Protein 8C3M (pdb70)

B-factor: mean 80.86, std 36.55, range [34.0, 221.6]

Organism: Bacillus cereus (strain ATCC 14579 / DSM 31 / CCUG 7414 / JCM 2152 / NBRC 15305 / NCIMB 9373 / NCTC 2599 / NRRL B-3711) (NCBI:txid226900)

Structure (mmCIF, N/CA/C/O backbone):
data_8C3M
#
_entry.id   8C3M
#
_cell.length_a   164.612
_cell.length_b   56.935
_cell.length_c   94.388
_cell.angle_alpha   90.000
_cell.angle_beta   90.000
_cell.angle_gamma   90.000
#
_symmetry.space_group_name_H-M   'P 21 21 2'
#
loop_
_entity.id
_entity.type
_entity.pdbx_description
1 polymer 'Ferredoxin--NADP reductase'
2 non-polymer 'FLAVIN-ADENINE DINUCLEOTIDE'
3 non-polymer 'OXAMIC ACID'
4 non-polymer 'ACETATE ION'
5 water water
#
loop_
_atom_site.group_PDB
_atom_site.id
_atom_site.type_symbol
_atom_site.label_atom_id
_atom_site.label_alt_id
_atom_site.label_comp_id
_atom_site.label_asym_id
_atom_site.label_entity_id
_atom_site.label_seq_id
_atom_site.pdbx_PDB_ins_code
_atom_site.Cartn_x
_atom_site.Cartn_y
_atom_site.Cartn_z
_atom_site.occupancy
_atom_site.B_iso_or_equiv
_atom_site.auth_seq_id
_atom_site.auth_comp_id
_atom_site.auth_asym_id
_atom_site.auth_atom_id
_atom_site.pdbx_PDB_model_num
ATOM 1 N N . GLU A 1 4 ? -13.48490 -4.28159 -11.86075 1.000 113.81347 4 GLU A N 1
ATOM 2 C CA . GLU A 1 4 ? -13.76128 -3.79363 -10.51888 1.000 110.38737 4 GLU A CA 1
ATOM 3 C C . GLU A 1 4 ? -14.90094 -2.77851 -10.61114 1.000 109.51184 4 GLU A C 1
ATOM 4 O O . GLU A 1 4 ? -15.59522 -2.69394 -11.63093 1.000 109.31449 4 GLU A O 1
ATOM 10 N N . GLU A 1 5 ? -15.11432 -2.03547 -9.52903 1.000 99.82529 5 GLU A N 1
ATOM 11 C CA . GLU A 1 5 ? -15.95170 -0.83751 -9.53903 1.000 90.11754 5 GLU A CA 1
ATOM 12 C C . GLU A 1 5 ? -15.13804 0.37703 -9.93985 1.000 80.97261 5 GLU A C 1
ATOM 13 O O . GLU A 1 5 ? -15.25120 1.47740 -9.36953 1.000 75.20112 5 GLU A O 1
ATOM 19 N N . LEU A 1 6 ? -14.28845 0.16143 -10.94556 1.000 81.50110 6 LEU A N 1
ATOM 20 C CA . LEU A 1 6 ? -13.32678 1.14802 -11.41709 1.000 72.57885 6 LEU A CA 1
ATOM 21 C C . LEU A 1 6 ? -13.97624 1.92063 -12.55552 1.000 64.59418 6 LEU A C 1
ATOM 22 O O . LEU A 1 6 ? -14.15922 1.38663 -13.65573 1.000 64.92912 6 LEU A O 1
ATOM 27 N N . PHE A 1 7 ? -14.33219 3.16922 -12.28294 1.000 62.51745 7 PHE A N 1
ATOM 28 C CA . PHE A 1 7 ? -14.97740 4.02607 -13.25924 1.000 59.91039 7 PHE A CA 1
ATOM 29 C C . PHE A 1 7 ? -13.94486 4.61728 -14.20675 1.000 57.30346 7 PHE A C 1
ATOM 30 O O . PHE A 1 7 ? -12.74052 4.64623 -13.92126 1.000 59.49231 7 PHE A O 1
ATOM 38 N N . ASP A 1 8 ? -14.42332 5.05204 -15.37126 1.000 54.34342 8 ASP A N 1
ATOM 39 C CA . ASP A 1 8 ? -13.55289 5.77004 -16.29851 1.000 52.84568 8 ASP A CA 1
ATOM 40 C C . ASP A 1 8 ? -13.29146 7.20397 -15.84610 1.000 51.66244 8 ASP A C 1
ATOM 41 O O . ASP A 1 8 ? -12.15113 7.65857 -15.81889 1.000 54.38582 8 ASP A O 1
ATOM 46 N N . VAL A 1 9 ? -14.33558 7.94036 -15.51653 1.000 53.35290 9 VAL A N 1
ATOM 47 C CA . VAL A 1 9 ? -14.23906 9.34106 -15.14173 1.000 49.55960 9 VAL A CA 1
ATOM 48 C C . VAL A 1 9 ? -15.10048 9.52728 -13.90652 1.000 53.04534 9 VAL A C 1
ATOM 49 O O . VAL A 1 9 ? -16.30034 9.23021 -13.93797 1.000 50.00027 9 VAL A O 1
ATOM 53 N N . THR A 1 10 ? -14.50924 10.00605 -12.82748 1.000 49.43791 10 THR A N 1
ATOM 54 C CA . THR A 1 10 ? -15.27571 10.38206 -11.65581 1.000 44.96056 10 THR A CA 1
ATOM 55 C C . THR A 1 10 ? -15.18155 11.88560 -11.48344 1.000 51.49830 10 THR A C 1
ATOM 56 O O . THR A 1 10 ? -14.07208 12.44212 -11.44196 1.000 51.41924 10 THR A O 1
ATOM 60 N N . VAL A 1 11 ? -16.33607 12.53748 -11.35827 1.000 49.62975 11 VAL A N 1
ATOM 61 C CA . VAL A 1 11 ? -16.41530 13.98988 -11.25507 1.000 46.59285 11 VAL A CA 1
ATOM 62 C C . VAL A 1 11 ? -16.68237 14.35731 -9.80451 1.000 47.08118 11 VAL A C 1
ATOM 63 O O . VAL A 1 11 ? -17.65539 13.88488 -9.20723 1.000 52.94024 11 VAL A O 1
ATOM 67 N N . ILE A 1 12 ? -15.81028 15.16378 -9.21405 1.000 47.37641 12 ILE A N 1
ATOM 68 C CA . ILE A 1 12 ? -16.03802 15.68358 -7.87101 1.000 50.10481 12 ILE A CA 1
ATOM 69 C C . ILE A 1 12 ? -16.70196 17.04218 -8.02913 1.000 50.21003 12 ILE A C 1
ATOM 70 O O . ILE A 1 12 ? -16.06288 17.98883 -8.48923 1.000 51.74938 12 ILE A O 1
ATOM 75 N N . GLY A 1 13 ? -17.97229 17.13943 -7.66319 1.000 49.74058 13 GLY A N 1
ATOM 76 C CA . GLY A 1 13 ? -18.70854 18.40245 -7.66133 1.000 48.12048 13 GLY A CA 1
ATOM 77 C C . GLY A 1 13 ? -19.81020 18.43849 -8.70769 1.000 51.09164 13 GLY A C 1
ATOM 78 O O . GLY A 1 13 ? -19.60494 18.06127 -9.87194 1.000 50.83015 13 GLY A O 1
ATOM 79 N N . GLY A 1 14 ? -20.98569 18.92817 -8.30368 1.000 49.01434 14 GLY A N 1
ATOM 80 C CA . GLY A 1 14 ? -22.14205 18.88261 -9.18140 1.000 47.00377 14 GLY A CA 1
ATOM 81 C C . GLY A 1 14 ? -22.70050 20.20126 -9.70189 1.000 46.87603 14 GLY A C 1
ATOM 82 O O . GLY A 1 14 ? -23.88782 20.28380 -10.03141 1.000 53.10589 14 GLY A O 1
ATOM 83 N N . GLY A 1 15 ? -21.88271 21.23873 -9.79172 1.000 46.16393 15 GLY A N 1
ATOM 84 C CA . GLY A 1 15 ? -22.30885 22.47316 -10.40924 1.000 44.80346 15 GLY A CA 1
ATOM 85 C C . GLY A 1 15 ? -22.20391 22.40245 -11.92248 1.000 44.19206 15 GLY A C 1
ATOM 86 O O . GLY A 1 15 ? -22.05684 21.32138 -12.50492 1.000 47.86332 15 GLY A O 1
ATOM 87 N N . PRO A 1 16 ? -22.26444 23.55903 -12.59195 1.000 44.75440 16 PRO A N 1
ATOM 88 C CA . PRO A 1 16 ? -22.20126 23.55279 -14.06776 1.000 44.81303 16 PRO A CA 1
ATOM 89 C C . PRO A 1 16 ? -21.04005 22.76982 -14.64500 1.000 47.26212 16 PRO A C 1
ATOM 90 O O . PRO A 1 16 ? -21.26128 21.97941 -15.57194 1.000 45.94127 16 PRO A O 1
ATOM 94 N N . ALA A 1 17 ? -19.82396 22.93859 -14.11035 1.000 46.85394 17 ALA A N 1
ATOM 95 C CA . ALA A 1 17 ? -18.66358 22.22600 -14.64475 1.000 42.07069 17 ALA A CA 1
ATOM 96 C C . ALA A 1 17 ? -18.79795 20.71702 -14.4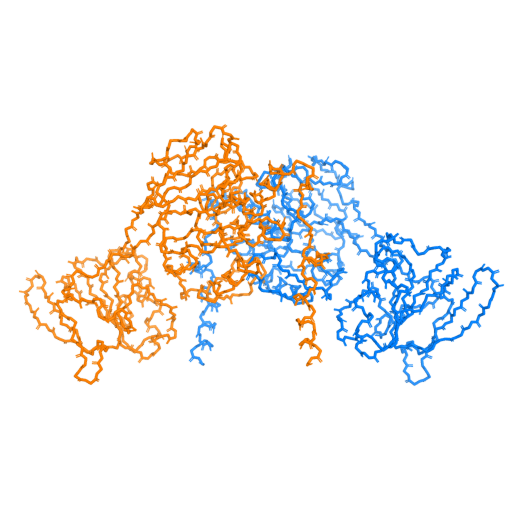3914 1.000 47.27016 17 ALA A C 1
ATOM 97 O O . ALA A 1 17 ? -18.57310 19.92511 -15.36728 1.000 46.87298 17 ALA A O 1
ATOM 99 N N . GLY A 1 18 ? -19.16280 20.29579 -13.22417 1.000 47.38358 18 GLY A N 1
ATOM 100 C CA . GLY A 1 18 ? -19.37425 18.88090 -12.98775 1.000 42.69626 18 GLY A CA 1
ATOM 101 C C . GLY A 1 18 ? -20.50614 18.31693 -13.82241 1.000 47.59284 18 GLY A C 1
ATOM 102 O O . GLY A 1 18 ? -20.39563 17.21638 -14.37051 1.000 50.23433 18 GLY A O 1
ATOM 103 N N . LEU A 1 19 ? -21.61745 19.05696 -13.93747 1.000 45.78442 19 LEU A N 1
ATOM 104 C CA . LEU A 1 19 ? -22.76124 18.50475 -14.67244 1.000 51.31760 19 LEU A CA 1
ATOM 105 C C . LEU A 1 19 ? -22.42795 18.30230 -16.15055 1.000 45.59212 19 LEU A C 1
ATOM 106 O O . LEU A 1 19 ? -22.78402 17.27246 -16.73632 1.000 46.31966 19 LEU A O 1
ATOM 111 N N . TYR A 1 20 ? -21.75909 19.27745 -16.76891 1.000 41.03303 20 TYR A N 1
ATOM 112 C CA . TYR A 1 20 ? -21.40038 19.14920 -18.17063 1.000 41.22037 20 TYR A CA 1
ATOM 113 C C . TYR A 1 20 ? -20.28333 18.11646 -18.37933 1.000 47.55910 20 TYR A C 1
ATOM 114 O O . TYR A 1 20 ? -20.22823 17.45905 -19.42990 1.000 43.43296 20 TYR A O 1
ATOM 123 N N . SER A 1 21 ? -19.38252 17.95031 -17.40670 1.000 44.15037 21 SER A N 1
ATOM 124 C CA . SER A 1 21 ? -18.41849 16.86190 -17.50829 1.000 43.73520 21 SER A CA 1
ATOM 125 C C . SER A 1 21 ? -19.13163 15.51392 -17.56916 1.000 48.47973 21 SER A C 1
ATOM 126 O O . SER A 1 21 ? -18.85748 14.69308 -18.45766 1.000 48.39534 21 SER A O 1
ATOM 129 N N . ALA A 1 22 ? -20.06530 15.26730 -16.63784 1.000 44.30542 22 ALA A N 1
ATOM 130 C CA . ALA A 1 22 ? -20.77332 13.99747 -16.67104 1.000 43.69732 22 ALA A CA 1
ATOM 131 C C . ALA A 1 22 ? -21.46132 13.80668 -18.00600 1.000 43.87873 22 ALA A C 1
ATOM 132 O O . ALA A 1 22 ? -21.38763 12.72068 -18.59524 1.000 49.86792 22 ALA A O 1
ATOM 134 N N . PHE A 1 23 ? -22.12324 14.84831 -18.51196 1.000 44.06037 23 PHE A N 1
ATOM 135 C CA . PHE A 1 23 ? -22.79589 14.72450 -19.80462 1.000 47.40405 23 PHE A CA 1
ATOM 136 C C . PHE A 1 23 ? -21.78967 14.39102 -20.90199 1.000 45.58950 23 PHE A C 1
ATOM 137 O O . PHE A 1 23 ? -21.94389 13.39617 -21.62137 1.000 46.14370 23 PHE A O 1
ATOM 145 N N . TYR A 1 24 ? -20.72793 15.19282 -21.02490 1.000 45.95962 24 TYR A N 1
ATOM 146 C CA . TYR A 1 24 ? -19.79732 14.97449 -22.13158 1.000 46.22841 24 TYR A CA 1
ATOM 147 C C . TYR A 1 24 ? -19.01716 13.66854 -21.95357 1.000 44.68552 24 TYR A C 1
ATOM 148 O O . TYR A 1 24 ? -18.72366 12.96957 -22.93607 1.000 40.09707 24 TYR A O 1
ATOM 157 N N . SER A 1 25 ? -18.73334 13.29246 -20.71054 1.000 42.69518 25 SER A N 1
ATOM 158 C CA . SER A 1 25 ? -18.20324 11.96330 -20.46051 1.000 44.94220 25 SER A CA 1
ATOM 159 C C . SER A 1 25 ? -19.15303 10.88054 -20.98032 1.000 47.91484 25 SER A C 1
ATOM 160 O O . SER A 1 25 ? -18.70413 9.86795 -21.53029 1.000 52.18825 25 SER A O 1
ATOM 163 N N . GLY A 1 26 ? -20.46766 11.07606 -20.82115 1.000 47.75987 26 GLY A N 1
ATOM 164 C CA . GLY A 1 26 ? -21.42293 10.12281 -21.36988 1.000 47.11110 26 GLY A CA 1
ATOM 165 C C . GLY A 1 26 ? -21.51428 10.16761 -22.88650 1.000 46.98164 26 GLY A C 1
ATOM 166 O O . GLY A 1 26 ? -21.63217 9.12957 -23.54110 1.000 50.81655 26 GLY A O 1
ATOM 167 N N . LEU A 1 27 ? -21.44719 11.35946 -23.46826 1.000 44.74493 27 LEU A N 1
ATOM 168 C CA . LEU A 1 27 ? -21.40761 11.47083 -24.92413 1.000 46.92203 27 LEU A CA 1
ATOM 169 C C . LEU A 1 27 ? -20.26433 10.65284 -25.51740 1.000 50.01303 27 LEU A C 1
ATOM 170 O O . LEU A 1 27 ? -20.41274 10.06805 -26.59726 1.000 53.00662 27 LEU A O 1
ATOM 175 N N . ARG A 1 28 ? -19.10869 10.59611 -24.83832 1.000 50.57002 28 ARG A N 1
ATOM 176 C CA . ARG A 1 28 ? -17.96746 9.83009 -25.34704 1.000 51.16386 28 ARG A CA 1
ATOM 177 C C . ARG A 1 28 ? -17.91680 8.39745 -24.81182 1.000 57.71351 28 ARG A C 1
ATOM 178 O O . ARG A 1 28 ? -16.85792 7.74844 -24.89322 1.000 59.69048 28 ARG A O 1
ATOM 186 N N . GLU A 1 29 ? -19.01651 7.91941 -24.22393 1.000 51.12200 29 GLU A N 1
ATOM 187 C CA . GLU A 1 29 ? -19.21250 6.51401 -23.90235 1.000 53.70451 29 GLU A CA 1
ATOM 188 C C . GLU A 1 29 ? -18.27004 6.00568 -22.81432 1.000 54.97302 29 GLU A C 1
ATOM 189 O O . GLU A 1 29 ? -17.79489 4.87184 -22.89320 1.000 61.84407 29 GLU A O 1
ATOM 195 N N . MET A 1 30 ? -18.03633 6.80694 -21.77781 1.000 52.32262 30 MET A N 1
ATOM 196 C CA . MET A 1 30 ? -17.22202 6.41723 -20.62851 1.000 52.15751 30 MET A CA 1
ATOM 197 C C . MET A 1 30 ? -18.10185 6.17506 -19.39672 1.000 55.71453 30 MET A C 1
ATOM 198 O O . MET A 1 30 ? -19.11501 6.85941 -19.19982 1.000 53.02727 30 MET A O 1
ATOM 203 N N . ARG A 1 31 ? -17.71289 5.19612 -18.57066 1.000 53.33125 31 ARG A N 1
ATOM 204 C CA . ARG A 1 31 ? -18.38247 4.94790 -17.29903 1.000 50.05569 31 ARG A CA 1
ATOM 205 C C . ARG A 1 31 ? -18.14253 6.13994 -16.38537 1.000 51.93581 31 ARG A C 1
ATOM 206 O O . ARG A 1 31 ? -17.00243 6.41648 -15.99789 1.000 55.00269 31 ARG A O 1
ATOM 214 N N . THR A 1 32 ? -19.20791 6.84919 -16.03452 1.000 55.05364 32 THR A N 1
ATOM 215 C CA . THR A 1 32 ? -19.08651 8.13907 -15.37383 1.000 52.92117 32 THR A CA 1
ATOM 216 C C . THR A 1 32 ? -19.73535 8.08819 -14.00037 1.000 53.19685 32 THR A C 1
ATOM 217 O O . THR A 1 32 ? -20.78744 7.47177 -13.81609 1.000 53.37697 32 THR A O 1
ATOM 221 N N . LYS A 1 33 ? -19.07098 8.71100 -13.03974 1.000 54.20050 33 LYS A N 1
ATOM 222 C CA . LYS A 1 33 ? -19.59069 8.92926 -11.70564 1.000 54.17580 33 LYS A CA 1
ATOM 223 C C . LYS A 1 33 ? -19.49164 10.41268 -11.41068 1.000 52.62963 33 LYS A C 1
ATOM 224 O O . LYS A 1 33 ? -18.58625 11.08697 -11.90637 1.000 50.69182 33 LYS A O 1
ATOM 230 N N . ILE A 1 34 ? -20.44824 10.93778 -10.64728 1.000 51.44529 34 ILE A N 1
ATOM 231 C CA . ILE A 1 34 ? -20.37402 12.31586 -10.16662 1.000 53.50715 34 ILE A CA 1
ATOM 232 C C . ILE A 1 34 ? -20.74237 12.35700 -8.68510 1.000 55.60672 34 ILE A C 1
ATOM 233 O O . ILE A 1 34 ? -21.76796 11.79810 -8.27117 1.000 52.67891 34 ILE A O 1
ATOM 238 N N . ILE A 1 35 ? -19.89748 13.00897 -7.88738 1.000 53.46521 35 ILE A N 1
ATOM 239 C CA . ILE A 1 35 ? -20.05183 13.05222 -6.43821 1.000 54.65891 35 ILE A CA 1
ATOM 240 C C . ILE A 1 35 ? -20.26869 14.49785 -6.02296 1.000 54.94923 35 ILE A C 1
ATOM 241 O O . ILE A 1 35 ? -19.48129 15.37531 -6.39279 1.000 56.62169 35 ILE A O 1
ATOM 246 N N . GLU A 1 36 ? -21.32522 14.74338 -5.25935 1.000 51.83054 36 GLU A N 1
ATOM 247 C CA . GLU A 1 36 ? -21.66463 16.07788 -4.79253 1.000 54.74331 36 GLU A CA 1
ATOM 248 C C . GLU A 1 36 ? -21.93148 16.06025 -3.28977 1.000 61.14197 36 GLU A C 1
ATOM 249 O O . GLU A 1 36 ? -22.56288 15.13175 -2.76407 1.000 61.75514 36 GLU A O 1
ATOM 255 N N . PHE A 1 37 ? -21.49475 17.12252 -2.60701 1.000 60.02225 37 PHE A N 1
ATOM 256 C CA . PHE A 1 37 ? -21.68320 17.19453 -1.16509 1.000 60.43647 37 PHE A CA 1
ATOM 257 C C . PHE A 1 37 ? -23.15018 17.36565 -0.79486 1.000 64.58937 37 PHE A C 1
ATOM 258 O O . PHE A 1 37 ? -23.63914 16.74516 0.15863 1.000 63.29509 37 PHE A O 1
ATOM 266 N N . HIS A 1 38 ? -23.85525 18.22231 -1.51024 1.000 61.68685 38 HIS A N 1
ATOM 267 C CA . HIS A 1 38 ? -25.21018 18.59491 -1.13434 1.000 65.63456 38 HIS A CA 1
ATOM 268 C C . HIS A 1 38 ? -26.22093 17.51901 -1.50660 1.000 64.88119 38 HIS A C 1
ATOM 269 O O . HIS A 1 38 ? -25.95364 16.60700 -2.29490 1.000 63.62568 38 HIS A O 1
ATOM 276 N N . PRO A 1 39 ? -27.42656 17.60400 -0.95258 1.000 64.50377 39 PRO A N 1
ATOM 277 C CA . PRO A 1 39 ? -28.49099 16.70860 -1.41299 1.000 71.28456 39 PRO A CA 1
ATOM 278 C C . PRO A 1 39 ? -28.97674 17.03458 -2.81305 1.000 68.37015 39 PRO A C 1
ATOM 279 O O . PRO A 1 39 ? -29.72494 16.23763 -3.38532 1.000 75.54155 39 PRO A O 1
ATOM 283 N N . HIS A 1 40 ? -28.56283 18.15237 -3.39172 1.000 62.22119 40 HIS A N 1
ATOM 284 C CA . HIS A 1 40 ? -29.11629 18.60396 -4.65350 1.000 58.48864 40 HIS A CA 1
ATOM 285 C C . HIS A 1 40 ? -27.98387 19.07470 -5.55081 1.000 56.34844 40 HIS A C 1
ATOM 286 O O . HIS A 1 40 ? -27.05788 19.73729 -5.08446 1.000 62.73574 40 HIS A O 1
ATOM 293 N N . LEU A 1 41 ? -28.04458 18.69585 -6.82642 1.000 59.52129 41 LEU A N 1
ATOM 294 C CA . LEU A 1 41 ? -27.09100 19.13622 -7.83353 1.000 53.50447 41 LEU A CA 1
ATOM 295 C C . LEU A 1 41 ? -27.28976 20.62370 -8.14973 1.000 56.05397 41 LEU A C 1
ATOM 296 O O . LEU A 1 41 ? -28.31285 21.21332 -7.81077 1.000 56.50855 41 LEU A O 1
ATOM 301 N N . GLY A 1 42 ? -26.27104 21.25520 -8.74299 1.000 54.22035 42 GLY A N 1
ATOM 302 C CA . GLY A 1 42 ? -26.44494 22.64237 -9.13919 1.000 51.44487 42 GLY A CA 1
ATOM 303 C C . GLY A 1 42 ? -25.36893 23.65643 -8.75772 1.000 50.87215 42 GLY A C 1
ATOM 304 O O . GLY A 1 42 ? -25.21397 24.67621 -9.44131 1.000 47.97017 42 GLY A O 1
ATOM 305 N N . GLY A 1 43 ? -24.67082 23.45921 -7.64079 1.000 47.85026 43 GLY A N 1
ATOM 306 C CA . GLY A 1 43 ? -23.51380 24.29477 -7.37426 1.000 47.34652 43 GLY A CA 1
ATOM 307 C C . GLY A 1 43 ? -23.86105 25.68632 -6.87905 1.000 50.42664 43 GLY A C 1
ATOM 308 O O . GLY A 1 43 ? -24.84902 25.88687 -6.15824 1.000 52.90745 43 GLY A O 1
ATOM 309 N N . LYS A 1 44 ? -23.01615 26.66374 -7.25900 1.000 47.91353 44 LYS A N 1
ATOM 310 C CA . LYS A 1 44 ? -23.18039 28.02551 -6.76071 1.000 51.32247 44 LYS A CA 1
ATOM 311 C C . LYS A 1 44 ? -24.46309 28.68194 -7.24734 1.000 49.00917 44 LYS A C 1
ATOM 312 O O . LYS A 1 44 ? -24.97745 29.57201 -6.57025 1.000 50.30174 44 LYS A O 1
ATOM 318 N N . ILE A 1 45 ? -25.02352 28.23462 -8.36610 1.000 48.58567 45 ILE A N 1
ATOM 319 C CA . ILE A 1 45 ? -26.27009 28.82535 -8.82594 1.000 51.48452 45 ILE A CA 1
ATOM 320 C C . ILE A 1 45 ? -27.34767 28.76780 -7.75249 1.000 53.52926 45 ILE A C 1
ATOM 321 O O . ILE A 1 45 ? -28.20091 29.65393 -7.69050 1.000 57.03169 45 ILE A O 1
ATOM 326 N N . HIS A 1 46 ? -27.29687 27.79034 -6.84351 1.000 52.33572 46 HIS A N 1
ATOM 327 C CA . HIS A 1 46 ? -28.24112 27.81008 -5.71913 1.000 54.41047 46 HIS A CA 1
ATOM 328 C C . HIS A 1 46 ? -28.07667 29.02866 -4.81937 1.000 57.54768 46 HIS A C 1
ATOM 329 O O . HIS A 1 46 ? -28.93468 29.27403 -3.96502 1.000 63.25180 46 HIS A O 1
ATOM 336 N N . VAL A 1 47 ? -26.99648 29.78965 -4.97404 1.000 58.83717 47 VAL A N 1
ATOM 337 C CA . VAL A 1 47 ? -26.81856 30.99926 -4.18164 1.000 60.71014 47 VAL A CA 1
ATOM 338 C C . VAL A 1 47 ? -27.66139 32.13409 -4.74467 1.000 59.25178 47 VAL A C 1
ATOM 339 O O . VAL A 1 47 ? -27.95966 33.10045 -4.03550 1.000 61.31475 47 VAL A O 1
ATOM 343 N N . TYR A 1 48 ? -28.07174 32.02919 -5.99773 1.000 58.84243 48 TYR A N 1
ATOM 344 C CA . TYR A 1 48 ? -28.85704 33.06566 -6.64431 1.000 57.58253 48 TYR A CA 1
ATOM 345 C C . TYR A 1 48 ? -29.91878 32.45479 -7.56212 1.000 60.30614 48 TYR A C 1
ATOM 346 O O . TYR A 1 48 ? -29.99075 32.82056 -8.74407 1.000 57.93451 48 TYR A O 1
ATOM 355 N N . PRO A 1 49 ? -30.77785 31.54875 -7.06859 1.000 61.35271 49 PRO A N 1
ATOM 356 C CA . PRO A 1 49 ? -31.77605 30.92439 -7.96100 1.000 64.10650 49 PRO A CA 1
ATOM 357 C C . PRO A 1 49 ? -32.89348 31.87066 -8.40998 1.000 64.61862 49 PRO A C 1
ATOM 358 O O . PRO A 1 49 ? -33.63051 31.53242 -9.34955 1.000 65.77800 49 PRO A O 1
ATOM 362 N N . GLU A 1 50 ? -33.01344 33.04581 -7.79564 1.000 65.93969 50 GLU A N 1
ATOM 363 C CA . GLU A 1 50 ? -34.05674 34.01619 -8.09185 1.000 66.07866 50 GLU A CA 1
ATOM 364 C C . GLU A 1 50 ? -33.65805 35.03212 -9.15014 1.000 61.91348 50 GLU A C 1
ATOM 365 O O . GLU A 1 50 ? -34.49992 35.83171 -9.56363 1.000 67.52603 50 GLU A O 1
ATOM 371 N N . LYS A 1 51 ? -32.41987 35.01152 -9.61619 1.000 63.34435 51 LYS A N 1
ATOM 372 C CA . LYS A 1 51 ? -31.92233 36.04001 -10.51308 1.000 64.20252 51 LYS A CA 1
ATOM 373 C C . LYS A 1 51 ? -32.04052 35.57758 -11.95722 1.000 61.19379 51 LYS A C 1
ATOM 374 O O . LYS A 1 51 ? -32.03761 34.38035 -12.24436 1.000 59.45719 51 LYS A O 1
ATOM 380 N N . MET A 1 52 ? -32.15479 36.53728 -12.86727 1.000 63.60631 52 MET A N 1
ATOM 381 C CA . MET A 1 52 ? -32.16035 36.22987 -14.29133 1.000 64.38632 52 MET A CA 1
ATOM 382 C C . MET A 1 52 ? -30.73363 36.12381 -14.81828 1.000 63.12616 52 MET A C 1
ATOM 383 O O . MET A 1 52 ? -29.87412 36.94131 -14.48575 1.000 62.96006 52 MET A O 1
ATOM 388 N N . ILE A 1 53 ? -30.48007 35.11308 -15.64516 1.000 63.98185 53 ILE A N 1
ATOM 389 C CA . ILE A 1 53 ? -29.14486 34.84721 -16.15746 1.000 57.21760 53 ILE A CA 1
ATOM 390 C C . ILE A 1 53 ? -29.17584 34.97796 -17.66998 1.000 54.99780 53 ILE A C 1
ATOM 391 O O . ILE A 1 53 ? -29.85876 34.20821 -18.34838 1.000 59.52862 53 ILE A O 1
ATOM 396 N N . TRP A 1 54 ? -28.42194 35.94532 -18.19287 1.000 52.73679 54 TRP A N 1
ATOM 397 C CA . TRP A 1 54 ? -28.45403 36.33323 -19.59804 1.000 52.12166 54 TRP A CA 1
ATOM 398 C C . TRP A 1 54 ? -27.26090 35.87405 -20.42614 1.000 53.61873 54 TRP A C 1
ATOM 399 O O . TRP A 1 54 ? -27.36220 35.88901 -21.66067 1.000 50.82182 54 TRP A O 1
ATOM 410 N N . ASP A 1 55 ? -26.13111 35.51299 -19.79406 1.000 50.38147 55 ASP A N 1
ATOM 411 C CA . ASP A 1 55 ? -24.85857 35.34418 -20.49008 1.000 47.88661 55 ASP A CA 1
ATOM 412 C C . ASP A 1 55 ? -24.39896 33.89028 -20.58168 1.000 49.23771 55 ASP A C 1
ATOM 413 O O . ASP A 1 55 ? -23.20593 33.63221 -20.77342 1.000 49.75480 55 ASP A O 1
ATOM 418 N N . VAL A 1 56 ? -25.31098 32.93513 -20.49549 1.000 47.12667 56 VAL A N 1
ATOM 419 C CA . VAL A 1 56 ? -25.01620 31.56578 -20.88896 1.000 44.52431 56 VAL A CA 1
ATOM 420 C C . VAL A 1 56 ? -25.29177 31.46124 -22.37912 1.000 48.97074 56 VAL A C 1
ATOM 421 O O . VAL A 1 56 ? -26.37594 31.84243 -22.85122 1.000 49.11876 56 VAL A O 1
ATOM 425 N N . GLY A 1 57 ? -24.30307 30.98795 -23.12972 1.000 48.55878 57 GLY A N 1
ATOM 426 C CA . GLY A 1 57 ? -24.39678 31.04329 -24.57574 1.000 48.94775 57 GLY A CA 1
ATOM 427 C C . GLY A 1 57 ? -25.61595 30.31809 -25.10571 1.000 48.60129 57 GLY A C 1
ATOM 428 O O . GLY A 1 57 ? -25.80040 29.14471 -24.80458 1.000 48.22392 57 GLY A O 1
ATOM 429 N N . GLY A 1 58 ? -26.49653 31.00424 -25.82020 1.000 48.00311 58 GLY A N 1
ATOM 430 C CA . GLY A 1 58 ? -27.63748 30.33562 -26.39498 1.000 49.57126 58 GLY A CA 1
ATOM 431 C C . GLY A 1 58 ? -28.87328 30.29443 -25.52644 1.000 52.52227 58 GLY A C 1
ATOM 432 O O . GLY A 1 58 ? -29.93963 29.89847 -26.02464 1.000 46.73731 58 GLY A O 1
ATOM 433 N N . LEU A 1 59 ? -28.77010 30.66984 -24.24548 1.000 51.60768 59 LEU A N 1
ATOM 434 C CA . LEU A 1 59 ? -29.93486 30.73726 -23.36409 1.000 53.38814 59 LEU A CA 1
ATOM 435 C C . LEU A 1 59 ? -30.55660 32.12797 -23.37680 1.000 52.25444 59 LEU A C 1
ATOM 436 O O . LEU A 1 59 ? -29.90211 33.11056 -23.01525 1.000 49.17526 59 LEU A O 1
ATOM 441 N N . LEU A 1 60 ? -31.83578 32.19423 -23.73321 1.000 57.36803 60 LEU A N 1
ATOM 442 C CA . LEU A 1 60 ? -32.62199 33.36980 -23.42261 1.000 58.88640 60 LEU A CA 1
ATOM 443 C C . LEU A 1 60 ? -32.74865 33.51898 -21.90585 1.000 55.42752 60 LEU A C 1
ATOM 444 O O . LEU A 1 60 ? -32.73828 32.52654 -21.17482 1.000 57.41070 60 LEU A O 1
ATOM 449 N N . PRO A 1 61 ? -32.85255 34.75151 -21.40833 1.000 58.43651 61 PRO A N 1
ATOM 450 C CA . PRO A 1 61 ? -32.78514 34.97484 -19.95685 1.000 61.05337 61 PRO A CA 1
ATOM 451 C C . PRO A 1 61 ? -33.76293 34.13867 -19.16825 1.000 56.51441 61 PRO A C 1
ATOM 452 O O . PRO A 1 61 ? -34.97314 34.23717 -19.35652 1.000 65.96302 61 PRO A O 1
ATOM 456 N N . VAL A 1 62 ? -33.23563 33.34763 -18.24790 1.000 57.86011 62 VAL A N 1
ATOM 457 C CA . VAL A 1 62 ? -34.02274 32.44456 -17.42284 1.000 63.26902 62 VAL A CA 1
ATOM 458 C C . VAL A 1 62 ? -33.51454 32.57216 -15.98578 1.000 63.09671 62 VAL A C 1
ATOM 459 O O . VAL A 1 62 ? -32.41600 33.07227 -15.74077 1.000 67.19371 62 VAL A O 1
ATOM 463 N N . THR A 1 63 ? -34.32927 32.15433 -15.02034 1.000 63.34137 63 THR A N 1
ATOM 464 C CA . THR A 1 63 ? -33.88269 32.25388 -13.63543 1.000 62.70970 63 THR A CA 1
ATOM 465 C C . THR A 1 63 ? -32.84977 31.18264 -13.32020 1.000 64.12619 63 THR A C 1
ATOM 466 O O . THR A 1 63 ? -32.70775 30.18423 -14.03196 1.000 61.20406 63 THR A O 1
ATOM 470 N N . GLY A 1 64 ? -32.08731 31.42517 -12.25251 1.000 59.93868 64 GLY A N 1
ATOM 471 C CA . GLY A 1 64 ? -31.17602 30.39947 -11.77686 1.000 58.97152 64 GLY A CA 1
ATOM 472 C C . GLY A 1 64 ? -31.89053 29.09392 -11.49687 1.000 60.45313 64 GLY A C 1
ATOM 473 O O . GLY A 1 64 ? -31.39816 28.01410 -11.84115 1.000 58.06127 64 GLY A O 1
ATOM 474 N N . ASP A 1 65 ? -33.07288 29.18160 -10.88274 1.000 63.50390 65 ASP A N 1
ATOM 475 C CA . ASP A 1 65 ? -33.87784 27.99780 -10.62537 1.000 63.00444 65 ASP A CA 1
ATOM 476 C C . ASP A 1 65 ? -34.10026 27.19800 -11.89807 1.000 61.06324 65 ASP A C 1
ATOM 477 O O . ASP A 1 65 ? -33.94168 25.97376 -11.90949 1.000 61.76957 65 ASP A O 1
ATOM 482 N N . LYS A 1 66 ? -34.43118 27.87398 -12.99250 1.000 57.85738 66 LYS A N 1
ATOM 483 C CA . LYS A 1 66 ? -34.67821 27.14448 -14.22409 1.000 59.49099 66 LYS A CA 1
ATOM 484 C C . LYS A 1 66 ? -33.37547 26.61749 -14.81286 1.000 57.17723 66 LYS A C 1
ATOM 485 O O . LYS A 1 66 ? -33.33871 25.50295 -15.34656 1.000 56.98783 66 LYS A O 1
ATOM 491 N N . LEU A 1 67 ? -32.28473 27.37925 -14.67772 1.000 59.78509 67 LEU A N 1
ATOM 492 C CA . LEU A 1 67 ? -30.98593 26.93447 -15.18917 1.000 57.55130 67 LEU A CA 1
ATOM 493 C C . LEU A 1 67 ? -30.48997 25.68514 -14.46995 1.000 51.32501 67 LEU A C 1
ATOM 494 O O . LEU A 1 67 ? -29.97501 24.76074 -15.11166 1.000 52.00756 67 LEU A O 1
ATOM 499 N N . ILE A 1 68 ? -30.61284 25.64377 -13.13988 1.000 50.77032 68 ILE A N 1
ATOM 500 C CA . ILE A 1 68 ? -30.26517 24.43631 -12.38967 1.000 49.16078 68 ILE A CA 1
ATOM 501 C C . ILE A 1 68 ? -31.05344 23.23776 -12.92629 1.000 58.14723 68 ILE A C 1
ATOM 502 O O . ILE A 1 68 ? -30.50734 22.15355 -13.15857 1.000 52.42733 68 ILE A O 1
ATOM 507 N N . GLU A 1 69 ? -32.35480 23.42390 -13.14934 1.000 58.15831 69 GLU A N 1
ATOM 508 C CA . GLU A 1 69 ? -33.16646 22.38472 -13.76482 1.000 55.99135 69 GLU A CA 1
ATOM 509 C C . GLU A 1 69 ? -32.56737 21.90992 -15.09106 1.000 55.61862 69 GLU A C 1
ATOM 510 O O . GLU A 1 69 ? -32.31393 20.71791 -15.27963 1.000 58.99038 69 GLU A O 1
ATOM 516 N N . GLN A 1 70 ? -32.32710 22.82726 -16.02203 1.000 53.75314 70 GLN A N 1
ATOM 517 C CA . GLN A 1 70 ? -31.80832 22.43241 -17.33090 1.000 55.65133 70 GLN A CA 1
ATOM 518 C C . GLN A 1 70 ? -30.44816 21.72987 -17.22630 1.000 55.09297 70 GLN A C 1
ATOM 519 O O . GLN A 1 70 ? -30.22284 20.69269 -17.87051 1.000 55.26352 70 GLN A O 1
ATOM 525 N N . LEU A 1 71 ? -29.53453 22.25499 -16.40490 1.000 52.44567 71 LEU A N 1
ATOM 526 C CA . LEU A 1 71 ? -28.20279 21.65257 -16.32809 1.000 51.22344 71 LEU A CA 1
ATOM 527 C C . LEU A 1 71 ? -28.25328 20.25152 -15.72892 1.000 53.37413 71 LEU A C 1
ATOM 528 O O . LEU A 1 71 ? -27.59017 19.32555 -16.21960 1.000 52.24838 71 LEU A O 1
ATOM 533 N N . VAL A 1 72 ? -29.03622 20.07516 -14.66959 1.000 52.78596 72 VAL A N 1
ATOM 534 C CA . VAL A 1 72 ? -29.15078 18.75845 -14.07027 1.000 49.49792 72 VAL A CA 1
ATOM 535 C C . VAL A 1 72 ? -29.70741 17.76293 -15.07571 1.000 51.17775 72 VAL A C 1
ATOM 536 O O . VAL A 1 72 ? -29.22124 16.63549 -15.18176 1.000 59.29350 72 VAL A O 1
ATOM 540 N N . GLN A 1 73 ? -30.72436 18.14774 -15.83532 1.000 50.89973 73 GLN A N 1
ATOM 541 C CA . GLN A 1 73 ? -31.22533 17.21742 -16.83798 1.000 50.14111 73 GLN A CA 1
ATOM 542 C C . GLN A 1 73 ? -30.14062 16.87049 -17.85061 1.000 54.15858 73 GLN A C 1
ATOM 543 O O . GLN A 1 7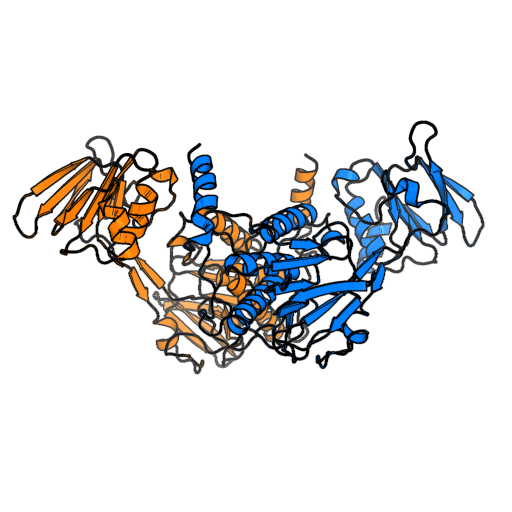3 ? -29.94283 15.69562 -18.18356 1.000 56.03035 73 GLN A O 1
ATOM 549 N N . GLN A 1 74 ? -29.39704 17.86574 -18.32758 1.000 54.35330 74 GLN A N 1
ATOM 550 C CA . GLN A 1 74 ? -28.37528 17.54966 -19.30640 1.000 49.05661 74 GLN A CA 1
ATOM 551 C C . GLN A 1 74 ? -27.29249 16.66764 -18.68709 1.000 53.10601 74 GLN A C 1
ATOM 552 O O . GLN A 1 74 ? -26.88919 15.66271 -19.29095 1.000 53.95514 74 GLN A O 1
ATOM 558 N N . GLY A 1 75 ? -26.86075 16.98423 -17.45847 1.000 50.71038 75 GLY A N 1
ATOM 559 C CA . GLY A 1 75 ? -25.81306 16.21338 -16.79581 1.000 44.77506 75 GLY A CA 1
ATOM 560 C C . GLY A 1 75 ? -26.19554 14.76573 -16.54060 1.000 51.13953 75 GLY A C 1
ATOM 561 O O . GLY A 1 75 ? -25.31678 13.90838 -16.37867 1.000 52.68331 75 GLY A O 1
ATOM 562 N N . LEU A 1 76 ? -27.48079 14.45973 -16.49864 1.000 50.82407 76 LEU A N 1
ATOM 563 C CA . LEU A 1 76 ? -27.89820 13.08254 -16.27318 1.000 54.76510 76 LEU A CA 1
ATOM 564 C C . LEU A 1 76 ? -28.29327 12.36149 -17.55862 1.000 51.51048 76 LEU A C 1
ATOM 565 O O . LEU A 1 76 ? -28.79252 11.24845 -17.48858 1.000 59.51148 76 LEU A O 1
ATOM 570 N N . THR A 1 77 ? -28.07350 12.97012 -18.72604 1.000 51.47706 77 THR A N 1
ATOM 571 C CA . THR A 1 77 ? -28.52548 12.38350 -19.98421 1.000 48.62806 77 THR A CA 1
ATOM 572 C C . THR A 1 77 ? -28.12438 10.92696 -20.12942 1.000 50.86506 77 THR A C 1
ATOM 573 O O . THR A 1 77 ? -28.90758 10.10690 -20.61677 1.000 59.81643 77 THR A O 1
ATOM 577 N N . PHE A 1 78 ? -26.90651 10.57866 -19.74074 1.000 56.03046 78 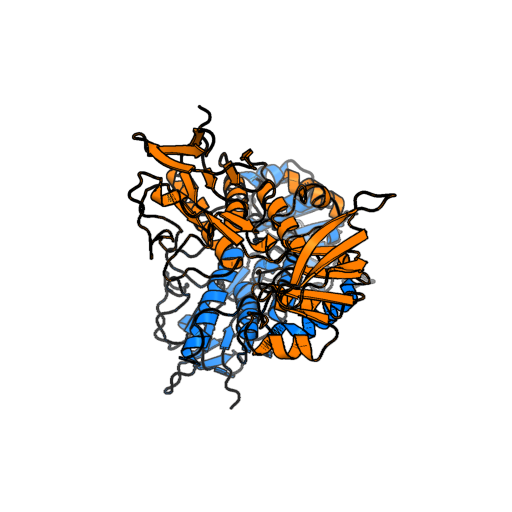PHE A N 1
ATOM 578 C CA . PHE A 1 78 ? -26.42708 9.21551 -19.92852 1.000 52.46930 78 PHE A CA 1
ATOM 579 C C . PHE A 1 78 ? -26.40235 8.43539 -18.62703 1.000 52.71830 78 PHE A C 1
ATOM 580 O O . PHE A 1 78 ? -25.76273 7.39081 -18.54827 1.000 56.60987 78 PHE A O 1
ATOM 588 N N . LYS A 1 79 ? -27.12368 8.91163 -17.62236 1.000 57.01371 79 LYS A N 1
ATOM 589 C CA . LYS A 1 79 ? -27.39623 8.20489 -16.37765 1.000 60.71170 79 LYS A CA 1
ATOM 590 C C . LYS A 1 79 ? -26.10120 7.84071 -15.67572 1.000 57.85847 79 LYS A C 1
ATOM 591 O O . LYS A 1 79 ? -25.84266 6.65761 -15.43025 1.000 61.94926 79 LYS A O 1
ATOM 597 N N . PRO A 1 80 ? -25.29035 8.82035 -15.30186 1.000 52.36193 80 PRO A N 1
ATOM 598 C CA . PRO A 1 80 ? -24.08683 8.51840 -14.53587 1.000 53.82859 80 PRO A CA 1
ATOM 599 C C . PRO A 1 80 ? -24.45299 8.02141 -13.15123 1.000 57.21141 80 PRO A C 1
ATOM 600 O O . PRO A 1 80 ? -25.57258 8.19760 -12.66693 1.000 65.08665 80 PRO A O 1
ATOM 604 N N . GLU A 1 81 ? -23.49027 7.37367 -12.52041 1.000 59.09235 81 GLU A N 1
ATOM 605 C CA . GLU A 1 81 ? -23.59732 7.04759 -11.10642 1.000 58.18441 81 GLU A CA 1
ATOM 606 C C . GLU A 1 81 ? -23.50162 8.34435 -10.30779 1.000 57.15788 81 GLU A C 1
ATOM 607 O O . GLU A 1 81 ? -22.47130 9.01185 -10.33207 1.000 55.62369 81 GLU A O 1
ATOM 613 N N . VAL A 1 82 ? -24.58028 8.71401 -9.62394 1.000 65.49270 82 VAL A N 1
ATOM 614 C CA . VAL A 1 82 ? -24.70139 9.96716 -8.88193 1.000 56.51586 82 VAL A CA 1
ATOM 615 C C . VAL A 1 82 ? -24.61404 9.66459 -7.39159 1.000 56.23701 82 VAL A C 1
ATOM 616 O O . VAL A 1 82 ? -25.46023 8.95269 -6.84642 1.000 59.21273 82 VAL A O 1
ATOM 620 N N . VAL A 1 83 ? -23.59818 10.19370 -6.73044 1.000 61.80201 83 VAL A N 1
ATOM 621 C CA . VAL A 1 83 ? -23.40514 10.00745 -5.29347 1.000 56.99362 83 VAL A CA 1
ATOM 622 C C . VAL A 1 83 ? -23.59916 11.37597 -4.66051 1.000 60.59551 83 VAL A C 1
ATOM 623 O O . VAL A 1 83 ? -22.70220 12.22167 -4.72013 1.000 63.88523 83 VAL A O 1
ATOM 627 N N . LEU A 1 84 ? -24.78385 11.62496 -4.11502 1.000 63.24183 84 LEU A N 1
ATOM 628 C CA . LEU A 1 84 ? -25.09166 12.87740 -3.45074 1.000 60.69685 84 LEU A CA 1
ATOM 629 C C . LEU A 1 84 ? -24.83473 12.76717 -1.94787 1.000 66.09789 84 LEU A C 1
ATOM 630 O O . LEU A 1 84 ? -24.50467 11.69903 -1.42338 1.000 63.76610 84 LEU A O 1
ATOM 635 N N . ASP A 1 85 ? -24.99992 13.89153 -1.24391 1.000 65.10984 85 ASP A N 1
ATOM 636 C CA . ASP A 1 85 ? -24.85329 13.95079 0.21228 1.000 63.10430 85 ASP A CA 1
ATOM 637 C C . ASP A 1 85 ? -23.50693 13.41126 0.67756 1.000 64.77550 85 ASP A C 1
ATOM 638 O O . ASP A 1 85 ? -23.42072 12.71095 1.69349 1.000 64.47088 85 ASP A O 1
ATOM 643 N N . THR A 1 86 ? -22.45259 13.72007 -0.07873 1.000 57.82147 86 THR A N 1
ATOM 644 C CA . THR A 1 86 ? -21.16054 13.06277 0.10685 1.000 64.10043 86 THR A CA 1
ATOM 645 C C . THR A 1 86 ? -20.01368 14.04875 -0.06093 1.000 62.09653 86 THR A C 1
ATOM 646 O O . THR A 1 86 ? -19.84278 14.61823 -1.14371 1.000 62.72312 86 THR A O 1
ATOM 650 N N . LYS A 1 87 ? -19.20328 14.20685 0.98780 1.000 56.14923 87 LYS A N 1
ATOM 651 C CA . LYS A 1 87 ? -18.00801 15.03849 0.92463 1.000 61.03858 87 LYS A CA 1
ATOM 652 C C . LYS A 1 87 ? -16.79974 14.17477 0.57436 1.000 64.94396 87 LYS A C 1
ATOM 653 O O . LYS A 1 87 ? -16.46983 13.22508 1.29836 1.000 66.76181 87 LYS A O 1
ATOM 659 N N . VAL A 1 88 ? -16.15152 14.48523 -0.53989 1.000 59.72920 88 VAL A N 1
ATOM 660 C CA . VAL A 1 88 ? -14.87157 13.86409 -0.83286 1.000 62.57710 88 VAL A CA 1
ATOM 661 C C . VAL A 1 88 ? -13.82129 14.53717 0.04478 1.000 65.62767 88 VAL A C 1
ATOM 662 O O . VAL A 1 88 ? -13.70213 15.76500 0.03651 1.000 61.63964 88 VAL A O 1
ATOM 666 N N . GLU A 1 89 ? -13.10730 13.73898 0.85730 1.000 63.11517 89 GLU A N 1
ATOM 667 C CA . GLU A 1 89 ? -12.11299 14.25960 1.79659 1.000 64.13730 89 GLU A CA 1
ATOM 668 C C . GLU A 1 89 ? -10.70822 14.31356 1.20063 1.000 64.04070 89 GLU A C 1
ATOM 669 O O . GLU A 1 89 ? -9.93641 15.22247 1.53279 1.000 65.11181 89 GLU A O 1
ATOM 675 N N . SER A 1 90 ? -10.35186 13.34839 0.35114 1.000 61.89348 90 SER A N 1
ATOM 676 C CA . SER A 1 90 ? -9.00585 13.28760 -0.20283 1.000 64.42283 90 SER A CA 1
ATOM 677 C C . SER A 1 90 ? -9.00946 12.51571 -1.51932 1.000 64.31606 90 SER A C 1
ATOM 678 O O . SER A 1 90 ? -9.92633 11.74083 -1.81292 1.000 65.86862 90 SER A O 1
ATOM 681 N N . ILE A 1 91 ? -7.96107 12.74272 -2.30784 1.000 63.75092 91 ILE A N 1
ATOM 682 C CA . ILE A 1 91 ? -7.71316 12.01558 -3.54411 1.000 60.65408 91 ILE A CA 1
ATOM 683 C C . ILE A 1 91 ? -6.33183 11.40985 -3.45475 1.000 66.16383 91 ILE A C 1
ATOM 684 O O . ILE A 1 91 ? -5.36025 12.11255 -3.15543 1.000 71.52759 91 ILE A O 1
ATOM 689 N N . ILE A 1 92 ? -6.23103 10.12482 -3.74836 1.000 65.08481 92 ILE A N 1
ATOM 690 C CA . ILE A 1 92 ? -4.95263 9.43503 -3.72580 1.000 64.99771 92 ILE A CA 1
ATOM 691 C C . ILE A 1 92 ? -4.68454 8.86679 -5.11154 1.000 63.41350 92 ILE A C 1
ATOM 692 O O . ILE A 1 92 ? -5.60125 8.37687 -5.78032 1.000 60.94575 92 ILE A O 1
ATOM 697 N N A ARG A 1 93 ? -3.42892 8.95481 -5.54733 0.611 60.74411 93 ARG A N 1
ATOM 698 N N B ARG A 1 93 ? -3.43398 8.95553 -5.55639 0.389 62.36711 93 ARG A N 1
ATOM 699 C CA A ARG A 1 93 ? -2.99754 8.36232 -6.80356 0.611 63.20126 93 ARG A CA 1
ATOM 700 C CA B ARG A 1 93 ? -3.02834 8.35985 -6.82030 0.389 63.33493 93 ARG A CA 1
ATOM 701 C C A ARG A 1 93 ? -2.40236 6.99460 -6.50386 0.611 66.72610 93 ARG A C 1
ATOM 702 C C B ARG A 1 93 ? -2.39847 7.00542 -6.53171 0.389 71.14811 93 ARG A C 1
ATOM 703 O O A ARG A 1 93 ? -1.43224 6.89059 -5.74636 0.611 63.79569 93 ARG A O 1
ATOM 704 O O B ARG A 1 93 ? -1.39516 6.92228 -5.81553 0.389 66.11009 93 ARG A O 1
ATOM 719 N N . ASN A 1 94 ? -2.99992 5.95007 -7.07384 1.000 60.79195 94 ASN A N 1
ATOM 720 C CA . ASN A 1 94 ? -2.55001 4.60010 -6.80586 1.000 61.21376 94 ASN A CA 1
ATOM 721 C C . ASN A 1 94 ? -1.28646 4.30878 -7.61494 1.000 65.61453 94 ASN A C 1
ATOM 722 O O . ASN A 1 94 ? -0.85649 5.10144 -8.46312 1.000 64.03589 94 ASN A O 1
ATOM 727 N N . GLN A 1 95 ? -0.67290 3.15810 -7.34219 1.000 64.09645 95 GLN A N 1
ATOM 728 C CA . GLN A 1 95 ? 0.61092 2.88194 -7.97714 1.000 65.82196 95 GLN A CA 1
ATOM 729 C C . GLN A 1 95 ? 0.46283 2.67532 -9.47569 1.000 65.93987 95 GLN A C 1
ATOM 730 O O . GLN A 1 95 ? 1.34833 3.06071 -10.25310 1.000 60.07706 95 GLN A O 1
ATOM 736 N N . ASP A 1 96 ? -0.62989 2.03251 -9.89127 1.000 67.53844 96 ASP A N 1
ATOM 737 C CA . ASP A 1 96 ? -0.91720 1.79200 -11.30024 1.000 66.39934 96 ASP A CA 1
ATOM 738 C C . ASP A 1 96 ? -1.39193 3.03300 -12.03929 1.000 62.74060 96 ASP A C 1
ATOM 739 O O . ASP A 1 96 ? -1.65139 2.94559 -13.24461 1.000 61.66579 96 ASP A O 1
ATOM 744 N N . GLY A 1 97 ? -1.54770 4.16710 -11.35784 1.000 59.63480 97 GLY A N 1
ATOM 745 C CA . GLY A 1 97 ? -1.95649 5.38925 -12.01668 1.000 58.37675 97 GLY A CA 1
ATOM 746 C C . GLY A 1 97 ? -3.43541 5.70904 -11.90137 1.000 58.54598 97 GLY A C 1
ATOM 747 O O . GLY A 1 97 ? -3.85998 6.77819 -12.35331 1.000 59.51916 97 GLY A O 1
ATOM 748 N N . THR A 1 98 ? -4.23983 4.79519 -11.37193 1.000 65.54930 98 THR A N 1
ATOM 749 C CA . THR A 1 98 ? -5.63610 5.09344 -11.09467 1.000 61.11066 98 THR A CA 1
ATOM 750 C C . THR A 1 98 ? -5.72440 5.86814 -9.78015 1.000 57.46248 98 THR A C 1
ATOM 751 O O . THR A 1 98 ? -4.71059 6.12450 -9.11593 1.000 59.43707 98 THR A O 1
ATOM 755 N N . PHE A 1 99 ? -6.94919 6.21556 -9.37630 1.000 58.76529 99 PHE A N 1
ATOM 756 C CA . PHE A 1 99 ? -7.17927 7.12227 -8.25817 1.000 57.82781 99 PHE A CA 1
ATOM 757 C C . PHE A 1 99 ? -8.14960 6.52040 -7.26007 1.000 58.86014 99 PHE A C 1
ATOM 758 O O . PHE A 1 99 ? -9.09642 5.82390 -7.63800 1.000 61.66323 99 PHE A O 1
ATOM 766 N N . THR A 1 100 ? -7.93914 6.84033 -5.98715 1.000 53.91187 100 THR A N 1
ATOM 767 C CA . THR A 1 100 ? -8.87030 6.47373 -4.92983 1.000 62.63734 100 THR A CA 1
ATOM 768 C C . THR A 1 100 ? -9.35247 7.73742 -4.23504 1.000 63.49780 100 THR A C 1
ATOM 769 O O . THR A 1 100 ? -8.54168 8.51906 -3.73098 1.000 62.92167 100 THR A O 1
ATOM 773 N N . LEU A 1 101 ? -10.66995 7.92582 -4.20867 1.000 62.22893 101 LEU A N 1
ATOM 774 C CA . LEU A 1 101 ? -11.30773 9.08096 -3.58960 1.000 60.41161 101 LEU A CA 1
ATOM 775 C C . LEU A 1 101 ? -11.89394 8.61972 -2.26806 1.000 60.77322 101 LEU A C 1
ATOM 776 O O . LEU A 1 101 ? -12.61765 7.62205 -2.23712 1.000 67.54372 101 LEU A O 1
ATOM 781 N N . LYS A 1 102 ? -11.56402 9.30614 -1.17998 1.000 59.34563 102 LYS A N 1
ATOM 782 C CA . LYS A 1 102 ? -12.03086 8.90630 0.14314 1.000 66.79775 102 LYS A CA 1
ATOM 783 C C . LYS A 1 102 ? -13.05593 9.90967 0.65669 1.000 65.08485 102 LYS A C 1
ATOM 784 O O . LYS A 1 102 ? -12.81009 11.11989 0.65046 1.000 69.30185 102 LYS A O 1
ATOM 790 N N . THR A 1 103 ? -14.21321 9.41632 1.06274 1.000 73.92553 103 THR A N 1
ATOM 791 C CA . THR A 1 103 ? -15.24533 10.30645 1.55815 1.000 75.52573 103 THR A CA 1
ATOM 792 C C . THR A 1 103 ? -15.11297 10.45396 3.06550 1.000 78.84930 103 THR A C 1
ATOM 793 O O . THR A 1 103 ? -14.43616 9.67558 3.73456 1.000 80.00777 103 THR A O 1
ATOM 797 N N . SER A 1 104 ? -15.78731 11.46608 3.60242 1.000 74.79875 104 SER A N 1
ATOM 798 C CA . SER A 1 104 ? -15.74861 11.72302 5.03585 1.000 76.02171 104 SER A CA 1
ATOM 799 C C . SER A 1 104 ? -16.19898 10.52597 5.86792 1.000 79.33820 104 SER A C 1
ATOM 800 O O . SER A 1 104 ? -15.95428 10.50022 7.07852 1.000 77.18133 104 SER A O 1
ATOM 803 N N . THR A 1 105 ? -16.86979 9.54767 5.25300 1.000 84.30078 105 THR A N 1
ATOM 804 C CA . THR A 1 105 ? -17.20355 8.29172 5.92059 1.000 86.50115 105 THR A CA 1
ATOM 805 C C . THR A 1 105 ? -16.05505 7.29328 5.91024 1.000 85.67441 105 THR A C 1
ATOM 806 O O . THR A 1 105 ? -16.00123 6.41310 6.77437 1.000 88.67924 105 THR A O 1
ATOM 810 N N . GLY A 1 106 ? -15.11996 7.43152 4.98643 1.000 82.48668 106 GLY A N 1
ATOM 811 C CA . GLY A 1 106 ? -14.13689 6.40812 4.72522 1.000 83.45218 106 GLY A CA 1
ATOM 812 C C . GLY A 1 106 ? -14.45059 5.53570 3.52931 1.000 83.31759 106 GLY A C 1
ATOM 813 O O . GLY A 1 106 ? -13.55852 4.82960 3.04900 1.000 82.89578 106 GLY A O 1
ATOM 814 N N . GLU A 1 107 ? -15.67686 5.57924 3.02224 1.000 85.09305 107 GLU A N 1
ATOM 815 C CA . GLU A 1 107 ? -15.99995 4.85641 1.80166 1.000 86.07947 107 GLU A CA 1
ATOM 816 C C . GLU A 1 107 ? -15.07748 5.31106 0.66607 1.000 82.35667 107 GLU A C 1
ATOM 817 O O . GLU A 1 107 ? -14.56977 6.43550 0.65864 1.000 79.26424 107 GLU A O 1
ATOM 823 N N . GLU A 1 108 ? -14.79808 4.40478 -0.26533 1.000 76.79033 108 GLU A N 1
ATOM 824 C CA . GLU A 1 108 ? -13.81305 4.66128 -1.30264 1.000 68.61644 108 GLU A CA 1
ATOM 825 C C . GLU A 1 108 ? -14.39988 4.49530 -2.69422 1.000 68.79125 108 GLU A C 1
ATOM 826 O O . GLU A 1 108 ? -15.18919 3.57951 -2.94614 1.000 73.18447 108 GLU A O 1
ATOM 832 N N . HIS A 1 109 ? -13.98231 5.38260 -3.59209 1.000 66.01550 109 HIS A N 1
ATOM 833 C CA . HIS A 1 109 ? -14.30131 5.32896 -5.00680 1.000 64.80042 109 HIS A CA 1
ATOM 834 C C . HIS A 1 109 ? -13.01049 5.29505 -5.82087 1.000 65.31142 109 HIS A C 1
ATOM 835 O O . HIS A 1 109 ? -11.99391 5.88349 -5.43342 1.000 62.33791 109 HIS A O 1
ATOM 842 N N . PHE A 1 110 ? -13.07914 4.61499 -6.96604 1.000 65.61993 110 PHE A N 1
ATOM 843 C CA . PHE A 1 110 ? -11.92954 4.26801 -7.79257 1.000 63.12225 110 PHE A CA 1
ATOM 844 C C . PHE A 1 110 ? -12.17108 4.70779 -9.22455 1.000 61.86949 110 PHE A C 1
ATOM 845 O O . PHE A 1 110 ? -13.23144 4.43029 -9.79095 1.000 63.46579 110 PHE A O 1
ATOM 853 N N . SER A 1 111 ? -11.17526 5.33416 -9.83573 1.000 60.21016 111 SER A N 1
ATOM 854 C CA . SER A 1 111 ? -11.39928 5.86703 -11.16701 1.000 53.93245 111 SER A CA 1
ATOM 855 C C . SER A 1 111 ? -10.11341 5.85640 -11.96887 1.000 54.92215 111 SER A C 1
ATOM 856 O O . SER A 1 111 ? -9.01833 5.95984 -11.41160 1.000 54.79839 111 SER A O 1
ATOM 859 N N . LYS A 1 112 ? -10.25842 5.69799 -13.28485 1.000 53.91238 112 LYS A N 1
ATOM 860 C CA . LYS A 1 112 ? -9.10836 5.87243 -14.16602 1.000 54.32905 112 LYS A CA 1
ATOM 861 C C . LYS A 1 112 ? -8.72045 7.33502 -14.27833 1.000 52.96992 112 LYS A C 1
ATOM 862 O O . LYS A 1 112 ? -7.53678 7.64472 -14.43982 1.000 56.65745 112 LYS A O 1
ATOM 868 N N . THR A 1 113 ? -9.69606 8.24308 -14.24106 1.000 52.55203 113 THR A N 1
ATOM 869 C CA . THR A 1 113 ? -9.43243 9.67167 -14.25987 1.000 50.72963 113 THR A CA 1
ATOM 870 C C . THR A 1 113 ? -10.31255 10.36320 -13.23785 1.000 49.06199 113 THR A C 1
ATOM 871 O O . THR A 1 113 ? -11.37081 9.84827 -12.87749 1.000 49.83296 113 THR A O 1
ATOM 875 N N . VAL A 1 114 ? -9.85176 11.51771 -12.74014 1.000 50.01677 114 VAL A N 1
ATOM 876 C CA . VAL A 1 114 ? -10.66342 12.37730 -11.88092 1.000 50.39777 114 VAL A CA 1
ATOM 877 C C . VAL A 1 114 ? -10.76562 13.75841 -12.51471 1.000 46.03239 114 VAL A C 1
ATOM 878 O O . VAL A 1 114 ? -9.75549 14.32243 -12.97040 1.000 46.89822 114 VAL A O 1
ATOM 882 N N . ILE A 1 115 ? -11.98422 14.29354 -12.56748 1.000 50.00919 115 ILE A N 1
ATOM 883 C CA . ILE A 1 115 ? -12.20328 15.66568 -13.00802 1.000 46.91509 115 ILE A CA 1
ATOM 884 C C . ILE A 1 115 ? -12.63721 16.45202 -11.78292 1.000 45.17490 115 ILE A C 1
ATOM 885 O O . ILE A 1 115 ? -13.77212 16.31343 -11.31680 1.000 47.64077 115 ILE A O 1
ATOM 890 N N . VAL A 1 116 ? -11.74266 17.27596 -11.25396 1.000 44.27124 116 VAL A N 1
ATOM 891 C CA . VAL A 1 116 ? -12.04465 18.08735 -10.08140 1.000 46.38095 116 VAL A CA 1
ATOM 892 C C . VAL A 1 116 ? -12.85122 19.28728 -10.56169 1.000 49.76324 116 VAL A C 1
ATOM 893 O O . VAL A 1 116 ? -12.35701 20.10927 -11.34473 1.000 52.92344 116 VAL A O 1
ATOM 897 N N . ALA A 1 117 ? -14.10336 19.37000 -10.12806 1.000 48.09962 117 ALA A N 1
ATOM 898 C CA . ALA A 1 117 ? -14.98373 20.48351 -10.43143 1.000 44.36312 117 ALA A CA 1
ATOM 899 C C . ALA A 1 117 ? -15.63652 20.97943 -9.15077 1.000 48.04167 117 ALA A C 1
ATOM 900 O O . ALA A 1 117 ? -16.85769 21.10115 -9.04088 1.000 45.28721 117 ALA A O 1
ATOM 902 N N . THR A 1 118 ? -14.80771 21.24270 -8.14339 1.000 48.31229 118 THR A N 1
ATOM 903 C CA . THR A 1 118 ? -15.27440 21.63201 -6.82556 1.000 46.30073 118 THR A CA 1
ATOM 904 C C . THR A 1 118 ? -15.51763 23.13187 -6.69940 1.000 51.16668 118 THR A C 1
ATOM 905 O O . THR A 1 118 ? -15.80649 23.60252 -5.58942 1.000 47.16971 118 THR A O 1
ATOM 909 N N . GLY A 1 119 ? -15.38029 23.88939 -7.79727 1.000 49.55266 119 GLY A N 1
ATOM 910 C CA . GLY A 1 119 ? -15.68729 25.31167 -7.76675 1.000 48.52652 119 GLY A CA 1
ATOM 911 C C . GLY A 1 119 ? -14.89087 26.01861 -6.69531 1.000 50.67935 119 GLY A C 1
ATOM 912 O O . GLY A 1 119 ? -13.66727 25.88786 -6.60831 1.000 53.96148 119 GLY A O 1
ATOM 913 N N . SER A 1 120 ? -15.57236 26.80022 -5.86952 1.000 54.13020 120 SER A N 1
ATOM 914 C CA . SER A 1 120 ? -14.91342 27.45162 -4.74600 1.000 57.67685 120 SER A CA 1
ATOM 915 C C . SER A 1 120 ? -15.08069 26.68031 -3.45145 1.000 55.95276 120 SER A C 1
ATOM 916 O O . SER A 1 120 ? -14.80675 27.22406 -2.38066 1.000 62.85757 120 SER A O 1
ATOM 919 N N . GLY A 1 121 ? -15.50447 25.43134 -3.52494 1.000 54.49014 121 GLY A N 1
ATOM 920 C CA . GLY A 1 121 ? -15.50986 24.54813 -2.38843 1.000 51.31065 121 GLY A CA 1
ATOM 921 C C . GLY A 1 121 ? -16.90891 24.18427 -1.94464 1.000 57.34494 121 GLY A C 1
ATOM 922 O O . GLY A 1 121 ? -17.89332 24.36427 -2.65942 1.000 55.35052 121 GLY A O 1
ATOM 923 N N . ILE A 1 122 ? -16.99251 23.68336 -0.72197 1.000 58.81661 122 ILE A N 1
ATOM 924 C CA . ILE A 1 122 ? -18.26648 23.32908 -0.11850 1.000 55.56054 122 ILE A CA 1
ATOM 925 C C . ILE A 1 122 ? -18.78527 24.56853 0.58996 1.000 66.69498 122 ILE A C 1
ATOM 926 O O . ILE A 1 122 ? -18.13432 25.08154 1.50846 1.000 69.91658 122 ILE A O 1
ATOM 931 N N . LEU A 1 123 ? -19.95518 25.04843 0.16298 1.000 68.66071 123 LEU A N 1
ATOM 932 C CA . LEU A 1 123 ? -20.60024 26.22500 0.73163 1.000 70.10012 123 LEU A CA 1
ATOM 933 C C . LEU A 1 123 ? -21.79105 25.80365 1.58454 1.000 72.14300 123 LEU A C 1
ATOM 934 O O . LEU A 1 123 ? -22.67502 25.08389 1.11418 1.000 69.73156 123 LEU A O 1
ATOM 939 N N . LYS A 1 124 ? -21.79676 26.23013 2.84041 1.000 76.75365 124 LYS A N 1
ATOM 940 C CA . LYS A 1 124 ? -22.94354 26.10033 3.71577 1.000 77.63209 124 LYS A CA 1
ATOM 941 C C . LYS A 1 124 ? -23.31641 27.47731 4.24613 1.000 81.13809 124 LYS A C 1
ATOM 942 O O . LYS A 1 124 ? -22.42771 28.24633 4.63961 1.000 82.37287 124 LYS A O 1
ATOM 948 N N . PRO A 1 125 ? -24.59315 27.84061 4.24451 1.000 85.34923 125 PRO A N 1
ATOM 949 C CA . PRO A 1 125 ? -24.99079 29.10471 4.86444 1.000 84.58243 125 PRO A CA 1
ATOM 950 C C . PRO A 1 125 ? -24.82275 29.04606 6.37284 1.000 86.40575 125 PRO A C 1
ATOM 951 O O . PRO A 1 125 ? -25.11304 28.02991 7.00830 1.000 87.96126 125 PRO A O 1
ATOM 955 N N . GLN A 1 126 ? -24.32536 30.14179 6.94388 1.000 85.81564 126 GLN A N 1
ATOM 956 C CA . GLN A 1 126 ? -24.17496 30.21885 8.39180 1.000 88.99704 126 GLN A CA 1
ATOM 957 C C . GLN A 1 126 ? -25.55362 30.20613 9.03742 1.000 88.92879 126 GLN A C 1
ATOM 958 O O . GLN A 1 126 ? -26.38653 31.08356 8.77146 1.000 87.93785 126 GLN A O 1
ATOM 964 N N . LYS A 1 127 ? -25.78477 29.21586 9.88952 1.000 93.20080 127 LYS A N 1
ATOM 965 C CA . LYS A 1 127 ? -27.10596 28.96705 10.43065 1.000 96.13152 127 LYS A CA 1
ATOM 966 C C . LYS A 1 127 ? -27.44022 29.97156 11.52764 1.000 102.25855 127 LYS A C 1
ATOM 967 O O . LYS A 1 127 ? -26.56461 30.59028 12.13911 1.000 103.20790 127 LYS A O 1
ATOM 973 N N . LEU A 1 128 ? -28.73577 30.13955 11.75883 1.000 105.93132 128 LEU A N 1
ATOM 974 C CA . LEU A 1 128 ? -29.19620 30.91685 12.89656 1.000 108.96020 128 LEU A CA 1
ATOM 975 C C . LEU A 1 128 ? -28.90213 30.13370 14.17128 1.000 115.18810 128 LEU A C 1
ATOM 976 O O . LEU A 1 128 ? -29.34145 28.98640 14.31349 1.000 116.85665 128 LEU A O 1
ATOM 981 N N . SER A 1 129 ? -28.13660 30.72997 15.08252 1.000 113.60666 129 SER A N 1
ATOM 982 C CA . SER A 1 129 ? -27.81043 30.06818 16.34707 1.000 112.71830 129 SER A CA 1
ATOM 983 C C . SER A 1 129 ? -28.89634 30.30277 17.39811 1.000 111.82915 129 SER A C 1
ATOM 984 O O . SER A 1 129 ? -28.63466 30.77285 18.50512 1.000 109.74177 129 SER A O 1
ATOM 987 N N . ILE A 1 130 ? -30.13585 29.98391 17.02272 1.000 118.52338 130 ILE A N 1
ATOM 988 C CA . ILE A 1 130 ? -31.29011 30.00007 17.91265 1.000 118.56620 130 ILE A CA 1
ATOM 989 C C . ILE A 1 130 ? -31.72562 28.55604 18.11687 1.000 124.12852 130 ILE A C 1
ATOM 990 O O . ILE A 1 130 ? -31.74290 27.76735 17.16544 1.000 123.36125 130 ILE A O 1
ATOM 995 N N . GLU A 1 131 ? -32.08675 28.21712 19.35240 1.000 127.71353 131 GLU A N 1
ATOM 996 C CA . GLU A 1 131 ? -32.38730 26.83604 19.70799 1.000 129.46448 131 GLU A CA 1
ATOM 997 C C . GLU A 1 131 ? -33.48923 26.25007 18.83762 1.000 130.61808 131 GLU A C 1
ATOM 998 O O . GLU A 1 131 ? -34.60865 26.76773 18.80104 1.000 133.42728 131 GLU A O 1
ATOM 1004 N N . GLY A 1 132 ? -33.15842 25.17542 18.12516 1.000 131.35042 132 GLY A N 1
ATOM 1005 C CA . GLY A 1 132 ? -34.14373 24.46392 17.33229 1.000 130.13977 132 GLY A CA 1
ATOM 1006 C C . GLY A 1 132 ? -34.75254 25.28924 16.22643 1.000 130.42012 132 GLY A C 1
ATOM 1007 O O . GLY A 1 132 ? -35.93524 25.12000 15.91305 1.000 131.70614 132 GLY A O 1
ATOM 1008 N N . ALA A 1 133 ? -33.97671 26.19463 15.63081 1.000 134.12110 133 ALA A N 1
ATOM 1009 C CA . ALA A 1 133 ? -34.49204 26.98224 14.52227 1.000 131.76833 133 ALA A CA 1
ATOM 1010 C C . ALA A 1 133 ? -34.62592 26.15647 13.25320 1.000 134.52857 133 ALA A C 1
ATOM 1011 O O . ALA A 1 133 ? -35.38544 26.53752 12.35845 1.000 132.46384 133 ALA A O 1
ATOM 1013 N N . GLU A 1 134 ? -33.91453 25.03064 13.16258 1.000 139.19127 134 GLU A N 1
ATOM 1014 C CA . GLU A 1 134 ? -33.94600 24.20881 11.95758 1.000 140.63588 134 GLU A CA 1
ATOM 1015 C C . GLU A 1 134 ? -35.30945 23.57286 11.71979 1.000 140.02371 134 GLU A C 1
ATOM 1016 O O . GLU A 1 134 ? -35.57963 23.12056 10.60142 1.000 137.97701 134 GLU A O 1
ATOM 1022 N N . ARG A 1 135 ? -36.16832 23.52596 12.74199 1.000 137.95004 135 ARG A N 1
ATOM 1023 C CA . ARG A 1 135 ? -37.52606 23.02937 12.54967 1.000 136.85047 135 ARG A CA 1
ATOM 1024 C C . ARG A 1 135 ? -38.26216 23.82086 11.48264 1.000 134.17592 135 ARG A C 1
ATOM 1025 O O . ARG A 1 135 ? -39.11030 23.27177 10.76958 1.000 133.01534 135 ARG A O 1
ATOM 1033 N N . PHE A 1 136 ? -37.95354 25.10492 11.36332 1.000 130.56805 136 PHE A N 1
ATOM 1034 C CA . PHE A 1 136 ? -38.67342 26.01110 10.48746 1.000 127.84363 136 PHE A CA 1
ATOM 1035 C C . PHE A 1 136 ? -38.04021 26.12694 9.10898 1.000 124.81937 136 PHE A C 1
ATOM 1036 O O . PHE A 1 136 ? -38.54552 26.89412 8.28082 1.000 121.05657 136 PHE A O 1
ATOM 1044 N N . GLU A 1 137 ? -36.93966 25.40457 8.85037 1.000 127.67285 137 GLU A N 1
ATOM 1045 C CA . GLU A 1 137 ? -36.32432 25.44036 7.52567 1.000 123.15021 137 GLU A CA 1
ATOM 1046 C C . GLU A 1 137 ? -37.27062 24.89582 6.46516 1.000 123.98454 137 GLU A C 1
ATOM 1047 O O . GLU A 1 137 ? -37.34583 25.42719 5.35066 1.000 121.21263 137 GLU A O 1
ATOM 1053 N N . VAL A 1 138 ? -38.03388 23.85789 6.81060 1.000 133.18915 138 VAL A N 1
ATOM 1054 C CA . VAL A 1 138 ? -38.96289 23.24776 5.86455 1.000 133.29831 138 VAL A CA 1
ATOM 1055 C C . VAL A 1 138 ? -40.22356 24.06972 5.65287 1.000 133.26091 138 VAL A C 1
ATOM 1056 O O . VAL A 1 138 ? -41.04987 23.70719 4.80705 1.000 136.37222 138 VAL A O 1
ATOM 1060 N N . SER A 1 139 ? -40.40029 25.17140 6.38939 1.000 124.59296 139 SER A N 1
ATOM 1061 C CA . SER A 1 139 ? -41.60751 25.96782 6.27381 1.000 122.87807 139 SER A CA 1
ATOM 1062 C C . SER A 1 139 ? -41.23527 27.33132 5.71459 1.000 122.55066 139 SER A C 1
ATOM 1063 O O . SER A 1 139 ? -41.21796 27.50699 4.47918 1.000 120.04701 139 SER A O 1
ATOM 1066 N N . ASN A 1 140 ? -40.91546 28.32229 6.55571 1.000 120.56411 140 ASN A N 1
ATOM 1067 C CA . ASN A 1 140 ? -40.78008 29.70605 6.11389 1.000 112.34050 140 ASN A CA 1
ATOM 1068 C C . ASN A 1 140 ? -39.49641 30.36315 6.60842 1.000 110.91881 140 ASN A C 1
ATOM 1069 O O . ASN A 1 140 ? -39.41253 31.59413 6.62979 1.000 112.99007 140 ASN A O 1
ATOM 1074 N N . LEU A 1 141 ? -38.49573 29.58327 7.00288 1.000 109.43414 141 LEU A N 1
ATOM 1075 C CA . LEU A 1 141 ? -37.18769 30.11339 7.37630 1.000 106.98733 141 LEU A CA 1
ATOM 1076 C C . LEU A 1 141 ? -36.19191 29.72546 6.28892 1.000 105.21919 141 LEU A C 1
ATOM 1077 O O . LEU A 1 141 ? -35.80650 28.55527 6.17888 1.000 104.04343 141 LEU A O 1
ATOM 1082 N N . ASN A 1 142 ? -35.80253 30.70186 5.47173 1.000 97.74428 142 ASN A N 1
ATOM 1083 C CA . ASN A 1 142 ? -34.93171 30.47896 4.32864 1.000 93.53477 142 ASN A CA 1
ATOM 1084 C C . ASN A 1 142 ? -33.57694 31.13894 4.54387 1.000 87.57379 142 ASN A C 1
ATOM 1085 O O . ASN A 1 142 ? -33.43144 32.09762 5.30436 1.000 86.19140 142 ASN A O 1
ATOM 1090 N N . TYR A 1 143 ? -32.57874 30.60337 3.84940 1.000 87.56932 143 TYR A N 1
ATOM 1091 C CA . TYR A 1 143 ? -31.24979 31.18791 3.80396 1.000 87.37324 143 TYR A CA 1
ATOM 1092 C C . TYR A 1 143 ? -30.90803 31.65816 2.40576 1.000 85.33968 143 TYR A C 1
ATOM 1093 O O . TYR A 1 143 ? -29.81752 32.20833 2.20066 1.000 88.14424 143 TYR A O 1
ATOM 1102 N N . THR A 1 144 ? -31.81088 31.45052 1.44582 1.000 78.36735 144 THR A N 1
ATOM 1103 C CA . THR A 1 144 ? -31.72085 32.02713 0.11410 1.000 83.69157 144 THR A CA 1
ATOM 1104 C C . THR A 1 144 ? -33.10126 32.49350 -0.32569 1.000 84.55733 144 THR A C 1
ATOM 1105 O O . THR A 1 144 ? -34.13467 32.02491 0.16367 1.000 86.25537 144 THR A O 1
ATOM 1109 N N . VAL A 1 145 ? -33.09808 33.40545 -1.29391 1.000 83.12952 145 VAL A N 1
ATOM 1110 C CA . VAL A 1 145 ? -34.31578 33.80386 -1.98464 1.000 82.97649 145 VAL A CA 1
ATOM 1111 C C . VAL A 1 145 ? -34.55610 32.79928 -3.10622 1.000 81.48791 145 VAL A C 1
ATOM 1112 O O . VAL A 1 145 ? -33.99701 32.94178 -4.19573 1.000 80.51409 145 VAL A O 1
ATOM 1116 N N . LYS A 1 146 ? -35.36406 31.76032 -2.85175 1.000 80.42056 146 LYS A N 1
ATOM 1117 C CA . LYS A 1 146 ? -35.51341 30.70222 -3.85066 1.000 82.04173 146 LYS A CA 1
ATOM 1118 C C . LYS A 1 146 ? -36.23469 31.19514 -5.09769 1.000 82.08001 146 LYS A C 1
ATOM 1119 O O . LYS A 1 146 ? -35.99147 30.68060 -6.19529 1.000 80.01025 146 LYS A O 1
ATOM 1125 N N . SER A 1 147 ? -37.13570 32.16097 -4.95248 1.000 84.31570 147 SER A N 1
ATOM 1126 C CA . SER A 1 147 ? -37.81620 32.74214 -6.10065 1.000 87.67532 147 SER A CA 1
ATOM 1127 C C . SER A 1 147 ? -38.50874 34.00495 -5.63801 1.000 86.76866 147 SER A C 1
ATOM 1128 O O . SER A 1 147 ? -38.98554 34.07294 -4.50369 1.000 93.55332 147 SER A O 1
ATOM 1131 N N . LEU A 1 148 ? -38.58769 34.98907 -6.53494 1.000 90.08473 148 LEU A N 1
ATOM 1132 C CA . LEU A 1 148 ? -39.26297 36.23747 -6.19038 1.000 93.47194 148 LEU A CA 1
ATOM 1133 C C . LEU A 1 148 ? -40.75823 36.02103 -5.95906 1.000 100.42332 148 LEU A C 1
ATOM 1134 O O . LEU A 1 148 ? -41.35693 36.67128 -5.09177 1.000 97.63243 148 LEU A O 1
ATOM 1139 N N . LYS A 1 149 ? -41.37494 35.10498 -6.71574 1.000 98.96099 149 LYS A N 1
ATOM 1140 C CA . LYS A 1 149 ? -42.81813 34.90255 -6.60964 1.000 101.13922 149 LYS A CA 1
ATOM 1141 C C . LYS A 1 149 ? -43.21582 34.38662 -5.23143 1.000 100.77053 149 LYS A C 1
ATOM 1142 O O . LYS A 1 149 ? -44.33851 34.64048 -4.77718 1.000 101.31624 149 LYS A O 1
ATOM 1148 N N . ARG A 1 150 ? -42.32620 33.62838 -4.57848 1.000 97.76842 150 ARG A N 1
ATOM 1149 C CA . ARG A 1 150 ? -42.55980 33.14196 -3.21896 1.000 99.15919 150 ARG A CA 1
ATOM 1150 C C . ARG A 1 150 ? -42.87647 34.27718 -2.24710 1.000 102.20138 150 ARG A C 1
ATOM 1151 O O . ARG A 1 150 ? -43.55782 34.06527 -1.23514 1.000 101.31084 150 ARG A O 1
ATOM 1159 N N . PHE A 1 151 ? -42.38090 35.47979 -2.52791 1.000 104.75495 151 PHE A N 1
ATOM 1160 C CA . PHE A 1 151 ? -42.44958 36.59777 -1.59912 1.000 104.59905 151 PHE A CA 1
ATOM 1161 C C . PHE A 1 151 ? -43.42212 37.68799 -2.03156 1.000 104.97718 151 PHE A C 1
ATOM 1162 O O . PHE A 1 151 ? -43.48855 38.73292 -1.37421 1.000 103.68076 151 PHE A O 1
ATOM 1170 N N . LYS A 1 152 ? -44.15557 37.48181 -3.12505 1.000 103.34303 152 LYS A N 1
ATOM 1171 C CA . LYS A 1 152 ? -45.09263 38.48307 -3.61717 1.000 104.60680 152 LYS A CA 1
ATOM 1172 C C . LYS A 1 152 ? -46.16575 38.78544 -2.57751 1.000 108.10839 152 LYS A C 1
ATOM 1173 O O . LYS A 1 152 ? -46.83839 37.87727 -2.07954 1.000 107.42885 152 LYS A O 1
ATOM 1179 N N . GLY A 1 153 ? -46.31313 40.07064 -2.24839 1.000 109.73388 153 GLY A N 1
ATOM 1180 C CA . GLY A 1 153 ? -47.32746 40.51110 -1.30775 1.000 108.90988 153 GLY A CA 1
ATOM 1181 C C . GLY A 1 153 ? -47.15982 39.99259 0.09966 1.000 108.18792 153 GLY A C 1
ATOM 1182 O O . GLY A 1 153 ? -48.12414 39.99704 0.87004 1.000 112.57330 153 GLY A O 1
ATOM 1183 N N . LYS A 1 154 ? -45.96054 39.55216 0.46283 1.000 113.75905 154 LYS A N 1
ATOM 1184 C CA . LYS A 1 154 ? -45.68805 38.97931 1.77113 1.000 115.24554 154 LYS A CA 1
ATOM 1185 C C . LYS A 1 154 ? -44.81527 39.92058 2.58996 1.000 112.40737 154 LYS A C 1
ATOM 1186 O O . LYS A 1 154 ? -44.18057 40.83493 2.05948 1.000 112.16277 154 LYS A O 1
ATOM 1192 N N . THR A 1 155 ? -44.79994 39.68877 3.89908 1.000 108.87635 155 THR A N 1
ATOM 1193 C CA . THR A 1 155 ? -44.01021 40.47517 4.83964 1.000 107.61376 155 THR A CA 1
ATOM 1194 C C . THR A 1 155 ? -42.84457 39.63673 5.34107 1.000 108.82346 155 THR A C 1
ATOM 1195 O O . THR A 1 155 ? -43.05064 38.59796 5.97665 1.000 112.50364 155 THR A O 1
ATOM 1199 N N . VAL A 1 156 ? -41.62819 40.08166 5.04817 1.000 101.97991 156 VAL A N 1
ATOM 1200 C CA . VAL A 1 156 ? -40.42601 39.30153 5.29138 1.000 96.41909 156 VAL A CA 1
ATOM 1201 C C . VAL A 1 156 ? -39.49277 40.09861 6.18797 1.000 96.89952 156 VAL A C 1
ATOM 1202 O O . VAL A 1 156 ? -39.40008 41.32506 6.07370 1.000 100.34066 156 VAL A O 1
ATOM 1206 N N . ILE A 1 157 ? -38.83403 39.40628 7.10812 1.000 94.67355 157 ILE A N 1
ATOM 1207 C CA . ILE A 1 157 ? -37.73590 39.96526 7.88749 1.000 94.77017 157 ILE A CA 1
ATOM 1208 C C . ILE A 1 157 ? -36.44070 39.30659 7.41463 1.000 94.02159 157 ILE A C 1
ATOM 1209 O O . ILE A 1 157 ? -36.38424 38.08304 7.24235 1.000 94.53235 157 ILE A O 1
ATOM 1214 N N . ILE A 1 158 ? -35.42038 40.12169 7.15230 1.000 95.00801 158 ILE A N 1
ATOM 1215 C CA . ILE A 1 158 ? -34.11567 39.65511 6.68975 1.000 91.47808 158 ILE A CA 1
ATOM 1216 C C . ILE A 1 158 ? -33.09904 39.96188 7.78022 1.000 94.61475 158 ILE A C 1
ATOM 1217 O O . ILE A 1 158 ? -32.92174 41.12572 8.15911 1.000 98.48737 158 ILE A O 1
ATOM 1222 N N . SER A 1 159 ? -32.40405 38.93354 8.25348 1.000 89.81953 159 SER A N 1
ATOM 1223 C CA . SER A 1 159 ? -31.41921 39.06481 9.32045 1.000 97.05767 159 SER A CA 1
ATOM 1224 C C . SER A 1 159 ? -30.00674 39.18563 8.75791 1.000 103.92412 159 SER A C 1
ATOM 1225 O O . SER A 1 159 ? -29.63281 38.47627 7.81803 1.000 101.71884 159 SER A O 1
ATOM 1228 N N . GLY A 1 160 ? -29.22295 40.06966 9.35377 1.000 112.88899 160 GLY A N 1
ATOM 1229 C CA . GLY A 1 160 ? -27.90549 40.39723 8.83890 1.000 118.64797 160 GLY A CA 1
ATOM 1230 C C . GLY A 1 160 ? -27.97084 41.55540 7.86907 1.000 131.68483 160 GLY A C 1
ATOM 1231 O O . GLY A 1 160 ? -28.98131 41.80076 7.21286 1.000 124.79349 160 GLY A O 1
ATOM 1232 N N . GLY A 1 161 ? -26.86025 42.27659 7.76631 1.000 165.78483 161 GLY A N 1
ATOM 1233 C CA . GLY A 1 161 ? -26.84933 43.47846 6.95621 1.000 165.21115 161 GLY A CA 1
ATOM 1234 C C . GLY A 1 161 ? -25.69785 43.55417 5.97733 1.000 166.35808 161 GLY A C 1
ATOM 1235 O O . GLY A 1 161 ? -25.34964 44.64353 5.50740 1.000 168.15844 161 GLY A O 1
ATOM 1236 N N . GLY A 1 162 ? -25.10261 42.40427 5.65963 1.000 166.50259 162 GLY A N 1
ATOM 1237 C CA . GLY A 1 162 ? -24.00146 42.34812 4.71820 1.000 166.28790 162 GLY A CA 1
ATOM 1238 C C . GLY A 1 162 ? -24.38682 42.78846 3.31841 1.000 160.85559 162 GLY A C 1
ATOM 1239 O O . GLY A 1 162 ? -25.55524 43.07532 3.04463 1.000 156.25988 162 GLY A O 1
ATOM 1240 N N . ASN A 1 163 ? -23.40009 42.86359 2.42041 1.000 158.51837 163 ASN A N 1
ATOM 1241 C CA . ASN A 1 163 ? -23.67782 43.26283 1.04394 1.000 151.64485 163 ASN A CA 1
ATOM 1242 C C . ASN A 1 163 ? -24.68050 42.33953 0.36865 1.000 142.99333 163 ASN A C 1
ATOM 1243 O O . ASN A 1 163 ? -25.40508 42.78196 -0.53090 1.000 139.74090 163 ASN A O 1
ATOM 1248 N N . SER A 1 164 ? -24.76922 41.07369 0.80103 1.000 129.18435 164 SER A N 1
ATOM 1249 C CA . SER A 1 164 ? -25.76813 40.19494 0.20826 1.000 116.92301 164 SER A CA 1
ATOM 1250 C C . SER A 1 164 ? -27.13463 40.36126 0.85799 1.000 112.01968 164 SER A C 1
ATOM 1251 O O . SER A 1 164 ? -28.15099 40.01518 0.24446 1.000 102.89249 164 SER A O 1
ATOM 1254 N N . ALA A 1 165 ? -27.18824 40.92843 2.06072 1.000 115.85309 165 ALA A N 1
ATOM 1255 C CA . ALA A 1 165 ? -28.47486 41.27251 2.64621 1.000 110.19890 165 ALA A CA 1
ATOM 1256 C C . ALA A 1 165 ? -29.12944 42.39446 1.84902 1.000 107.69086 165 ALA A C 1
ATOM 1257 O O . ALA A 1 165 ? -30.29080 42.28884 1.44539 1.000 102.29609 165 ALA A O 1
ATOM 1259 N N . VAL A 1 166 ? -28.38005 43.47471 1.59929 1.000 118.36134 166 VAL A N 1
ATOM 1260 C CA . VAL A 1 166 ? -28.90021 44.64898 0.89816 1.000 118.54372 166 VAL A CA 1
ATOM 1261 C C . VAL A 1 166 ? -29.39623 44.29167 -0.49735 1.000 116.03479 166 VAL A C 1
ATOM 1262 O O . VAL A 1 166 ? -30.37553 44.87178 -0.98009 1.000 114.73303 166 VAL A O 1
ATOM 1266 N N . ASP A 1 167 ? -28.73564 43.34247 -1.17088 1.000 105.38707 167 ASP A N 1
ATOM 1267 C CA . ASP A 1 167 ? -29.12561 42.99153 -2.53609 1.000 101.67463 167 ASP A CA 1
ATOM 1268 C C . ASP A 1 167 ? -30.49422 42.32047 -2.56556 1.000 93.83205 167 ASP A C 1
ATOM 1269 O O . ASP A 1 167 ? -31.31951 42.60810 -3.44490 1.000 90.52197 167 ASP A O 1
ATOM 1274 N N . TRP A 1 168 ? -30.76453 41.45920 -1.58393 1.000 90.18599 168 TRP A N 1
ATOM 1275 C CA . TRP A 1 168 ? -32.05183 40.77608 -1.50874 1.000 86.81834 168 TRP A CA 1
ATOM 1276 C C . TRP A 1 168 ? -33.19536 41.75527 -1.26966 1.000 87.30631 168 TRP A C 1
ATOM 1277 O O . TRP A 1 168 ? -34.20431 41.73549 -1.98092 1.000 88.71107 168 TRP A O 1
ATOM 1288 N N . ALA A 1 169 ? -33.06351 42.61325 -0.25904 1.000 96.81360 169 ALA A N 1
ATOM 1289 C CA . ALA A 1 169 ? -34.12908 43.56371 0.03335 1.000 96.42481 169 ALA A CA 1
ATOM 1290 C C . ALA A 1 169 ? -34.44702 44.43417 -1.17792 1.000 102.14725 169 ALA A C 1
ATOM 1291 O O . ALA A 1 169 ? -35.61992 44.68847 -1.47234 1.000 100.67140 169 ALA A O 1
ATOM 1293 N N . ASN A 1 170 ? -33.41817 44.85054 -1.92678 1.000 98.53742 170 ASN A N 1
ATOM 1294 C CA . ASN A 1 170 ? -33.63310 45.74555 -3.06198 1.000 102.62251 170 ASN A CA 1
ATOM 1295 C C . ASN A 1 170 ? -34.42668 45.07165 -4.17941 1.000 102.25259 170 ASN A C 1
ATOM 1296 O O . ASN A 1 170 ? -35.12212 45.75774 -4.93874 1.000 106.44524 170 ASN A O 1
ATOM 1301 N N . GLU A 1 171 ? -34.35441 43.74392 -4.29598 1.000 92.41938 171 GLU A N 1
ATOM 1302 C CA . GLU A 1 171 ? -35.13469 43.03455 -5.30212 1.000 90.48827 171 GLU A CA 1
ATOM 1303 C C . GLU A 1 171 ? -36.47668 42.54535 -4.76751 1.000 91.18882 171 GLU A C 1
ATOM 1304 O O . GLU A 1 171 ? -37.33200 42.13704 -5.55826 1.000 88.65433 171 GLU A O 1
ATOM 1310 N N . LEU A 1 172 ? -36.67409 42.57306 -3.45069 1.000 95.63782 172 LEU A N 1
ATOM 1311 C CA . LEU A 1 172 ? -37.96449 42.28335 -2.84868 1.000 96.77258 172 LEU A CA 1
ATOM 1312 C C . LEU A 1 172 ? -38.78554 43.53538 -2.55576 1.000 103.64889 172 LEU A C 1
ATOM 1313 O O . LEU A 1 172 ? -40.00391 43.42709 -2.38193 1.000 102.69483 172 LEU A O 1
ATOM 1318 N N . GLU A 1 173 ? -38.15480 44.71044 -2.48968 1.000 115.53715 173 GLU A N 1
ATOM 1319 C CA . GLU A 1 173 ? -38.90017 45.95497 -2.29697 1.000 116.71033 173 GLU A CA 1
ATOM 1320 C C . GLU A 1 173 ? -40.06951 46.12175 -3.25857 1.000 115.07897 173 GLU A C 1
ATOM 1321 O O . GLU A 1 173 ? -41.18730 46.39260 -2.78900 1.000 116.86362 173 GLU A O 1
ATOM 1327 N N . PRO A 1 174 ? -39.90995 45.98017 -4.57766 1.000 105.63557 174 PRO A N 1
ATOM 1328 C CA . PRO A 1 174 ? -41.05521 46.18487 -5.46452 1.000 108.57538 174 PRO A CA 1
ATOM 1329 C C . PRO A 1 174 ? -41.96464 44.97727 -5.57678 1.000 108.32785 174 PRO A C 1
ATOM 1330 O O . PRO A 1 174 ? -42.95186 45.04124 -6.31773 1.000 113.49268 174 PRO A O 1
ATOM 1334 N N . ILE A 1 175 ? -41.69144 43.90258 -4.83388 1.000 102.56043 175 ILE A N 1
ATOM 1335 C CA . ILE A 1 175 ? -42.47437 42.67875 -4.90500 1.000 101.56909 175 ILE A CA 1
ATOM 1336 C C . ILE A 1 175 ? -43.20100 42.39655 -3.59592 1.000 99.78878 175 ILE A C 1
ATOM 1337 O O . ILE A 1 175 ? -44.38962 42.05112 -3.60005 1.000 96.90487 175 ILE A O 1
ATOM 1342 N N . ALA A 1 176 ? -42.52362 42.56172 -2.46662 1.000 103.13645 176 ALA A N 1
ATOM 1343 C CA . ALA A 1 176 ? -43.13536 42.22355 -1.19508 1.000 103.85449 176 ALA A CA 1
ATOM 1344 C C . ALA A 1 176 ? -44.11290 43.30731 -0.75285 1.000 101.27876 176 ALA A C 1
ATOM 1345 O O . ALA A 1 176 ? -44.06963 44.44974 -1.20848 1.000 99.64997 176 ALA A O 1
ATOM 1347 N N . LYS A 1 177 ? -44.99683 42.93259 0.16654 1.000 96.64863 177 LYS A N 1
ATOM 1348 C CA . LYS A 1 177 ? -45.88208 43.92397 0.75881 1.000 105.06619 177 LYS A CA 1
ATOM 1349 C C . LYS A 1 177 ? -45.10381 44.87120 1.67158 1.000 103.59151 177 LYS A C 1
ATOM 1350 O O . LYS A 1 177 ? -45.38612 46.07717 1.71798 1.000 102.47711 177 LYS A O 1
ATOM 1356 N N . LYS A 1 178 ? -44.14942 44.33541 2.42784 1.000 98.77934 178 LYS A N 1
ATOM 1357 C CA . LYS A 1 178 ? -43.30821 45.11458 3.32364 1.000 98.91871 178 LYS A CA 1
ATOM 1358 C C . LYS A 1 178 ? -42.03906 44.30321 3.54497 1.000 97.92565 178 LYS A C 1
ATOM 1359 O O . LYS A 1 178 ? -42.09613 43.06991 3.57654 1.000 98.34875 178 LYS A O 1
ATOM 1365 N N . VAL A 1 179 ? -40.89917 44.98412 3.66779 1.000 98.51420 179 VAL A N 1
ATOM 1366 C CA . VAL A 1 179 ? -39.61267 44.32545 3.89956 1.000 98.58783 179 VAL A CA 1
ATOM 1367 C C . VAL A 1 179 ? -38.95898 44.94542 5.12401 1.000 100.73606 179 VAL A C 1
ATOM 1368 O O . VAL A 1 179 ? -38.75141 46.16435 5.16890 1.000 104.46519 179 VAL A O 1
ATOM 1372 N N . TYR A 1 180 ? -38.62838 44.11479 6.10657 1.000 93.78287 180 TYR A N 1
ATOM 1373 C CA . TYR A 1 180 ? -37.83755 44.53725 7.25213 1.000 96.61062 180 TYR A CA 1
ATOM 1374 C C . TYR A 1 180 ? -36.41632 43.99949 7.12762 1.000 94.44004 180 TYR A C 1
ATOM 1375 O O . TYR A 1 180 ? -36.18776 42.92800 6.56204 1.000 95.29957 180 TYR A O 1
ATOM 1384 N N . VAL A 1 181 ? -35.45907 44.76002 7.65042 1.000 100.33132 181 VAL A N 1
ATOM 1385 C CA . VAL A 1 181 ? -34.05359 44.37487 7.67338 1.000 99.33063 181 VAL A CA 1
ATOM 1386 C C . VAL A 1 181 ? -33.50919 44.64855 9.06502 1.000 104.57055 181 VAL A C 1
ATOM 1387 O O . VAL A 1 181 ? -33.64720 45.76188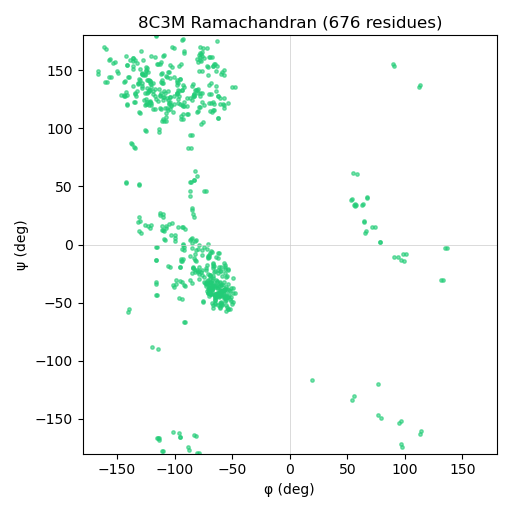 9.57858 1.000 109.73572 181 VAL A O 1
ATOM 1391 N N . THR A 1 182 ? -32.88566 43.64755 9.67321 1.000 105.40881 182 THR A N 1
ATOM 1392 C CA . THR A 1 182 ? -32.32583 43.79374 11.00992 1.000 110.87259 182 THR A CA 1
ATOM 1393 C C . THR A 1 182 ? -30.83330 43.50166 10.97429 1.000 114.96825 182 THR A C 1
ATOM 1394 O O . THR A 1 182 ? -30.41691 42.41814 10.54977 1.000 115.88059 182 THR A O 1
ATOM 1398 N N . TYR A 1 183 ? -30.03230 44.47076 11.40620 1.000 119.18041 183 TYR A N 1
ATOM 1399 C CA . TYR A 1 183 ? -28.58678 44.32721 11.44668 1.000 132.67927 183 TYR A CA 1
ATOM 1400 C C . TYR A 1 183 ? -28.08910 44.52011 12.87099 1.000 138.68852 183 TYR A C 1
ATOM 1401 O O . TYR A 1 183 ? -28.58593 45.38572 13.59926 1.000 137.67731 183 TYR A O 1
ATOM 1410 N N . ARG A 1 184 ? -27.09608 43.71139 13.25547 1.000 142.24949 184 ARG A N 1
ATOM 1411 C CA . ARG A 1 184 ? -26.55017 43.71337 14.60749 1.000 141.56351 184 ARG A CA 1
ATOM 1412 C C . ARG A 1 184 ? -25.51100 44.80389 14.84565 1.000 144.99723 184 ARG A C 1
ATOM 1413 O O . ARG A 1 184 ? -25.16909 45.06093 16.00515 1.000 149.14039 184 ARG A O 1
ATOM 1421 N N . LYS A 1 185 ? -24.99847 45.44573 13.80253 1.000 148.99421 185 LYS A N 1
ATOM 1422 C CA . LYS A 1 185 ? -24.03887 46.52042 13.98540 1.000 150.53570 185 LYS A CA 1
ATOM 1423 C C . LYS A 1 185 ? -24.77255 47.86155 13.95682 1.000 155.56446 185 LYS A C 1
ATOM 1424 O O . LYS A 1 185 ? -25.99630 47.91924 14.12434 1.000 154.18273 185 LYS A O 1
ATOM 1430 N N . GLU A 1 186 ? -24.03272 48.94778 13.74078 1.000 157.00686 186 GLU A N 1
ATOM 1431 C CA . GLU A 1 186 ? -24.62893 50.27781 13.73296 1.000 158.60469 186 GLU A CA 1
ATOM 1432 C C . GLU A 1 186 ? -25.01848 50.72298 12.32749 1.000 161.29630 186 GLU A C 1
ATOM 1433 O O . GLU A 1 186 ? -26.12964 51.22187 12.11690 1.000 157.27410 186 GLU A O 1
ATOM 1439 N N . GLU A 1 187 ? -24.11758 50.54945 11.36360 1.000 164.63441 187 GLU A N 1
ATOM 1440 C CA . GLU A 1 187 ? -24.34543 50.92847 9.97679 1.000 167.72055 187 GLU A CA 1
ATOM 1441 C C . GLU A 1 187 ? -24.44573 49.67488 9.11783 1.000 168.35600 187 GLU A C 1
ATOM 1442 O O . GLU A 1 187 ? -23.71061 48.70795 9.33973 1.000 169.43420 187 GLU A O 1
ATOM 1448 N N . LEU A 1 188 ? -25.37395 49.68284 8.15398 1.000 167.27109 188 LEU A N 1
ATOM 1449 C CA . LEU A 1 188 ? -25.53332 48.55930 7.22992 1.000 173.41814 188 LEU A CA 1
ATOM 1450 C C . LEU A 1 188 ? -24.27887 48.33505 6.38886 1.000 180.85834 188 LEU A C 1
ATOM 1451 O O . LEU A 1 188 ? -23.98192 49.12594 5.48566 1.000 182.95420 188 LEU A O 1
ATOM 1456 N N . SER A 1 189 ? -23.54895 47.24865 6.66956 1.000 190.81374 189 SER A N 1
ATOM 1457 C CA . SER A 1 189 ? -22.21809 47.01560 6.11057 1.000 191.04765 189 SER A CA 1
ATOM 1458 C C . SER A 1 189 ? -22.24526 46.59994 4.64051 1.000 189.17014 189 SER A C 1
ATOM 1459 O O . SER A 1 189 ? -21.55997 45.64919 4.25008 1.000 183.98667 189 SER A O 1
ATOM 1462 N N . GLY A 1 190 ? -23.03590 47.29065 3.82001 1.000 182.65683 190 GLY A N 1
ATOM 1463 C CA . GLY A 1 190 ? -22.92433 47.19581 2.38065 1.000 181.23650 190 GLY A CA 1
ATOM 1464 C C . GLY A 1 190 ? -22.04570 48.30256 1.82538 1.000 191.01214 190 GLY A C 1
ATOM 1465 O O . GLY A 1 190 ? -21.31505 48.98371 2.54773 1.000 190.53016 190 GLY A O 1
ATOM 1466 N N . HIS A 1 191 ? -22.12263 48.48159 0.51022 1.000 199.51490 191 HIS A N 1
ATOM 1467 C CA . HIS A 1 191 ? -21.48472 49.61568 -0.14472 1.000 199.49677 191 HIS A CA 1
ATOM 1468 C C . HIS A 1 191 ? -22.51144 50.72641 -0.31487 1.000 197.77205 191 HIS A C 1
ATOM 1469 O O . HIS A 1 191 ? -23.68834 50.45961 -0.57729 1.000 195.95484 191 HIS A O 1
ATOM 1476 N N . GLU A 1 192 ? -22.06389 51.97433 -0.14104 1.000 198.74806 192 GLU A N 1
ATOM 1477 C CA . GLU A 1 192 ? -22.99007 53.10099 -0.06053 1.000 197.88592 192 GLU A CA 1
ATOM 1478 C C . GLU A 1 192 ? -23.80118 53.31360 -1.33716 1.000 197.09136 192 GLU A C 1
ATOM 1479 O O . GLU A 1 192 ? -24.71919 54.14238 -1.32690 1.000 194.82821 192 GLU A O 1
ATOM 1485 N N . ALA A 1 193 ? -23.50031 52.59453 -2.42404 1.000 196.47185 193 ALA A N 1
ATOM 1486 C CA . ALA A 1 193 ? -24.28775 52.72862 -3.64853 1.000 192.02692 193 ALA A CA 1
ATOM 1487 C C . ALA A 1 193 ? -25.71218 52.20396 -3.46407 1.000 188.89676 193 ALA A C 1
ATOM 1488 O O . ALA A 1 193 ? -26.68751 52.92317 -3.71198 1.000 182.89240 193 ALA A O 1
ATOM 1490 N N . GLN A 1 194 ? -25.85776 50.95038 -3.02512 1.000 188.56541 194 GLN A N 1
ATOM 1491 C CA . GLN A 1 194 ? -27.17722 50.33760 -2.89880 1.000 180.83491 194 GLN A CA 1
ATOM 1492 C C . GLN A 1 194 ? -27.77310 50.46369 -1.50130 1.000 179.46770 194 GLN A C 1
ATOM 1493 O O . GLN A 1 194 ? -28.96558 50.18488 -1.32973 1.000 173.70274 194 GLN A O 1
ATOM 1499 N N . VAL A 1 195 ? -26.97723 50.86141 -0.50360 1.000 175.61531 195 VAL A N 1
ATOM 1500 C CA . VAL A 1 195 ? -27.50619 51.04486 0.84506 1.000 171.52784 195 VAL A CA 1
ATOM 1501 C C . VAL A 1 195 ? -28.34629 52.32055 0.92002 1.000 167.49023 195 VAL A C 1
ATOM 1502 O O . VAL A 1 195 ? -29.28953 52.40941 1.71955 1.000 162.60973 195 VAL A O 1
ATOM 1506 N N . LYS A 1 196 ? -28.04243 53.31560 0.07739 1.000 169.42362 196 LYS A N 1
ATOM 1507 C CA . LYS A 1 196 ? -28.85534 54.52919 0.03097 1.000 164.42694 196 LYS A CA 1
ATOM 1508 C C . LYS A 1 196 ? -30.18817 54.28400 -0.67309 1.000 161.42830 196 LYS A C 1
ATOM 1509 O O . LYS A 1 196 ? -31.19399 54.92134 -0.33444 1.000 157.80868 196 LYS A O 1
ATOM 1515 N N . GLN A 1 197 ? -30.21102 53.37458 -1.65601 1.000 158.45264 197 GLN A N 1
ATOM 1516 C CA . GLN A 1 197 ? -31.46549 52.95654 -2.28033 1.000 153.82847 197 GLN A CA 1
ATOM 1517 C C . GLN A 1 197 ? -32.33711 52.16668 -1.30884 1.000 152.05612 197 GLN A C 1
ATOM 1518 O O . GLN A 1 197 ? -33.57007 52.23830 -1.37981 1.000 149.33061 197 GLN A O 1
ATOM 1524 N N . LEU A 1 198 ? -31.71186 51.41244 -0.40100 1.000 150.41672 198 LEU A N 1
ATOM 1525 C CA . LEU A 1 198 ? -32.45438 50.63062 0.58315 1.000 146.84595 198 LEU A CA 1
ATOM 1526 C C . LEU A 1 198 ? -33.30064 51.52135 1.49083 1.000 148.60429 198 LEU A C 1
ATOM 1527 O O . LEU A 1 198 ? -34.45499 51.19267 1.79371 1.000 145.10829 198 LEU A O 1
ATOM 1532 N N . MET A 1 199 ? -32.74549 52.65816 1.92862 1.000 151.75356 199 MET A N 1
ATOM 1533 C CA . MET A 1 199 ? -33.39940 53.52146 2.91122 1.000 155.01316 199 MET A CA 1
ATOM 1534 C C . MET A 1 199 ? -34.40687 54.49547 2.29963 1.000 153.00800 199 MET A C 1
ATOM 1535 O O . MET A 1 199 ? -35.28066 54.99282 3.02099 1.000 151.89441 199 MET A O 1
ATOM 1540 N N . ASN A 1 200 ? -34.31478 54.77611 0.99934 1.000 154.18166 200 ASN A N 1
ATOM 1541 C CA . ASN A 1 200 ? -35.22421 55.71054 0.34429 1.000 157.90798 200 ASN A CA 1
ATOM 1542 C C . ASN A 1 200 ? -36.55874 55.08053 -0.02937 1.000 153.41169 200 ASN A C 1
ATOM 1543 O O . ASN A 1 200 ? -37.45502 55.79272 -0.50307 1.000 144.30332 200 ASN A O 1
ATOM 1548 N N . SER A 1 201 ? -36.71076 53.77832 0.18276 1.000 147.64920 201 SER A N 1
ATOM 1549 C CA . SER A 1 201 ? -37.88311 53.02811 -0.21946 1.000 144.87776 201 SER A CA 1
ATOM 1550 C C . SER A 1 201 ? -38.61539 52.51094 1.01019 1.000 140.22337 201 SER A C 1
ATOM 1551 O O . SER A 1 201 ? -38.32455 52.89798 2.14871 1.000 139.53577 201 SER A O 1
ATOM 1554 N N . SER A 1 202 ? -39.54594 51.58154 0.77718 1.000 135.43620 202 SER A N 1
ATOM 1555 C CA . SER A 1 202 ? -40.45052 51.09602 1.81079 1.000 132.11579 202 SER A CA 1
ATOM 1556 C C . SER A 1 202 ? -39.83702 49.97159 2.63055 1.000 128.68592 202 SER A C 1
ATOM 1557 O O . SER A 1 202 ? -40.56872 49.12067 3.15306 1.000 125.64676 202 SER A O 1
ATOM 1560 N N . ALA A 1 203 ? -38.51806 49.96774 2.78406 1.000 129.95027 203 ALA A N 1
ATOM 1561 C CA . ALA A 1 203 ? -37.83604 48.99028 3.61206 1.000 124.16836 203 ALA A CA 1
ATOM 1562 C C . ALA A 1 203 ? -37.49995 49.62868 4.94994 1.000 124.53048 203 ALA A C 1
ATOM 1563 O O . ALA A 1 203 ? -36.90125 50.70811 4.99538 1.000 127.66248 203 ALA A O 1
ATOM 1565 N N . GLU A 1 204 ? -37.89150 48.96312 6.03399 1.000 113.88009 204 GLU A N 1
ATOM 1566 C CA . GLU A 1 204 ? -37.67556 49.46056 7.38750 1.000 115.95177 204 GLU A CA 1
ATOM 1567 C C . GLU A 1 204 ? -36.53391 48.68884 8.04006 1.000 114.01780 204 GLU A C 1
ATOM 1568 O O . GLU A 1 204 ? -36.61196 47.46545 8.19027 1.000 112.13859 204 GLU A O 1
ATOM 1574 N N . CYS A 1 205 ? -35.48780 49.40704 8.43967 1.000 113.01842 205 CYS A N 1
ATOM 1575 C CA . CYS A 1 205 ? -34.29441 48.81005 9.01822 1.000 110.57178 205 CYS A CA 1
ATOM 1576 C C . CYS A 1 205 ? -34.31172 48.94536 10.53455 1.000 112.59045 205 CYS A C 1
ATOM 1577 O O . CYS A 1 205 ? -34.77609 49.95252 11.07209 1.000 114.24107 205 CYS A O 1
ATOM 1580 N N . PHE A 1 206 ? -33.79564 47.92445 11.21607 1.000 111.58902 206 PHE A N 1
ATOM 1581 C CA . PHE A 1 206 ? -33.56570 47.94263 12.65649 1.000 113.44035 206 PHE A CA 1
ATOM 1582 C C . PHE A 1 206 ? -32.08249 47.71021 12.90366 1.000 120.81142 206 PHE A C 1
ATOM 1583 O O . PHE A 1 206 ? -31.54474 46.66474 12.52429 1.000 124.34753 206 PHE A O 1
ATOM 1591 N N . PHE A 1 207 ? -31.42657 48.66928 13.54681 1.000 127.43793 207 PHE A N 1
ATOM 1592 C CA . PHE A 1 207 ? -29.99429 48.58814 13.78768 1.000 136.57751 207 PHE A CA 1
ATOM 1593 C C . PHE A 1 207 ? -29.71397 48.16880 15.22520 1.000 140.84369 207 PHE A C 1
ATOM 1594 O O . PHE A 1 207 ? -30.51210 48.42455 16.13177 1.000 139.77376 207 PHE A O 1
ATOM 1602 N N . ASN A 1 208 ? -28.55702 47.52560 15.42166 1.000 150.24243 208 ASN A N 1
ATOM 1603 C CA . ASN A 1 208 ? -28.19363 46.91502 16.70319 1.000 151.48979 208 ASN A CA 1
ATOM 1604 C C . ASN A 1 208 ? -29.23819 45.89972 17.15402 1.000 151.13478 208 ASN A C 1
ATOM 1605 O O . ASN A 1 208 ? -29.49438 45.74833 18.34999 1.000 152.57115 208 ASN A O 1
ATOM 1610 N N . THR A 1 209 ? -29.84204 45.18478 16.20722 1.000 139.13876 209 THR A N 1
ATOM 1611 C CA . THR A 1 209 ? -30.90209 44.23600 16.51225 1.000 132.89695 209 THR A CA 1
ATOM 1612 C C . THR A 1 209 ? -30.54394 42.86567 15.95120 1.000 130.88090 209 THR A C 1
ATOM 1613 O O . THR A 1 209 ? -29.80196 42.75226 14.97140 1.000 132.34632 209 THR A O 1
ATOM 1617 N N . SER A 1 210 ? -31.07125 41.82429 16.59432 1.000 130.31502 210 SER A N 1
ATOM 1618 C CA . SER A 1 210 ? -30.93475 40.45586 16.12037 1.000 127.26799 210 SER A CA 1
ATOM 1619 C C . SER A 1 210 ? -32.11642 39.65040 16.63941 1.000 125.88756 210 SER A C 1
ATOM 1620 O O . SER A 1 210 ? -32.72704 39.99158 17.65485 1.000 127.20839 210 SER A O 1
ATOM 1623 N N . ILE A 1 211 ? -32.42659 38.56716 15.93676 1.000 117.24538 211 ILE A N 1
ATOM 1624 C CA . ILE A 1 211 ? -33.52279 37.68876 16.33431 1.000 122.18175 211 ILE A CA 1
ATOM 1625 C C . ILE A 1 211 ? -33.07050 36.83246 17.50769 1.000 120.54926 211 ILE A C 1
ATOM 1626 O O . ILE A 1 211 ? -31.99734 36.22004 17.46797 1.000 118.84681 211 ILE A O 1
ATOM 1631 N N . THR A 1 212 ? -33.88523 36.78737 18.55991 1.000 124.21711 212 THR A N 1
ATOM 1632 C CA . THR A 1 212 ? -33.53583 36.02331 19.74474 1.000 125.53311 212 THR A CA 1
ATOM 1633 C C . THR A 1 212 ? -34.47786 34.86559 20.04497 1.000 127.90364 212 THR A C 1
ATOM 1634 O O . THR A 1 212 ? -34.13528 34.02846 20.88788 1.000 130.09835 212 THR A O 1
ATOM 1638 N N . LYS A 1 213 ? -35.64577 34.79356 19.40552 1.000 130.69618 213 LYS A N 1
ATOM 1639 C CA . LYS A 1 213 ? -36.46154 33.58618 19.46630 1.000 131.39478 213 LYS A CA 1
ATOM 1640 C C . LYS A 1 213 ? -37.44868 33.60811 18.30673 1.000 129.08038 213 LYS A C 1
ATOM 1641 O O . LYS A 1 213 ? -38.00641 34.65798 17.97757 1.000 130.33164 213 LYS A O 1
ATOM 1647 N N . LEU A 1 214 ? -37.64799 32.44620 17.68966 1.000 125.48229 214 LEU A N 1
ATOM 1648 C CA . LEU A 1 214 ? -38.61713 32.27356 16.61478 1.000 124.54143 214 LEU A CA 1
ATOM 1649 C C . LEU A 1 214 ? -39.90224 31.70990 17.20097 1.000 125.97438 214 LEU A C 1
ATOM 1650 O O . LEU A 1 214 ? -39.87994 30.67557 17.87530 1.000 128.58062 214 LEU A O 1
ATOM 1655 N N . ILE A 1 215 ? -41.00849 32.39975 16.95953 1.000 128.99690 215 ILE A N 1
ATOM 1656 C CA . ILE A 1 215 ? -42.29804 32.08188 17.55770 1.000 129.88514 215 ILE A CA 1
ATOM 1657 C C . ILE A 1 215 ? -43.17796 31.48135 16.46719 1.000 133.11303 215 ILE A C 1
ATOM 1658 O O . ILE A 1 215 ? -43.50814 32.15161 15.48087 1.000 135.72857 215 ILE A O 1
ATOM 1663 N N . ALA A 1 216 ? -43.50417 30.19651 16.61445 1.000 132.42225 216 ALA A N 1
ATOM 1664 C CA . ALA A 1 216 ? -44.30834 29.45222 15.65287 1.000 137.30522 216 ALA A CA 1
ATOM 1665 C C . ALA A 1 216 ? -45.79869 29.77086 15.78967 1.000 135.95419 216 ALA A C 1
ATOM 1666 O O . ALA A 1 216 ? -46.24434 30.43399 16.72954 1.000 137.07426 216 ALA A O 1
ATOM 1668 N N . GLY A 1 217 ? -46.57277 29.29806 14.81194 1.000 146.85036 217 GLY A N 1
ATOM 1669 C CA . GLY A 1 217 ? -48.01915 29.36032 14.91626 1.000 163.71916 217 GLY A CA 1
ATOM 1670 C C . GLY A 1 217 ? -48.57722 28.25743 15.80047 1.000 175.04522 217 GLY A C 1
ATOM 1671 O O . GLY A 1 217 ? -48.01888 27.16702 15.90942 1.000 176.09085 217 GLY A O 1
ATOM 1672 N N . ASP A 1 218 ? -49.70134 28.55613 16.45763 1.000 177.73633 218 ASP A N 1
ATOM 1673 C CA . ASP A 1 218 ? -50.38530 27.52747 17.23891 1.000 185.15020 218 ASP A CA 1
ATOM 1674 C C . ASP A 1 218 ? -51.05658 26.48509 16.35225 1.000 196.10120 218 ASP A C 1
ATOM 1675 O O . ASP A 1 218 ? -51.26644 25.34913 16.79299 1.000 196.14310 218 ASP A O 1
ATOM 1680 N N . ASN A 1 219 ? -51.40601 26.84683 15.11387 1.000 217.94612 219 ASN A N 1
ATOM 1681 C CA . ASN A 1 219 ? -52.08424 25.93668 14.19319 1.000 219.72719 219 ASN A CA 1
ATOM 1682 C C . ASN A 1 219 ? -51.14561 25.28423 13.18200 1.000 215.55367 219 ASN A C 1
ATOM 1683 O O . ASN A 1 219 ? -51.40881 24.15727 12.74635 1.000 217.28086 219 ASN A O 1
ATOM 1688 N N . HIS A 1 220 ? -50.06942 25.95707 12.79006 1.000 207.63021 220 HIS A N 1
ATOM 1689 C CA . HIS A 1 220 ? -49.05743 25.38118 11.92138 1.000 204.19042 220 HIS A CA 1
ATOM 1690 C C . HIS A 1 220 ? -47.77318 25.25254 12.73453 1.000 195.58832 220 HIS A C 1
ATOM 1691 O O . HIS A 1 220 ? -47.78765 25.36464 13.96530 1.000 196.63416 220 HIS A O 1
ATOM 1698 N N . GLU A 1 221 ? -46.65639 24.97610 12.05865 1.000 184.18432 221 GLU A N 1
ATOM 1699 C CA . GLU A 1 221 ? -45.36665 25.05550 12.73381 1.000 176.21849 221 GLU A CA 1
ATOM 1700 C C . GLU A 1 221 ? -44.40963 25.97965 11.98777 1.000 169.18396 221 GLU A C 1
ATOM 1701 O O . GLU A 1 221 ? -43.19869 25.93677 12.22240 1.000 167.50394 221 GLU A O 1
ATOM 1707 N N . ALA A 1 222 ? -44.92983 26.81631 11.09463 1.000 159.06420 222 ALA A N 1
ATOM 1708 C CA . ALA A 1 222 ? -44.13663 27.87376 10.49165 1.000 143.02591 222 ALA A CA 1
ATOM 1709 C C . ALA A 1 222 ? -43.95011 29.01127 11.49003 1.000 134.76251 222 ALA A C 1
ATOM 1710 O O . ALA A 1 222 ? -44.61764 29.07606 12.52283 1.000 141.79421 222 ALA A O 1
ATOM 1712 N N . ILE A 1 223 ? -43.00934 29.90201 11.19275 1.000 131.87800 223 ILE A N 1
ATOM 1713 C CA . ILE A 1 223 ? -42.78310 31.06614 12.04318 1.000 129.70778 223 ILE A CA 1
ATOM 1714 C C . ILE A 1 223 ? -43.85432 32.10956 11.73848 1.000 132.52895 223 ILE A C 1
ATOM 1715 O O . ILE A 1 223 ? -43.96347 32.59294 10.60702 1.000 131.81957 223 ILE A O 1
ATOM 1720 N N . GLU A 1 224 ? -44.65955 32.44619 12.74623 1.000 132.57533 224 GLU A N 1
ATOM 1721 C CA . GLU A 1 224 ? -45.71597 33.44538 12.61794 1.000 136.40483 224 GLU A CA 1
ATOM 1722 C C . GLU A 1 224 ? -45.32527 34.79323 13.20417 1.000 137.65847 224 GLU A C 1
ATOM 1723 O O . GLU A 1 224 ? -45.72312 35.83581 12.67088 1.000 135.07081 224 GLU A O 1
ATOM 1729 N N . TYR A 1 225 ? -44.55284 34.78351 14.28406 1.000 147.31066 225 TYR A N 1
ATOM 1730 C CA . TYR A 1 225 ? -44.00606 35.98334 14.88937 1.000 148.82745 225 TYR A CA 1
ATOM 1731 C C . TYR A 1 225 ? -42.52278 35.76643 15.15440 1.000 146.74538 225 TYR A C 1
ATOM 1732 O O . TYR A 1 225 ? -42.05587 34.63474 15.30644 1.000 146.35691 225 TYR A O 1
ATOM 1741 N N . VAL A 1 226 ? -41.78994 36.87491 15.23511 1.000 141.11960 226 VAL A N 1
ATOM 1742 C CA . VAL A 1 226 ? -40.35115 36.86772 15.46986 1.000 139.11513 226 VAL A CA 1
ATOM 1743 C C . VAL A 1 226 ? -40.03047 37.86385 16.57824 1.000 144.30147 226 VAL A C 1
ATOM 1744 O O . VAL A 1 226 ? -40.59647 38.96228 16.62358 1.000 145.84067 226 VAL A O 1
ATOM 1748 N N . GLU A 1 227 ? -39.12412 37.48026 17.47308 1.000 145.41947 227 GLU A N 1
ATOM 1749 C CA . GLU A 1 227 ? -38.72007 38.32217 18.59116 1.000 144.78977 227 GLU A CA 1
ATOM 1750 C C . GLU A 1 227 ? -37.45249 39.09022 18.25629 1.000 142.19100 227 GLU A C 1
ATOM 1751 O O . GLU A 1 227 ? -36.45033 38.49504 17.84817 1.000 141.62375 227 GLU A O 1
ATOM 1757 N N . LEU A 1 228 ? -37.49506 40.40483 18.44509 1.000 132.81314 228 LEU A N 1
ATOM 1758 C CA . LEU A 1 228 ? -36.35355 41.26127 18.17464 1.000 131.05412 228 LEU A CA 1
ATOM 1759 C C . LEU A 1 228 ? -35.84921 41.88702 19.46723 1.000 131.70191 228 LEU A C 1
ATOM 1760 O O . LEU A 1 228 ? -36.59734 42.04039 20.43525 1.000 132.88410 228 LEU A O 1
ATOM 1765 N N . THR A 1 229 ? -34.56073 42.24985 19.46909 1.000 129.88994 229 THR A N 1
ATOM 1766 C CA . THR A 1 229 ? -33.89628 42.79927 20.65017 1.000 130.44282 229 THR A CA 1
ATOM 1767 C C . THR A 1 229 ? -32.89101 43.87877 20.24891 1.000 131.55210 229 THR A C 1
ATOM 1768 O O . THR A 1 229 ? -32.06445 43.66524 19.35863 1.000 131.32713 229 THR A O 1
ATOM 1772 N N . ASN A 1 230 ? -32.98590 45.05217 20.88159 1.000 138.04917 230 ASN A N 1
ATOM 1773 C CA . ASN A 1 230 ? -32.03778 46.13336 20.63297 1.000 139.27248 230 ASN A CA 1
ATOM 1774 C C . ASN A 1 230 ? -30.79240 45.92038 21.48491 1.000 143.51768 230 ASN A C 1
ATOM 1775 O O . ASN A 1 230 ? -30.89076 45.73733 22.70142 1.000 145.43377 230 ASN A O 1
ATOM 1780 N N . HIS A 1 231 ? -29.61827 45.97972 20.85210 1.000 146.20006 231 HIS A N 1
ATOM 1781 C CA . HIS A 1 231 ? -28.36162 45.70732 21.54079 1.000 148.29950 231 HIS A CA 1
ATOM 1782 C C . HIS A 1 231 ? -27.82848 46.90754 22.30337 1.000 154.93300 231 HIS A C 1
ATOM 1783 O O . HIS A 1 231 ? -26.85375 46.76425 23.04998 1.000 157.71622 231 HIS A O 1
ATOM 1790 N N . GLU A 1 232 ? -28.43011 48.07509 22.13377 1.000 158.03359 232 GLU A N 1
ATOM 1791 C CA . GLU A 1 232 ? -28.01443 49.26470 22.85541 1.000 160.44668 232 GLU A CA 1
ATOM 1792 C C . GLU A 1 232 ? -29.07236 49.81472 23.79511 1.000 161.21518 232 GLU A C 1
ATOM 1793 O O . GLU A 1 232 ? -28.71357 50.37261 24.83396 1.000 160.06086 232 GLU A O 1
ATOM 1799 N N . THR A 1 233 ? -30.35895 49.67543 23.46716 1.000 156.97211 233 THR A N 1
ATOM 1800 C CA . THR A 1 233 ? -31.43030 50.07832 24.38795 1.000 156.36592 233 THR A CA 1
ATOM 1801 C C . THR A 1 233 ? -31.79981 48.87642 25.25203 1.000 156.61643 233 THR A C 1
ATOM 1802 O O . THR A 1 233 ? -31.58035 48.87948 26.46649 1.000 160.00088 233 THR A O 1
ATOM 1806 N N . GLY A 1 234 ? -32.37372 47.84866 24.63293 1.000 153.83239 234 GLY A N 1
ATOM 1807 C CA . GLY A 1 234 ? -32.65656 46.60741 25.32168 1.000 149.44571 234 GLY A CA 1
ATOM 1808 C C . GLY A 1 234 ? -34.04459 46.09483 25.01234 1.000 149.56560 234 GLY A C 1
ATOM 1809 O O . GLY A 1 234 ? -34.42197 45.00792 25.45920 1.000 147.43946 234 GLY A O 1
ATOM 1810 N N . GLU A 1 235 ? -34.79701 46.86219 24.22290 1.000 146.22777 235 GLU A N 1
ATOM 1811 C CA . GLU A 1 235 ? -36.19120 46.54289 23.95011 1.000 144.00184 235 GLU A CA 1
ATOM 1812 C C . GLU A 1 235 ? -36.32593 45.15321 23.34419 1.000 138.81953 235 GLU A C 1
ATOM 1813 O O . GLU A 1 235 ? -35.46002 44.69005 22.60119 1.000 134.78351 235 GLU A O 1
ATOM 1819 N N . VAL A 1 236 ? -37.42652 44.48321 23.67870 1.000 141.34745 236 VAL A N 1
ATOM 1820 C CA . VAL A 1 236 ? -37.76614 43.18214 23.11177 1.000 135.97353 236 VAL A CA 1
ATOM 1821 C C . VAL A 1 236 ? -39.16615 43.31624 22.52836 1.000 138.04490 236 VAL A C 1
ATOM 1822 O O . VAL A 1 236 ? -40.16511 43.23715 23.25224 1.000 133.54444 236 VAL A O 1
ATOM 1826 N N . SER A 1 237 ? -39.23685 43.54805 21.22566 1.000 139.85012 237 SER A N 1
ATOM 1827 C CA . SER A 1 237 ? -40.48316 43.68694 20.49678 1.000 140.93128 237 SER A CA 1
ATOM 1828 C C . SER A 1 237 ? -40.80322 42.39154 19.75895 1.000 145.20223 237 SER A C 1
ATOM 1829 O O . SER A 1 237 ? -39.97463 41.48400 19.64243 1.000 144.82107 237 SER A O 1
ATOM 1832 N N . HIS A 1 238 ? -42.02437 42.32478 19.23937 1.000 155.38071 238 HIS A N 1
ATOM 1833 C CA . HIS A 1 238 ? -42.48698 41.19048 18.45561 1.000 157.03134 238 HIS A CA 1
ATOM 1834 C C . HIS A 1 238 ? -42.97689 41.68673 17.10335 1.000 153.63899 238 HIS A C 1
ATOM 1835 O O . HIS A 1 238 ? -43.44499 42.82091 16.97144 1.000 152.51196 238 HIS A O 1
ATOM 1842 N N . LEU A 1 239 ? -42.84996 40.83047 16.08914 1.000 147.58687 239 LEU A N 1
ATOM 1843 C CA . LEU A 1 239 ? -43.16491 41.22804 14.73089 1.000 143.49225 239 LEU A CA 1
ATOM 1844 C C . LEU A 1 239 ? -43.80772 40.08523 13.95071 1.000 143.31094 239 LEU A C 1
ATOM 1845 O O . LEU A 1 239 ? -43.25808 38.96898 13.92499 1.000 141.77518 239 LEU A O 1
ATOM 1850 N N . PRO A 1 240 ? -44.96172 40.31578 13.32064 1.000 141.86891 240 PRO A N 1
ATOM 1851 C CA . PRO A 1 240 ? -45.57025 39.27492 12.48034 1.000 139.03916 240 PRO A CA 1
ATOM 1852 C C . PRO A 1 240 ? -44.91871 39.26885 11.10562 1.000 135.95639 240 PRO A C 1
ATOM 1853 O O . PRO A 1 240 ? -44.74174 4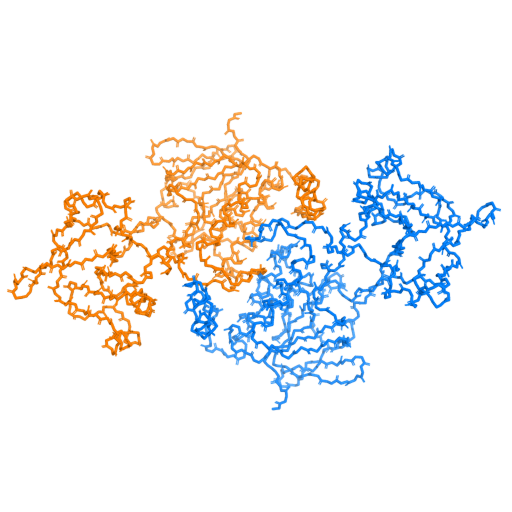0.32105 10.48556 1.000 134.80663 240 PRO A O 1
ATOM 1857 N N . ILE A 1 241 ? -44.55167 38.07948 10.63225 1.000 131.52864 241 ILE A N 1
ATOM 1858 C CA . ILE A 1 241 ? -43.88900 37.94601 9.34362 1.000 124.25043 241 ILE A CA 1
ATOM 1859 C C . ILE A 1 241 ? -44.39931 36.69939 8.63824 1.000 123.27290 241 ILE A C 1
ATOM 1860 O O . ILE A 1 241 ? -44.85451 35.74283 9.27035 1.000 125.10084 241 ILE A O 1
ATOM 1865 N N . ASP A 1 242 ? -44.32237 36.72222 7.31251 1.000 123.31552 242 ASP A N 1
ATOM 1866 C CA . ASP A 1 242 ? -44.65108 35.56175 6.49595 1.000 122.42653 242 ASP A CA 1
ATOM 1867 C C . ASP A 1 242 ? -43.43418 34.71958 6.16436 1.000 122.92832 242 ASP A C 1
ATOM 1868 O O . ASP A 1 242 ? -43.55220 33.49708 6.02828 1.000 125.15837 242 ASP A O 1
ATOM 1873 N N . GLU A 1 243 ? -42.27529 35.35000 6.01648 1.000 112.19775 243 GLU A N 1
ATOM 1874 C CA . GLU A 1 243 ? -41.06562 34.66696 5.60043 1.000 108.36432 243 GLU A CA 1
ATOM 1875 C C . GLU A 1 243 ? -39.90194 35.21144 6.40785 1.000 104.65058 243 GLU A C 1
ATOM 1876 O O . GLU A 1 243 ? -39.85792 36.40731 6.70686 1.000 100.45909 243 GLU A O 1
ATOM 1882 N N . VAL A 1 244 ? -38.95339 34.34117 6.74338 1.000 100.46864 244 VAL A N 1
ATOM 1883 C CA . VAL A 1 244 ? -37.71455 34.75027 7.39132 1.000 96.29174 244 VAL A CA 1
ATOM 1884 C C . VAL A 1 244 ? -36.57020 34.36604 6.47434 1.000 93.17720 244 VAL A C 1
ATOM 1885 O O . VAL A 1 244 ? -36.51281 33.22778 5.99426 1.000 95.89300 244 VAL A O 1
ATOM 1889 N N . ILE A 1 245 ? -35.65931 35.30560 6.24251 1.000 90.82105 245 ILE A N 1
ATOM 1890 C CA . ILE A 1 245 ? -34.49027 35.06871 5.41158 1.000 91.71791 245 ILE A CA 1
ATOM 1891 C C . ILE A 1 245 ? -33.25697 35.43502 6.22372 1.000 92.04227 245 ILE A C 1
ATOM 1892 O O . ILE A 1 245 ? -33.11027 36.58798 6.65102 1.000 90.87016 245 ILE A O 1
ATOM 1897 N N . ILE A 1 246 ? -32.37027 34.46123 6.43142 1.000 87.25462 246 ILE A N 1
ATOM 1898 C CA . ILE A 1 246 ? -31.12325 34.67273 7.15765 1.000 88.06423 246 ILE A CA 1
ATOM 1899 C C . ILE A 1 246 ? -30.00094 34.88785 6.15511 1.000 86.33352 246 ILE A C 1
ATOM 1900 O O . ILE A 1 246 ? -29.85697 34.11695 5.19970 1.000 85.75126 246 ILE A O 1
ATOM 1905 N N . ASN A 1 247 ? -29.21895 35.94538 6.35993 1.000 91.91351 247 ASN A N 1
ATOM 1906 C CA . ASN A 1 247 ? -28.00603 36.17015 5.59696 1.000 91.32506 247 ASN A CA 1
ATOM 1907 C C . ASN A 1 247 ? -26.92843 36.58221 6.59284 1.000 94.99231 247 ASN A C 1
ATOM 1908 O O . ASN A 1 247 ? -26.65140 37.76426 6.80106 1.000 95.59887 247 ASN A O 1
ATOM 1913 N N . HIS A 1 248 ? -26.30910 35.58246 7.20874 1.000 90.77891 248 HIS A N 1
ATOM 1914 C CA . HIS A 1 248 ? -25.19765 35.79540 8.11905 1.000 91.22562 248 HIS A CA 1
ATOM 1915 C C . HIS A 1 248 ? -23.89056 35.35972 7.49077 1.000 92.89314 248 HIS A C 1
ATOM 1916 O O . HIS A 1 248 ? -22.88915 35.20236 8.19194 1.000 95.14057 248 HIS A O 1
ATOM 1923 N N . GLY A 1 249 ? -23.88028 35.17641 6.18014 1.000 98.40956 249 GLY A N 1
ATOM 1924 C CA . GLY A 1 249 ? -22.69319 34.74056 5.48699 1.000 95.99082 249 GLY A CA 1
ATOM 1925 C C . GLY A 1 249 ? -22.69030 33.24542 5.25187 1.000 94.39097 249 GLY A C 1
ATOM 1926 O O . GLY A 1 249 ? -23.67414 32.52909 5.45758 1.000 91.64565 249 GLY A O 1
ATOM 1927 N N . TYR A 1 250 ? -21.54479 32.77853 4.78342 1.000 91.97840 250 TYR A N 1
ATOM 1928 C CA . TYR A 1 250 ? -21.36767 31.38838 4.41964 1.000 89.02811 250 TYR A CA 1
ATOM 1929 C C . TYR A 1 250 ? -20.10771 30.85209 5.07602 1.000 89.61781 250 TYR A C 1
ATOM 1930 O O . TYR A 1 250 ? -19.17214 31.59938 5.37648 1.000 88.48418 250 TYR A O 1
ATOM 1939 N N . GLU A 1 251 ? -20.12128 29.55530 5.34115 1.000 86.32910 251 GLU A N 1
ATOM 1940 C CA . GLU A 1 251 ? -18.92720 28.82046 5.71011 1.000 83.29961 251 GLU A CA 1
ATOM 1941 C C . GLU A 1 251 ? -18.39222 28.13059 4.46597 1.000 81.14255 251 GLU A C 1
ATOM 1942 O O . GLU A 1 251 ? -19.16527 27.63408 3.64385 1.000 80.12047 251 GLU A O 1
ATOM 1948 N N . ARG A 1 252 ? -17.07420 28.12051 4.31431 1.000 80.03140 252 ARG A N 1
ATOM 1949 C CA . ARG A 1 252 ? -16.43503 27.46642 3.18582 1.000 76.13712 252 ARG A CA 1
ATOM 1950 C C . ARG A 1 252 ? -15.68567 26.24874 3.69423 1.000 75.19681 252 ARG A C 1
ATOM 1951 O O . ARG A 1 252 ? -15.20662 26.22517 4.82965 1.000 76.32690 252 ARG A O 1
ATOM 1959 N N . ASP A 1 253 ? -15.62857 25.21760 2.86574 1.000 68.87108 253 ASP A N 1
ATOM 1960 C CA . ASP A 1 253 ? -14.74862 24.08314 3.10481 1.000 62.93167 253 ASP A CA 1
ATOM 1961 C C . ASP A 1 253 ? -13.98798 23.83952 1.81340 1.000 62.94417 253 ASP A C 1
ATOM 1962 O O . ASP A 1 253 ? -14.59598 23.47789 0.79847 1.000 57.06338 253 ASP A O 1
ATOM 1967 N N . ILE A 1 254 ? -12.66991 24.07691 1.85093 1.000 69.42264 254 ILE A N 1
ATOM 1968 C CA . ILE A 1 254 ? -11.78474 23.93210 0.70156 1.000 67.84187 254 ILE A CA 1
ATOM 1969 C C . ILE A 1 254 ? -10.64382 22.95105 0.98142 1.000 67.38583 254 ILE A C 1
ATOM 1970 O O . ILE A 1 254 ? -9.67778 22.90543 0.24313 1.000 66.42998 254 ILE A O 1
ATOM 1975 N N . THR A 1 255 ? -10.76883 22.13329 2.02590 1.000 69.92631 255 THR A N 1
ATOM 1976 C CA . THR A 1 255 ? -9.68040 21.27659 2.47904 1.000 70.52008 255 THR A CA 1
ATOM 1977 C C . THR A 1 255 ? -9.37590 20.11318 1.54486 1.000 69.97990 255 THR A C 1
ATOM 1978 O O . THR A 1 255 ? -8.48031 19.33375 1.86515 1.000 75.52007 255 THR A O 1
ATOM 1982 N N . LEU A 1 256 ? -10.07748 19.96066 0.42425 1.000 65.04940 256 LEU A N 1
ATOM 1983 C CA . LEU A 1 256 ? -9.89999 18.77869 -0.41079 1.000 63.70236 256 LEU A CA 1
ATOM 1984 C C . LEU A 1 256 ? -8.43746 18.58820 -0.80701 1.000 71.78180 256 LEU A C 1
ATOM 1985 O O . LEU A 1 256 ? -7.86861 17.50680 -0.62179 1.000 73.78991 256 LEU A O 1
ATOM 1990 N N . LEU A 1 257 ? -7.80849 19.62365 -1.36311 1.000 71.44284 257 LEU A N 1
ATOM 1991 C CA . LEU A 1 257 ? -6.48141 19.44079 -1.94553 1.000 68.65164 257 LEU A CA 1
ATOM 1992 C C . LEU A 1 257 ? -5.35024 19.52856 -0.92213 1.000 74.95308 257 LEU A C 1
ATOM 1993 O O . LEU A 1 257 ? -4.24654 19.04371 -1.20221 1.000 76.54038 257 LEU A O 1
ATOM 1998 N N . GLU A 1 258 ? -5.57926 20.14516 0.24144 1.000 77.77560 258 GLU A N 1
ATOM 1999 C CA . GLU A 1 258 ? -4.57854 20.07932 1.30812 1.000 81.57286 258 GLU A CA 1
ATOM 2000 C C . GLU A 1 258 ? -4.51911 18.68417 1.91110 1.000 80.82514 258 GLU A C 1
ATOM 2001 O O . GLU A 1 258 ? -3.42846 18.16523 2.18468 1.000 81.46924 258 GLU A O 1
ATOM 2007 N N . ASN A 1 259 ? -5.68880 18.06817 2.12038 1.000 73.87126 259 ASN A N 1
ATOM 2008 C CA . ASN A 1 259 ? -5.81889 16.73325 2.69444 1.000 77.81177 259 ASN A CA 1
ATOM 2009 C C . ASN A 1 259 ? -5.36659 15.62761 1.75508 1.000 78.81892 259 ASN A C 1
ATOM 2010 O O . ASN A 1 259 ? -5.25529 14.47357 2.18813 1.000 76.35632 259 ASN A O 1
ATOM 2015 N N . SER A 1 260 ? -5.10839 15.94082 0.49570 1.000 88.97212 260 SER A N 1
ATOM 2016 C CA . SER A 1 260 ? -4.65017 14.94197 -0.44682 1.000 85.64131 260 SER A CA 1
ATOM 2017 C C . SER A 1 260 ? -3.13042 14.90885 -0.47497 1.000 91.74498 260 SER A C 1
ATOM 2018 O O . SER A 1 260 ? -2.46922 15.95294 -0.45124 1.000 90.51887 260 SER A O 1
ATOM 2021 N N . GLU A 1 261 ? -2.58850 13.68972 -0.46872 1.000 112.05087 261 GLU A N 1
ATOM 2022 C CA . GLU A 1 261 ? -1.19098 13.44766 -0.80990 1.000 111.66867 261 GLU A CA 1
ATOM 2023 C C . GLU A 1 261 ? -1.15586 13.25276 -2.31945 1.000 109.22601 261 GLU A C 1
ATOM 2024 O O . GLU A 1 261 ? -1.20488 12.14377 -2.85053 1.000 109.02572 261 GLU A O 1
ATOM 2030 N N . LEU A 1 262 ? -1.11284 14.37640 -3.01363 1.000 86.05971 262 LEU A N 1
ATOM 2031 C CA . LEU A 1 262 ? -1.11923 14.41958 -4.46154 1.000 78.33356 262 LEU A CA 1
ATOM 2032 C C . LEU A 1 262 ? -0.17746 15.53376 -4.87499 1.000 77.11514 262 LEU A C 1
ATOM 2033 O O . LEU A 1 262 ? -0.26937 16.64830 -4.35408 1.000 78.41181 262 LEU A O 1
ATOM 2038 N N . ASP A 1 263 ? 0.72381 15.24144 -5.80590 1.000 71.36592 263 ASP A N 1
ATOM 2039 C CA . ASP A 1 263 ? 1.63667 16.25840 -6.30628 1.000 68.33579 263 ASP A CA 1
ATOM 2040 C C . ASP A 1 263 ? 0.94388 17.12885 -7.35062 1.000 59.90782 263 ASP A C 1
ATOM 2041 O O . ASP A 1 263 ? 1.37565 17.24039 -8.49478 1.000 63.30753 263 ASP A O 1
ATOM 2046 N N . VAL A 1 264 ? -0.13862 17.76859 -6.92766 1.000 56.96215 264 VAL A N 1
ATOM 2047 C CA . VAL A 1 264 ? -0.89380 18.67311 -7.78500 1.000 58.92286 264 VAL A CA 1
ATOM 2048 C C . VAL A 1 264 ? -0.46894 20.12054 -7.52336 1.000 59.12739 264 VAL A C 1
ATOM 2049 O O . VAL A 1 264 ? -0.34481 20.55912 -6.36871 1.000 60.86140 264 VAL A O 1
ATOM 2053 N N . ALA A 1 265 ? -0.22259 20.85565 -8.59897 1.000 53.15150 265 ALA A N 1
ATOM 2054 C CA . ALA A 1 265 ? 0.18370 22.24139 -8.49673 1.000 52.29212 265 ALA A CA 1
ATOM 2055 C C . ALA A 1 265 ? -1.03266 23.12023 -8.20096 1.000 55.96601 265 ALA A C 1
ATOM 2056 O O . ALA A 1 265 ? -2.04293 23.05699 -8.91486 1.000 50.46637 265 ALA A O 1
ATOM 2058 N N . ILE A 1 266 ? -0.92369 23.94670 -7.15598 1.000 49.75225 266 ILE A N 1
ATOM 2059 C CA . ILE A 1 266 ? -2.00099 24.79934 -6.67002 1.000 49.65182 266 ILE A CA 1
ATOM 2060 C C . ILE A 1 266 ? -1.57317 26.25427 -6.78477 1.000 54.20231 266 ILE A C 1
ATOM 2061 O O . ILE A 1 266 ? -0.52287 26.63532 -6.25106 1.000 52.50301 266 ILE A O 1
ATOM 2066 N N . ILE A 1 267 ? -2.42698 27.07959 -7.39735 1.000 50.28816 267 ILE A N 1
ATOM 2067 C CA . ILE A 1 267 ? -2.20039 28.51344 -7.47861 1.000 52.57400 267 ILE A CA 1
ATOM 2068 C C . ILE A 1 267 ? -2.91386 29.19015 -6.32120 1.000 56.59306 267 ILE A C 1
ATOM 2069 O O . ILE A 1 267 ? -4.08207 28.89125 -6.04213 1.000 56.75563 267 ILE A O 1
ATOM 2074 N N . ASP A 1 268 ? -2.20349 30.09234 -5.63350 1.000 55.32136 268 ASP A N 1
ATOM 2075 C CA . ASP A 1 268 ? -2.79796 30.94939 -4.60106 1.000 56.44007 268 ASP A CA 1
ATOM 2076 C C . ASP A 1 268 ? -3.49954 30.13705 -3.51721 1.000 61.37143 268 ASP A C 1
ATOM 2077 O O . ASP A 1 268 ? -4.53252 30.54079 -2.97914 1.000 57.96008 268 ASP A O 1
ATOM 2082 N N . ASN A 1 269 ? -2.95621 28.96403 -3.22182 1.000 61.26354 269 ASN A N 1
ATOM 2083 C CA . ASN A 1 269 ? -3.39361 28.10401 -2.13619 1.000 62.10541 269 ASN A CA 1
ATOM 2084 C C . ASN A 1 269 ? -4.79018 27.55969 -2.32643 1.000 60.62873 269 ASN A C 1
ATOM 2085 O O . ASN A 1 269 ? -5.33499 27.00196 -1.37891 1.000 64.16291 269 ASN A O 1
ATOM 2090 N N . TYR A 1 270 ? -5.39976 27.72736 -3.50489 1.000 63.78481 270 TYR A N 1
ATOM 2091 C CA . TYR A 1 270 ? -6.69386 27.09852 -3.74588 1.000 65.27508 270 TYR A CA 1
ATOM 2092 C C . TYR A 1 270 ? -6.85850 26.49634 -5.14560 1.000 63.95381 270 TYR A C 1
ATOM 2093 O O . TYR A 1 270 ? -7.20235 25.31162 -5.26959 1.000 63.77182 270 TYR A O 1
ATOM 2102 N N . TYR A 1 271 ? -6.66444 27.30088 -6.19588 1.000 59.48414 271 TYR A N 1
ATOM 2103 C CA . TYR A 1 271 ? -7.02687 26.87820 -7.54267 1.000 54.32881 271 TYR A CA 1
ATOM 2104 C C . TYR A 1 271 ? -6.08710 25.79992 -8.05997 1.000 52.85852 271 TYR A C 1
ATOM 2105 O O . TYR A 1 271 ? -4.94520 25.67474 -7.62615 1.000 50.63682 271 TYR A O 1
ATOM 2114 N N . ILE A 1 272 ? -6.59302 24.97638 -8.96276 1.000 50.98534 272 ILE A N 1
ATOM 2115 C CA . ILE A 1 272 ? -5.73094 24.00445 -9.60900 1.000 46.48915 272 ILE A CA 1
ATOM 2116 C C . ILE A 1 272 ? -5.05033 24.68717 -10.77624 1.000 47.01824 272 ILE A C 1
ATOM 2117 O O . ILE A 1 272 ? -5.71194 25.24142 -11.65229 1.000 47.92521 272 ILE A O 1
ATOM 2122 N N . ALA A 1 273 ? -3.72897 24.65158 -10.78853 1.000 48.80380 273 ALA A N 1
ATOM 2123 C CA . ALA A 1 273 ? -2.94596 25.26292 -11.85314 1.000 48.40275 273 ALA A CA 1
ATOM 2124 C C . ALA A 1 273 ? -3.01277 24.37976 -13.10003 1.000 49.79639 273 ALA A C 1
ATOM 2125 O O . ALA A 1 273 ? -2.35906 23.32824 -13.17194 1.000 51.70929 273 ALA A O 1
ATOM 2127 N N . GLY A 1 274 ? -3.78258 24.80146 -14.09921 1.000 42.12316 274 GLY A N 1
ATOM 2128 C CA . GLY A 1 274 ? -4.01278 23.99283 -15.27087 1.000 46.80578 274 GLY A CA 1
ATOM 2129 C C . GLY A 1 274 ? -3.46990 24.63708 -16.52792 1.000 41.84934 274 GLY A C 1
ATOM 2130 O O . GLY A 1 274 ? -2.90529 25.72627 -16.49936 1.000 46.91800 274 GLY A O 1
ATOM 2131 N N . ASN A 1 275 ? -3.63997 23.92806 -17.63470 1.000 44.13243 275 ASN A N 1
ATOM 2132 C CA . ASN A 1 275 ? -3.33805 24.46120 -18.95473 1.000 41.74183 275 ASN A CA 1
ATOM 2133 C C . ASN A 1 275 ? -4.64250 24.68734 -19.71194 1.000 43.49816 275 ASN A C 1
ATOM 2134 O O . ASN A 1 275 ? -5.74064 24.49955 -19.18182 1.000 40.78967 275 ASN A O 1
ATOM 2139 N N . ALA A 1 276 ? -4.52024 25.13314 -20.96464 1.000 45.92362 276 ALA A N 1
ATOM 2140 C CA . ALA A 1 276 ? -5.71271 25.49914 -21.71445 1.000 35.33822 276 ALA A CA 1
ATOM 2141 C C . ALA A 1 276 ? -6.56172 24.29920 -22.03815 1.000 42.33995 276 ALA A C 1
ATOM 2142 O O . ALA A 1 276 ? -7.65739 24.47998 -22.56789 1.000 49.22809 276 ALA A O 1
ATOM 2144 N N . ASN A 1 277 ? -6.09037 23.08916 -21.73102 1.000 41.95663 277 ASN A N 1
ATOM 2145 C CA . ASN A 1 277 ? -6.85037 21.87796 -21.97910 1.000 42.39427 277 ASN A CA 1
ATOM 2146 C C . ASN A 1 277 ? -7.39287 21.24361 -20.70762 1.000 42.33055 277 ASN A C 1
ATOM 2147 O O . ASN A 1 277 ? -7.84636 20.09605 -20.74737 1.000 43.91169 277 ASN A O 1
ATOM 2152 N N . SER A 1 278 ? -7.37354 21.97144 -19.59096 1.000 39.79782 278 SER A N 1
ATOM 2153 C CA . SER A 1 278 ? -7.89889 21.55341 -18.29423 1.000 41.35092 278 SER A CA 1
ATOM 2154 C C . SER A 1 278 ? -7.05747 20.48050 -17.62245 1.000 43.18153 278 SER A C 1
ATOM 2155 O O . SER A 1 278 ? -7.51512 19.87454 -16.63972 1.000 45.31003 278 SER A O 1
ATOM 2158 N N . GLU A 1 279 ? -5.82667 20.25459 -18.09247 1.000 45.40942 279 GLU A N 1
ATOM 2159 C CA . GLU A 1 279 ? -4.90300 19.31353 -17.46555 1.000 41.90358 279 GLU A CA 1
ATOM 2160 C C . GLU A 1 279 ? -4.23192 19.95487 -16.24233 1.000 42.87593 279 GLU A C 1
ATOM 2161 O O . GLU A 1 279 ? -3.84132 21.12570 -16.28068 1.000 47.38909 279 GLU A O 1
ATOM 2167 N N . SER A 1 280 ? -4.18113 19.22136 -15.13548 1.000 45.46525 280 SER A N 1
ATOM 2168 C CA . SER A 1 280 ? -3.42466 19.57083 -13.94180 1.000 44.57130 280 SER A CA 1
ATOM 2169 C C . SER A 1 280 ? -2.02955 19.02583 -14.11489 1.000 44.89470 280 SER A C 1
ATOM 2170 O O . SER A 1 280 ? -1.72793 18.41377 -15.13154 1.000 53.61063 280 SER A O 1
ATOM 2173 N N . SER A 1 281 ? -1.18092 19.17032 -13.09945 1.000 47.76243 281 SER A N 1
ATOM 2174 C CA . SER A 1 281 ? 0.18156 18.64804 -13.20883 1.000 45.86037 281 SER A CA 1
ATOM 2175 C C . SER A 1 281 ? 0.27988 17.14747 -12.96099 1.000 50.28447 281 SER A C 1
ATOM 2176 O O . SER A 1 281 ? 1.37909 16.59703 -13.07986 1.000 48.70724 281 SER A O 1
ATOM 2179 N N . VAL A 1 282 ? -0.82535 16.48579 -12.60021 1.000 52.86600 282 VAL A N 1
ATOM 2180 C CA . VAL A 1 282 ? -0.86989 15.04880 -12.37449 1.000 45.32221 282 VAL A CA 1
ATOM 2181 C C . VAL A 1 282 ? -1.64585 14.42863 -13.52337 1.000 52.05296 282 VAL A C 1
ATOM 2182 O O . VAL A 1 282 ? -2.74865 14.88777 -13.85028 1.000 54.37557 282 VAL A O 1
ATOM 2186 N N . ASP A 1 283 ? -1.07632 13.38305 -14.12397 1.000 53.56046 283 ASP A N 1
ATOM 2187 C CA . ASP A 1 283 ? -1.68329 12.76217 -15.28818 1.000 49.51833 283 ASP A CA 1
ATOM 2188 C C . ASP A 1 283 ? -3.02274 12.14357 -14.93697 1.000 50.71685 283 ASP A C 1
ATOM 2189 O O . ASP A 1 283 ? -3.16243 11.47416 -13.91062 1.000 53.65119 283 ASP A O 1
ATOM 2194 N N . GLY A 1 284 ? -4.00649 12.35846 -15.79913 1.000 46.00489 284 GLY A N 1
ATOM 2195 C CA . GLY A 1 284 ? -5.31375 11.76674 -15.59551 1.000 50.37877 284 GLY A CA 1
ATOM 2196 C C . GLY A 1 284 ? -6.16639 12.47581 -14.56399 1.000 52.73240 284 GLY A C 1
ATOM 2197 O O . GLY A 1 284 ? -7.28371 12.01241 -14.26446 1.000 47.90401 284 GLY A O 1
ATOM 2198 N N . LEU A 1 285 ? -5.65900 13.56580 -13.99594 1.000 48.09464 285 LEU A N 1
ATOM 2199 C CA . LEU A 1 285 ? -6.38303 14.40498 -13.06141 1.000 49.14409 285 LEU A CA 1
ATOM 2200 C C . LEU A 1 285 ? -6.64464 15.74138 -13.75178 1.000 49.34598 285 LEU A C 1
ATOM 2201 O O . LEU A 1 285 ? -5.69718 16.47241 -14.06489 1.000 44.37465 285 LEU A O 1
ATOM 2206 N N . TYR A 1 286 ? -7.92387 16.07368 -13.96813 1.000 50.23261 286 TYR A N 1
ATOM 2207 C CA . TYR A 1 286 ? -8.29004 17.27826 -14.70607 1.000 43.45421 286 TYR A CA 1
ATOM 2208 C C . TYR A 1 286 ? -9.06297 18.20854 -13.79701 1.000 45.97205 286 TYR A C 1
ATOM 2209 O O . TYR A 1 286 ? -9.57085 17.81153 -12.74761 1.000 45.57156 286 TYR A O 1
ATOM 2218 N N . ALA A 1 287 ? -9.12279 19.46842 -14.19026 1.000 45.40890 287 ALA A N 1
ATOM 2219 C CA . ALA A 1 287 ? -9.86401 20.44359 -13.41847 1.000 45.25020 287 ALA A CA 1
ATOM 2220 C C . ALA A 1 287 ? -10.77602 21.22600 -14.35460 1.000 43.62168 287 ALA A C 1
ATOM 2221 O O . ALA A 1 287 ? -10.37205 21.58347 -15.46605 1.000 45.45332 287 ALA A O 1
ATOM 2223 N N . ALA A 1 288 ? -12.00106 21.49963 -13.91728 1.000 39.45250 288 ALA A N 1
ATOM 2224 C CA . ALA A 1 288 ? -12.91066 22.28488 -14.75113 1.000 45.69854 288 ALA A CA 1
ATOM 2225 C C . ALA A 1 288 ? -13.77103 23.21364 -13.90649 1.000 47.21657 288 ALA A C 1
ATOM 2226 O O . ALA A 1 288 ? -14.26391 22.82620 -12.83774 1.000 49.41740 288 ALA A O 1
ATOM 2228 N N . GLY A 1 289 ? -13.98482 24.42390 -14.41132 1.000 44.00044 289 GLY A N 1
ATOM 2229 C CA . GLY A 1 289 ? -14.86192 25.34486 -13.71929 1.000 42.24191 289 GLY A CA 1
ATOM 2230 C C . GLY A 1 289 ? -14.08224 26.30070 -12.85207 1.000 47.60330 289 GLY A C 1
ATOM 2231 O O . GLY A 1 289 ? -12.92493 26.62072 -13.14965 1.000 47.94503 289 GLY A O 1
ATOM 2232 N N . ASP A 1 290 ? -14.69176 26.77752 -11.77383 1.000 49.29424 290 ASP A N 1
ATOM 2233 C CA . ASP A 1 290 ? -14.04440 27.83175 -11.01172 1.000 43.14179 290 ASP A CA 1
ATOM 2234 C C . ASP A 1 290 ? -12.76493 27.38137 -10.34017 1.000 46.01774 290 ASP A C 1
ATOM 2235 O O . ASP A 1 290 ? -11.96307 28.23776 -9.98041 1.000 51.77226 290 ASP A O 1
ATOM 2240 N N . ILE A 1 291 ? -12.55233 26.07122 -10.17571 1.000 45.67159 291 ILE A N 1
ATOM 2241 C CA . ILE A 1 291 ? -11.33385 25.55197 -9.57686 1.000 44.68373 291 ILE A CA 1
ATOM 2242 C C . ILE A 1 291 ? -10.16110 25.60587 -10.55011 1.000 47.08859 291 ILE A C 1
ATOM 2243 O O . ILE A 1 291 ? -9.00536 25.56073 -10.11444 1.000 45.77012 291 ILE A O 1
ATOM 2248 N N . LEU A 1 292 ? -10.42407 25.66718 -11.85370 1.000 43.61959 292 LEU A N 1
ATOM 2249 C CA . LEU A 1 292 ? -9.36795 25.70822 -12.86297 1.000 42.87247 292 LEU A CA 1
ATOM 2250 C C . LEU A 1 292 ? -8.85558 27.13212 -13.07768 1.000 42.46294 292 LEU A C 1
ATOM 2251 O O . LEU A 1 292 ? -9.62753 28.06255 -13.37193 1.000 44.32422 292 LEU A O 1
ATOM 2256 N N . LYS A 1 293 ? -7.55077 27.29805 -12.99043 1.000 41.16834 293 LYS A N 1
ATOM 2257 C CA . LYS A 1 293 ? -6.92691 28.58599 -13.24727 1.000 47.49305 293 LYS A CA 1
ATOM 2258 C C . LYS A 1 293 ? -5.87310 28.41361 -14.32704 1.000 41.81749 293 LYS A C 1
ATOM 2259 O O . LYS A 1 293 ? -5.04727 27.51839 -14.23042 1.000 47.48504 293 LYS A O 1
ATOM 2265 N N . HIS A 1 294 ? -5.97114 29.19649 -15.39269 1.000 44.24334 294 HIS A N 1
ATOM 2266 C CA . HIS A 1 294 ? -4.93864 29.30833 -16.42010 1.000 41.98251 294 HIS A CA 1
ATOM 2267 C C . HIS A 1 294 ? -5.21596 30.60914 -17.15960 1.000 41.94935 294 HIS A C 1
ATOM 2268 O O . HIS A 1 294 ? -6.25666 31.22688 -16.95980 1.000 42.74022 294 HIS A O 1
ATOM 2275 N N . GLU A 1 295 ? -4.27024 31.02446 -18.00487 1.000 40.40833 295 GLU A N 1
ATOM 2276 C CA . GLU A 1 295 ? -4.28893 32.36948 -18.57851 1.000 42.24617 295 GLU A CA 1
ATOM 2277 C C . GLU A 1 295 ? -5.54097 32.65180 -19.40075 1.000 46.85236 295 GLU A C 1
ATOM 2278 O O . GLU A 1 295 ? -5.89438 33.82574 -19.57309 1.000 50.18899 295 GLU A O 1
ATOM 2284 N N . GLY A 1 296 ? -6.22880 31.63009 -19.91522 1.000 41.98565 296 GLY A N 1
ATOM 2285 C CA . GLY A 1 296 ? -7.43239 31.86553 -20.69666 1.000 41.52546 296 GLY A CA 1
ATOM 2286 C C . GLY A 1 296 ? -8.73052 31.43443 -20.04661 1.000 45.74201 296 GLY A C 1
ATOM 2287 O O . GLY A 1 296 ? -9.75193 31.34004 -20.74017 1.000 48.02308 296 GLY A O 1
ATOM 2288 N N . LYS A 1 297 ? -8.72604 31.12542 -18.75640 1.000 42.84104 297 LYS A N 1
ATOM 2289 C CA . LYS A 1 297 ? -9.92768 30.73685 -18.05463 1.000 42.28494 297 LYS A CA 1
ATOM 2290 C C . LYS A 1 297 ? -10.95790 31.87284 -18.05381 1.000 50.17319 297 LYS A C 1
ATOM 2291 O O . LYS A 1 297 ? -10.66060 33.02243 -17.69956 1.000 54.03603 297 LYS A O 1
ATOM 2297 N N . LEU A 1 298 ? -12.17352 31.54683 -18.48688 1.000 47.93735 298 LEU A N 1
ATOM 2298 C CA . LEU A 1 298 ? -13.26482 32.49508 -18.56676 1.000 44.66457 298 LEU A CA 1
ATOM 2299 C C . LEU A 1 298 ? -14.14602 32.26554 -17.34542 1.000 46.22201 298 LEU A C 1
ATOM 2300 O O . LEU A 1 298 ? -14.61356 31.14796 -17.12128 1.000 45.56849 298 LEU A O 1
ATOM 2305 N N . HIS A 1 299 ? -14.30818 33.30120 -16.52816 1.000 50.37281 299 HIS A N 1
ATOM 2306 C CA . HIS A 1 299 ? -15.00093 33.19871 -15.25011 1.000 53.28930 299 HIS A CA 1
ATOM 2307 C C . HIS A 1 299 ? -16.51425 33.30807 -15.42773 1.000 54.58822 299 HIS A C 1
ATOM 2308 O O . HIS A 1 299 ? -17.16851 34.19048 -14.85948 1.000 54.77842 299 HIS A O 1
ATOM 2315 N N . LEU A 1 300 ? -17.06030 32.44564 -16.26366 1.000 47.90557 300 LEU A N 1
ATOM 2316 C CA . LEU A 1 300 ? -18.46914 32.42844 -16.56873 1.000 45.25829 300 LEU A CA 1
ATOM 2317 C C . LEU A 1 300 ? -18.92297 30.98860 -16.55633 1.000 45.81991 300 LEU A C 1
ATOM 2318 O O . LEU A 1 300 ? -18.10612 30.07582 -16.72861 1.000 44.80444 300 LEU A O 1
ATOM 2323 N N . ILE A 1 301 ? -20.24150 30.78898 -16.36856 1.000 47.39256 301 ILE A N 1
ATOM 2324 C CA . ILE A 1 301 ? -20.78898 29.46202 -16.60590 1.000 44.09470 301 ILE A CA 1
ATOM 2325 C C . ILE A 1 301 ? -20.39196 28.98762 -17.99458 1.000 43.22385 301 ILE A C 1
ATOM 2326 O O . ILE A 1 301 ? -20.02747 27.81977 -18.18961 1.000 42.53004 301 ILE A O 1
ATOM 2331 N N . ALA A 1 302 ? -20.40510 29.90132 -18.97103 1.000 42.08174 302 ALA A N 1
ATOM 2332 C CA . ALA A 1 302 ? -19.96983 29.53858 -20.31348 1.000 43.12192 302 ALA A CA 1
ATOM 2333 C C . ALA A 1 302 ? -18.56626 28.92731 -20.30368 1.000 43.39690 302 ALA A C 1
ATOM 2334 O O . ALA A 1 302 ? -18.31952 27.92512 -20.98076 1.000 43.89707 302 ALA A O 1
ATOM 2336 N N . GLY A 1 303 ? -17.66001 29.45198 -19.46791 1.000 47.00107 303 GLY A N 1
ATOM 2337 C CA . GLY A 1 303 ? -16.31429 28.89101 -19.38779 1.000 41.08662 303 GLY A CA 1
ATOM 2338 C C . GLY A 1 303 ? -16.26999 27.53150 -18.73062 1.000 46.44355 303 GLY A C 1
ATOM 2339 O O . GLY A 1 303 ? -15.40877 26.69443 -19.05686 1.000 46.69953 303 GLY A O 1
ATOM 2340 N N . ALA A 1 304 ? -17.18342 27.28236 -17.79399 1.000 43.28998 304 ALA A N 1
ATOM 2341 C CA . ALA A 1 304 ? -17.25289 25.95056 -17.20572 1.000 44.17436 304 ALA A CA 1
ATOM 2342 C C . ALA A 1 304 ? -17.46065 24.88451 -18.27955 1.000 45.13564 304 ALA A C 1
ATOM 2343 O O . ALA A 1 304 ? -16.88437 23.79871 -18.20030 1.000 42.56697 304 ALA A O 1
ATOM 2345 N N . PHE A 1 305 ? -18.29461 25.17230 -19.29040 1.000 44.48931 305 PHE A N 1
ATOM 2346 C CA . PHE A 1 305 ? -18.55897 24.17687 -20.33507 1.000 43.41074 305 PHE A CA 1
ATOM 2347 C C . PHE A 1 305 ? -17.30497 23.87964 -21.14004 1.000 44.45378 305 PHE A C 1
ATOM 2348 O O . PHE A 1 305 ? -17.03017 22.71639 -21.47515 1.000 40.20746 305 PHE A O 1
ATOM 2356 N N . GLN A 1 306 ? -16.54352 24.92330 -21.48657 1.000 43.61010 306 GLN A N 1
ATOM 2357 C CA . GLN A 1 306 ? -15.31911 24.68576 -22.24497 1.000 43.01808 306 GLN A CA 1
ATOM 2358 C C . GLN A 1 306 ? -14.32172 23.89093 -21.42401 1.000 40.79819 306 GLN A C 1
ATOM 2359 O O . GLN A 1 306 ? -13.74278 22.92819 -21.93102 1.000 42.66257 306 GLN A O 1
ATOM 2365 N N . ASP A 1 307 ? -14.12950 24.26266 -20.14524 1.000 43.48525 307 ASP A N 1
ATOM 2366 C CA . ASP A 1 307 ? -13.22928 23.50131 -19.27577 1.000 40.69382 307 ASP A CA 1
ATOM 2367 C C . ASP A 1 307 ? -13.64918 22.05450 -19.24518 1.000 41.90315 307 ASP A C 1
ATOM 2368 O O . ASP A 1 307 ? -12.81152 21.15110 -19.39210 1.000 42.46998 307 ASP A O 1
ATOM 2373 N N . ALA A 1 308 ? -14.95648 21.82251 -19.04776 1.000 37.95051 308 ALA A N 1
ATOM 2374 C CA . ALA A 1 308 ? -15.47815 20.46642 -18.91086 1.000 40.32666 308 ALA A CA 1
ATOM 2375 C C . ALA A 1 308 ? -15.24143 19.66549 -20.18268 1.000 41.38813 308 ALA A C 1
ATOM 2376 O O . ALA A 1 308 ? -14.66478 18.57595 -20.14064 1.000 41.71442 308 ALA A O 1
ATOM 2378 N N . GLY A 1 309 ? -15.65210 20.21250 -21.33070 1.000 43.46470 309 GLY A N 1
ATOM 2379 C CA . GLY A 1 309 ? -15.43731 19.51922 -22.58871 1.000 37.22201 309 GLY A CA 1
ATOM 2380 C C . GLY A 1 309 ? -13.97788 19.19257 -22.84173 1.000 42.29936 309 GLY A C 1
ATOM 2381 O O . GLY A 1 309 ? -13.64260 18.06537 -23.22909 1.000 44.60390 309 GLY A O 1
ATOM 2382 N N . ASN A 1 310 ? -13.08253 20.17258 -22.62249 1.000 41.62444 310 ASN A N 1
ATOM 2383 C CA . ASN A 1 310 ? -11.65292 19.93733 -22.84144 1.000 40.60242 310 ASN A CA 1
ATOM 2384 C C . ASN A 1 310 ? -11.10507 18.85967 -21.89592 1.000 40.90287 310 ASN A C 1
ATOM 2385 O O . ASN A 1 310 ? -10.33829 17.98013 -22.31214 1.000 37.72723 310 ASN A O 1
ATOM 2390 N N . ALA A 1 311 ? -11.51988 18.89870 -20.62928 1.000 38.60087 311 ALA A N 1
ATOM 2391 C CA . ALA A 1 311 ? -11.12321 17.88002 -19.67527 1.000 38.10853 311 ALA A CA 1
ATOM 2392 C C . ALA A 1 311 ? -11.56243 16.50250 -20.14486 1.000 43.13403 311 ALA A C 1
ATOM 2393 O O . ALA A 1 311 ? -10.74857 15.56786 -20.20456 1.000 44.01503 311 ALA A O 1
ATOM 2395 N N . VAL A 1 312 ? -12.85026 16.35851 -20.50379 1.000 40.66380 312 VAL A N 1
ATOM 2396 C CA . VAL A 1 312 ? -13.36124 15.04631 -20.87426 1.000 43.92880 312 VAL A CA 1
ATOM 2397 C C . VAL A 1 312 ? -12.62789 14.52311 -22.09612 1.000 43.27027 312 VAL A C 1
ATOM 2398 O O . VAL A 1 312 ? -12.21577 13.35385 -22.13824 1.000 41.94306 312 VAL A O 1
ATOM 2402 N N . ASN A 1 313 ? -12.41513 15.38407 -23.09087 1.000 40.65760 313 ASN A N 1
ATOM 2403 C CA . ASN A 1 313 ? -11.70813 14.93268 -24.27848 1.000 47.18384 313 ASN A CA 1
ATOM 2404 C C . ASN A 1 313 ? -10.30419 14.43735 -23.93553 1.000 46.51155 313 ASN A C 1
ATOM 2405 O O . ASN A 1 313 ? -9.82244 13.46119 -24.51732 1.000 47.09438 313 ASN A O 1
ATOM 2410 N N . LYS A 1 314 ? -9.65211 15.06351 -22.96125 1.000 43.56651 314 LYS A N 1
ATOM 2411 C CA . LYS A 1 314 ? -8.34923 14.57344 -22.53456 1.000 43.11915 314 LYS A CA 1
ATOM 2412 C C . LYS A 1 314 ? -8.46229 13.24877 -21.78917 1.000 43.48175 314 LYS A C 1
ATOM 2413 O O . LYS A 1 314 ? -7.62253 12.35904 -21.97089 1.000 42.79627 314 LYS A O 1
ATOM 2419 N N . ALA A 1 315 ? -9.46898 13.10148 -20.92471 1.000 45.22660 315 ALA A N 1
ATOM 2420 C CA . ALA A 1 315 ? -9.63332 11.83761 -20.20514 1.000 48.92682 315 ALA A CA 1
ATOM 2421 C C . ALA A 1 315 ? -9.86083 10.66888 -21.16807 1.000 51.76063 315 ALA A C 1
ATOM 2422 O O . ALA A 1 315 ? -9.27120 9.59263 -21.00120 1.000 49.93737 315 ALA A O 1
ATOM 2424 N N . LYS A 1 316 ? -10.68516 10.86881 -22.19837 1.000 50.89649 316 LYS A N 1
ATOM 2425 C CA . LYS A 1 316 ? -10.94629 9.79876 -23.16474 1.000 53.20159 316 LYS A CA 1
ATOM 2426 C C . LYS A 1 316 ? -9.66264 9.33535 -23.84778 1.000 48.26755 316 LYS A C 1
ATOM 2427 O O . LYS A 1 316 ? -9.43214 8.13561 -24.01717 1.000 55.89119 316 LYS A O 1
ATOM 2433 N N . GLN A 1 317 ? -8.78728 10.25905 -24.19344 1.000 50.62731 317 GLN A N 1
ATOM 2434 C CA . GLN A 1 317 ? -7.51418 9.85251 -24.78607 1.000 56.34644 317 GLN A CA 1
ATOM 2435 C C . GLN A 1 317 ? -6.52573 9.32641 -23.75378 1.000 48.15511 317 GLN A C 1
ATOM 2436 O O . GLN A 1 317 ? -5.60174 8.61611 -24.12219 1.000 50.42550 317 GLN A O 1
ATOM 2442 N N . PHE A 1 318 ? -6.66464 9.69873 -22.48573 1.000 48.42709 318 PHE A N 1
ATOM 2443 C CA . PHE A 1 318 ? -5.83834 9.08788 -21.45464 1.000 48.45746 318 PHE A CA 1
ATOM 2444 C C . PHE A 1 318 ? -6.22520 7.63320 -21.24490 1.000 56.17620 318 PHE A C 1
ATOM 2445 O O . PHE A 1 318 ? -5.36404 6.76855 -21.03388 1.000 62.02503 318 PHE A O 1
ATOM 2453 N N . ILE A 1 319 ? -7.51679 7.34387 -21.33713 1.000 60.84854 319 ILE A N 1
ATOM 2454 C CA . ILE A 1 319 ? -8.04025 6.00341 -21.14396 1.000 60.52726 319 ILE A CA 1
ATOM 2455 C C . ILE A 1 319 ? -8.00641 5.18649 -22.42782 1.000 61.36043 319 ILE A C 1
ATOM 2456 O O . ILE A 1 319 ? -7.87458 3.96530 -22.37538 1.000 64.26989 319 ILE A O 1
ATOM 2461 N N . GLN A 1 320 ? -8.13352 5.82084 -23.58632 1.000 56.42283 320 GLN A N 1
ATOM 2462 C CA . GLN A 1 320 ? -8.13478 5.10897 -24.86138 1.000 57.13032 320 GLN A CA 1
ATOM 2463 C C . GLN A 1 320 ? -7.27521 5.89682 -25.83494 1.000 58.54461 320 GLN A C 1
ATOM 2464 O O . GLN A 1 320 ? -7.77989 6.72176 -26.60529 1.000 63.49920 320 GLN A O 1
ATOM 2470 N N . PRO A 1 321 ? -5.97070 5.65832 -25.83501 1.000 56.27273 321 PRO A N 1
ATOM 2471 C CA . PRO A 1 321 ? -5.06133 6.45760 -26.66943 1.000 59.37648 321 PRO A CA 1
ATOM 2472 C C . PRO A 1 321 ? -5.48392 6.60967 -28.12146 1.000 65.81334 321 PRO A C 1
ATOM 2473 O O . PRO A 1 321 ? -5.30292 7.70224 -28.68577 1.000 65.13134 321 PRO A O 1
ATOM 2477 N N . ASP A 1 322 ? -6.06549 5.57202 -28.73723 1.000 63.40291 322 ASP A N 1
ATOM 2478 C CA . ASP A 1 322 ? -6.45825 5.66012 -30.14213 1.000 66.73068 322 ASP A CA 1
ATOM 2479 C C . ASP A 1 322 ? -7.83834 6.28632 -30.36858 1.000 66.39848 322 ASP A C 1
ATOM 2480 O O . ASP A 1 322 ? -8.27189 6.37497 -31.52680 1.000 64.58476 322 ASP A O 1
ATOM 2485 N N . ALA A 1 323 ? -8.53211 6.71709 -29.31046 1.000 66.65627 323 ALA A N 1
ATOM 2486 C CA . ALA A 1 323 ? -9.77547 7.44641 -29.47499 1.000 63.22984 323 ALA A CA 1
ATOM 2487 C C . ALA A 1 323 ? -9.49332 8.78307 -30.14062 1.000 69.26057 323 ALA A C 1
ATOM 2488 O O . ALA A 1 323 ? -8.38340 9.32293 -30.06894 1.000 67.29927 323 ALA A O 1
ATOM 2490 N N . SER A 1 324 ? -10.50890 9.31381 -30.80875 1.000 64.78046 324 SER A N 1
ATOM 2491 C CA . SER A 1 324 ? -10.35399 10.61424 -31.42583 1.000 58.92531 324 SER A CA 1
ATOM 2492 C C . SER A 1 324 ? -10.19457 11.65900 -30.33977 1.000 58.06086 324 SER A C 1
ATOM 2493 O O . SER A 1 324 ? -10.63948 11.46361 -29.21175 1.000 61.13420 324 SER A O 1
ATOM 2496 N N . GLU A 1 325 ? -9.52256 12.76439 -30.67148 1.000 60.49619 325 GLU A N 1
ATOM 2497 C CA . GLU A 1 325 ? -9.30732 13.80871 -29.67179 1.000 66.49869 325 GLU A CA 1
ATOM 2498 C C . GLU A 1 325 ? -10.51491 14.72805 -29.52914 1.000 65.41822 325 GLU A C 1
ATOM 2499 O O . GLU A 1 325 ? -10.62962 15.43773 -28.52517 1.000 62.73121 325 GLU A O 1
ATOM 2505 N N A TYR A 1 326 ? -11.43242 14.71988 -30.48614 0.532 64.97054 326 TYR A N 1
ATOM 2506 N N B TYR A 1 326 ? -11.40900 14.72637 -30.51019 0.468 65.00346 326 TYR A N 1
ATOM 2507 C CA A TYR A 1 326 ? -12.66623 15.47876 -30.36567 0.532 63.66402 326 TYR A CA 1
ATOM 2508 C CA B TYR A 1 326 ? -12.66925 15.44669 -30.44435 0.468 63.74293 326 TYR A CA 1
ATOM 2509 C C A TYR A 1 326 ? -13.85537 14.53184 -30.36399 0.532 63.48730 326 TYR A C 1
ATOM 2510 C C B TYR A 1 326 ? -13.81065 14.45054 -30.28792 0.468 63.35144 326 TYR A C 1
ATOM 2511 O O A TYR A 1 326 ? -13.88774 13.55882 -31.12280 0.532 63.58100 326 TYR A O 1
ATOM 2512 O O B TYR A 1 326 ? -13.77469 13.36209 -30.87040 0.468 63.49961 326 TYR A O 1
ATOM 2529 N N . GLY A 1 327 ? -14.81002 14.81285 -29.47922 1.000 60.86849 327 GLY A N 1
ATOM 2530 C CA . GLY A 1 327 ? -16.04565 14.05136 -29.45164 1.000 58.28096 327 GLY A CA 1
ATOM 2531 C C . GLY A 1 327 ? -16.90803 14.38879 -30.65486 1.000 60.05736 327 GLY A C 1
ATOM 2532 O O . GLY A 1 327 ? -16.90141 15.51109 -31.15410 1.000 61.82132 327 GLY A O 1
ATOM 2533 N N . MET A 1 328 ? -17.64855 13.39681 -31.13845 1.000 54.97238 328 MET A N 1
ATOM 2534 C CA . MET A 1 328 ? -18.49111 13.60149 -32.31449 1.000 57.62799 328 MET A CA 1
ATOM 2535 C C . MET A 1 328 ? -19.65426 14.53550 -32.02351 1.000 50.86928 328 MET A C 1
ATOM 2536 O O . MET A 1 328 ? -20.40267 14.31028 -31.06764 1.000 51.91502 328 MET A O 1
ATOM 2541 N N . HIS A 1 329 ? -19.82654 15.55575 -32.87837 1.000 49.63707 329 HIS A N 1
ATOM 2542 C CA . HIS A 1 329 ? -20.92896 16.52760 -32.74495 1.000 51.20054 329 HIS A CA 1
ATOM 2543 C C . HIS A 1 329 ? -22.27073 15.82958 -32.50679 1.000 48.94854 329 HIS A C 1
ATOM 2544 O O . HIS A 1 329 ? -22.60505 14.85017 -33.18377 1.000 49.36225 329 HIS A O 1
ATOM 2551 N N . SER A 1 330 ? -23.04777 16.36760 -31.55574 1.000 46.82805 330 SER A N 1
ATOM 2552 C CA . SER A 1 330 ? -24.29989 15.72996 -31.13923 1.000 53.22775 330 SER A CA 1
ATOM 2553 C C . SER A 1 330 ? -25.31172 15.61068 -32.28345 1.000 51.20675 330 SER A C 1
ATOM 2554 O O . SER A 1 330 ? -26.03085 14.61603 -32.37984 1.000 49.39247 330 SER A O 1
ATOM 2557 N N . SER A 1 331 ? -25.35080 16.59623 -33.17948 1.000 50.98466 331 SER A N 1
ATOM 2558 C CA . SER A 1 331 ? -26.32351 16.59965 -34.26172 1.000 51.13572 331 SER A CA 1
ATOM 2559 C C . SER A 1 331 ? -26.22391 15.38485 -35.17487 1.000 55.95498 331 SER A C 1
ATOM 2560 O O . SER A 1 331 ? -27.15980 15.12482 -35.93843 1.000 60.52982 331 SER A O 1
ATOM 2563 N N . HIS A 1 332 ? -25.09648 14.67608 -35.17079 1.000 57.26528 332 HIS A N 1
ATOM 2564 C CA . HIS A 1 332 ? -24.89033 13.52823 -36.04918 1.000 58.18435 332 HIS A CA 1
ATOM 2565 C C . HIS A 1 332 ? -24.36737 12.31752 -35.28163 1.000 57.48341 332 HIS A C 1
ATOM 2566 O O . HIS A 1 332 ? -23.92518 11.34869 -35.90919 1.000 64.12784 332 HIS A O 1
ATOM 2573 N N . ASN A 1 333 ? -24.39604 12.34866 -33.94817 1.000 56.69609 333 ASN A N 1
ATOM 2574 C CA . ASN A 1 333 ? -23.79635 11.31097 -33.11350 1.000 59.61069 333 ASN A CA 1
ATOM 2575 C C . ASN A 1 333 ? -24.81590 10.20888 -32.83030 1.000 59.91512 333 ASN A C 1
ATOM 2576 O O . ASN A 1 333 ? -25.75217 10.40798 -32.05192 1.000 59.41497 333 ASN A O 1
ATOM 2581 N N . GLU A 1 334 ? -24.57175 9.01670 -33.39140 1.000 62.23390 334 GLU A N 1
ATOM 2582 C CA . GLU A 1 334 ? -25.49569 7.88985 -33.28017 1.000 65.23850 334 GLU A CA 1
ATOM 2583 C C . GLU A 1 334 ? -25.85498 7.56453 -31.83376 1.000 62.87624 334 GLU A C 1
ATOM 2584 O O . GLU A 1 334 ? -26.90294 6.95332 -31.58963 1.000 63.81889 334 GLU A O 1
ATOM 2590 N N . VAL A 1 335 ? -25.02677 7.98715 -30.87274 1.000 58.25850 335 VAL A N 1
ATOM 2591 C CA . VAL A 1 335 ? -25.29676 7.78796 -29.45108 1.000 57.89359 335 VAL A CA 1
ATOM 2592 C C . VAL A 1 335 ? -26.64426 8.39112 -29.05168 1.000 59.58631 335 VAL A C 1
ATOM 2593 O O . VAL A 1 335 ? -27.22783 7.96855 -28.05200 1.000 63.79914 335 VAL A O 1
ATOM 2597 N N . PHE A 1 336 ? -27.17367 9.34660 -29.83044 1.000 59.77024 336 PHE A N 1
ATOM 2598 C CA . PHE A 1 336 ? -28.45424 9.98347 -29.55387 1.000 56.58227 336 PHE A CA 1
ATOM 2599 C C . PHE A 1 336 ? -29.60323 9.41224 -30.38212 1.000 67.36679 336 PHE A C 1
ATOM 2600 O O . PHE A 1 336 ? -30.73345 9.91454 -30.27057 1.000 65.69222 336 PHE A O 1
ATOM 2608 N N . LYS A 1 337 ? -29.35859 8.34841 -31.16300 1.000 62.67829 337 LYS A N 1
ATOM 2609 C CA . LYS A 1 337 ? -30.35687 7.83905 -32.10846 1.000 63.80333 337 LYS A CA 1
ATOM 2610 C C . LYS A 1 337 ? -31.68425 7.54749 -31.43099 1.000 65.60862 337 LYS A C 1
ATOM 2611 O O . LYS A 1 337 ? -32.72226 8.06164 -31.84838 1.000 70.29223 337 LYS A O 1
ATOM 2617 N N . LYS A 1 338 ? -31.66461 6.71699 -30.37872 1.000 70.40224 338 LYS A N 1
ATOM 2618 C CA . LYS A 1 338 ? -32.89837 6.29045 -29.70807 1.000 67.32534 338 LYS A CA 1
ATOM 2619 C C . LYS A 1 338 ? -33.61762 7.46830 -29.06134 1.000 65.74484 338 LYS A C 1
ATOM 2620 O O . LYS A 1 338 ? -34.82600 7.62770 -29.23546 1.000 69.20245 338 LYS A O 1
ATOM 2626 N N . ARG A 1 339 ? -32.88212 8.33799 -28.36237 1.000 69.74540 339 ARG A N 1
ATOM 2627 C CA . ARG A 1 339 ? -33.50052 9.51229 -27.74929 1.000 64.60627 339 ARG A CA 1
ATOM 2628 C C . ARG A 1 339 ? -34.11851 10.43108 -28.79531 1.000 65.23856 339 ARG A C 1
ATOM 2629 O O . ARG A 1 339 ? -35.25600 10.89025 -28.62174 1.000 72.13141 339 ARG A O 1
ATOM 2637 N N . ASN A 1 340 ? -33.40977 10.67956 -29.90634 1.000 67.37076 340 ASN A N 1
ATOM 2638 C CA . ASN A 1 340 ? -33.97394 11.51821 -30.96643 1.000 67.25061 340 ASN A CA 1
ATOM 2639 C C . ASN A 1 340 ? -35.22712 10.89486 -31.56454 1.000 72.53807 340 ASN A C 1
ATOM 2640 O O . ASN A 1 340 ? -36.16251 11.61082 -31.92523 1.000 75.42013 340 ASN A O 1
ATOM 2645 N N . ARG A 1 341 ? -35.23938 9.56327 -31.70148 1.000 79.50466 341 ARG A N 1
ATOM 2646 C CA . ARG A 1 341 ? -36.39382 8.82777 -32.21045 1.000 81.44817 341 ARG A CA 1
ATOM 2647 C C . ARG A 1 341 ? -37.65559 9.21268 -31.45407 1.000 81.83156 341 ARG A C 1
ATOM 2648 O O . ARG A 1 341 ? -38.70643 9.48432 -32.05109 1.000 80.56646 341 ARG A O 1
ATOM 2656 N N . GLU A 1 342 ? -37.55809 9.24808 -30.12501 1.000 78.72804 342 GLU A N 1
ATOM 2657 C CA . GLU A 1 342 ? -38.72609 9.55128 -29.31456 1.000 83.73523 342 GLU A CA 1
ATOM 2658 C C . GLU A 1 342 ? -39.10962 11.02457 -29.45167 1.000 82.89192 342 GLU A C 1
ATOM 2659 O O . GLU A 1 342 ? -40.29358 11.34414 -29.60071 1.000 80.10653 342 GLU A O 1
ATOM 2665 N N . LEU A 1 343 ? -38.10940 11.92652 -29.46122 1.000 85.89568 343 LEU A N 1
ATOM 2666 C CA . LEU A 1 343 ? -38.35449 13.36694 -29.58842 1.000 77.39399 343 LEU A CA 1
ATOM 2667 C C . LEU A 1 343 ? -39.00392 13.73344 -30.92036 1.000 84.13058 343 LEU A C 1
ATOM 2668 O O . LEU A 1 343 ? -39.89922 14.58463 -30.97183 1.000 85.57796 343 LEU A O 1
ATOM 2673 N N . ILE A 1 344 ? -38.53692 13.13140 -32.01515 1.000 79.59520 344 ILE A N 1
ATOM 2674 C CA . ILE A 1 344 ? -39.10824 13.41297 -33.32932 1.000 81.44329 344 ILE A CA 1
ATOM 2675 C C . ILE A 1 344 ? -40.53997 12.89915 -33.40179 1.000 88.33636 344 ILE A C 1
ATOM 2676 O O . ILE A 1 344 ? -41.40347 13.50434 -34.05090 1.000 91.95947 344 ILE A O 1
ATOM 2681 N N . LYS A 1 345 ? -40.80995 11.75312 -32.77555 1.000 89.38772 345 LYS A N 1
ATOM 2682 C CA . LYS A 1 345 ? -42.17444 11.24725 -32.77441 1.000 92.38093 345 LYS A CA 1
ATOM 2683 C C . LYS A 1 345 ? -43.11869 12.19743 -32.04262 1.000 96.55638 345 LYS A C 1
ATOM 2684 O O . LYS A 1 345 ? -44.29737 12.29619 -32.39861 1.000 100.27984 345 LYS A O 1
ATOM 2690 N N . GLN A 1 346 ? -42.62585 12.91497 -31.02794 1.000 94.36692 346 GLN A N 1
ATOM 2691 C CA . GLN A 1 346 ? -43.46972 13.91081 -30.37624 1.000 96.65144 346 GLN A CA 1
ATOM 2692 C C . GLN A 1 346 ? -43.56819 15.20206 -31.19135 1.000 98.30833 346 GLN A C 1
ATOM 2693 O O . GLN A 1 346 ? -44.61311 15.86208 -31.16388 1.000 97.42868 346 GLN A O 1
ATOM 2699 N N . MET A 1 347 ? -42.52271 15.53984 -31.96595 1.000 99.69074 347 MET A N 1
ATOM 2700 C CA . MET A 1 347 ? -42.52213 16.75569 -32.78526 1.000 96.33682 347 MET A CA 1
ATOM 2701 C C . MET A 1 347 ? -43.51245 16.68038 -33.94810 1.000 97.12608 347 MET A C 1
ATOM 2702 O O . MET A 1 347 ? -43.96492 17.72007 -34.43718 1.000 95.02873 347 MET A O 1
ATOM 2707 N N . MET A 1 348 ? -43.83235 15.48111 -34.43118 1.000 90.99900 348 MET A N 1
ATOM 2708 C CA . MET A 1 348 ? -44.78397 15.35296 -35.52867 1.000 97.80539 348 MET A CA 1
ATOM 2709 C C . MET A 1 348 ? -46.22192 15.36327 -35.03832 1.000 102.76497 348 MET A C 1
ATOM 2710 O O . MET A 1 348 ? -47.09652 14.82810 -35.72517 1.000 106.79944 348 MET A O 1
ATOM 2715 N N . LYS A 1 349 ? -46.47555 15.99357 -33.88801 1.000 107.37080 349 LYS A N 1
ATOM 2716 C CA . LYS A 1 349 ? -47.72344 15.83613 -33.12607 1.000 112.77663 349 LYS A CA 1
ATOM 2717 C C . LYS A 1 349 ? -47.73416 14.41636 -32.52796 1.000 116.67943 349 LYS A C 1
ATOM 2718 O O . LYS A 1 349 ? -47.39654 13.41967 -33.17102 1.000 120.85778 349 LYS A O 1
ATOM 2725 N N . GLU B 1 4 ? -16.06880 60.30062 -35.04394 1.000 146.35342 4 GLU B N 1
ATOM 2726 C CA . GLU B 1 4 ? -16.39821 59.66046 -36.30896 1.000 139.52068 4 GLU B CA 1
ATOM 2727 C C . GLU B 1 4 ? -17.44779 58.56634 -36.08824 1.000 134.02532 4 GLU B C 1
ATOM 2728 O O . GLU B 1 4 ? -18.01707 58.45157 -35.00088 1.000 133.99811 4 GLU B O 1
ATOM 2734 N N . GLU B 1 5 ? -17.68254 57.76324 -37.12349 1.000 115.06045 5 GLU B N 1
ATOM 2735 C CA . GLU B 1 5 ? -18.45859 56.52361 -37.05889 1.000 96.74156 5 GLU B CA 1
ATOM 2736 C C . GLU B 1 5 ? -17.55709 55.36523 -36.65061 1.000 89.78344 5 GLU B C 1
ATOM 2737 O O . GLU B 1 5 ? -17.51286 54.30815 -37.27732 1.000 84.16536 5 GLU B O 1
ATOM 2743 N N . LEU B 1 6 ? -16.75998 55.61163 -35.62112 1.000 85.13578 6 LEU B N 1
ATOM 2744 C CA . LEU B 1 6 ? -15.71848 54.69122 -35.19490 1.000 79.20907 6 LEU B CA 1
ATOM 2745 C C . LEU B 1 6 ? -16.25176 53.78403 -34.09137 1.000 72.17996 6 LEU B C 1
ATOM 2746 O O . LEU B 1 6 ? -16.42540 54.21930 -32.94803 1.000 73.59295 6 LEU B O 1
ATOM 2751 N N . PHE B 1 7 ? -16.46805 52.51704 -34.42333 1.000 63.27198 7 PHE B N 1
ATOM 2752 C CA . PHE B 1 7 ? -17.02040 51.56317 -33.47983 1.000 61.40428 7 PHE B CA 1
ATOM 2753 C C . PHE B 1 7 ? -15.95620 51.04385 -32.51718 1.000 60.12179 7 PHE B C 1
ATOM 2754 O O . PHE B 1 7 ? -14.75320 51.02219 -32.81098 1.000 63.91136 7 PHE B O 1
ATOM 2762 N N . ASP B 1 8 ? -16.41914 50.57573 -31.36284 1.000 55.68054 8 ASP B N 1
ATOM 2763 C CA . ASP B 1 8 ? -15.50073 49.94120 -30.42859 1.000 58.52843 8 ASP B CA 1
ATOM 2764 C C . ASP B 1 8 ? -15.12035 48.53301 -30.89320 1.000 59.35216 8 ASP B C 1
ATOM 2765 O O . ASP B 1 8 ? -13.93527 48.17235 -30.92621 1.000 55.59422 8 ASP B O 1
ATOM 2770 N N . VAL B 1 9 ? -16.11676 47.72345 -31.25366 1.000 56.52348 9 VAL B N 1
ATOM 2771 C CA . VAL B 1 9 ? -15.91569 46.33217 -31.63927 1.000 52.14045 9 VAL B CA 1
ATOM 2772 C C . VAL B 1 9 ? -16.73923 46.04891 -32.88486 1.000 55.13109 9 VAL B C 1
ATOM 2773 O O . VAL B 1 9 ? -17.96111 46.22878 -32.87709 1.000 56.33309 9 VAL B O 1
ATOM 2777 N N . THR B 1 10 ? -16.09168 45.60648 -33.95109 1.000 53.61101 10 THR B N 1
ATOM 2778 C CA . THR B 1 10 ? -16.80002 45.15317 -35.14103 1.000 49.91329 10 THR B CA 1
ATOM 2779 C C . THR B 1 10 ? -16.57284 43.66041 -35.27596 1.000 53.56891 10 THR B C 1
ATOM 2780 O O . THR B 1 10 ? -15.43081 43.19247 -35.18222 1.000 55.30546 10 THR B O 1
ATOM 2784 N N . VAL B 1 11 ? -17.66021 42.91649 -35.43624 1.000 54.90493 11 VAL B N 1
ATOM 2785 C CA . VAL B 1 11 ? -17.62249 41.46590 -35.51864 1.000 48.77094 11 VAL B CA 1
ATOM 2786 C C . VAL B 1 11 ? -17.83190 41.09213 -36.97695 1.000 50.98330 11 VAL B C 1
ATOM 2787 O O . VAL B 1 11 ? -18.86318 41.44273 -37.56529 1.000 50.59420 11 VAL B O 1
ATOM 2791 N N . ILE B 1 12 ? -16.88163 40.37337 -37.56979 1.000 50.00875 12 ILE B N 1
ATOM 2792 C CA . ILE B 1 12 ? -17.08698 39.82709 -38.90564 1.000 47.78247 12 ILE B CA 1
ATOM 2793 C C . ILE B 1 12 ? -17.64452 38.42672 -38.73104 1.000 46.20495 12 ILE B C 1
ATOM 2794 O O . ILE B 1 12 ? -16.94878 37.55228 -38.22313 1.000 47.33793 12 ILE B O 1
ATOM 2799 N N . GLY B 1 13 ? -18.89852 38.22340 -39.11255 1.000 49.84279 13 GLY B N 1
ATOM 2800 C CA . GLY B 1 13 ? -19.56492 36.92148 -39.11967 1.000 47.16219 13 GLY B CA 1
ATOM 2801 C C . GLY B 1 13 ? -20.69803 36.81657 -38.11045 1.000 47.78584 13 GLY B C 1
ATOM 2802 O O . GLY B 1 13 ? -20.57292 37.23992 -36.95589 1.000 52.99358 13 GLY B O 1
ATOM 2803 N N . GLY B 1 14 ? -21.80913 36.22805 -38.53691 1.000 46.36766 14 GLY B N 1
ATOM 2804 C CA . GLY B 1 14 ? -22.99902 36.16856 -37.70507 1.000 45.55404 14 GLY B CA 1
ATOM 2805 C C . GLY B 1 14 ? -23.44049 34.79726 -37.20994 1.000 50.54528 14 GLY B C 1
ATOM 2806 O O . GLY B 1 14 ? -24.63559 34.58940 -36.99177 1.000 55.69481 14 GLY B O 1
ATOM 2807 N N . GLY B 1 15 ? -22.51923 33.84202 -37.07082 1.000 47.34108 15 GLY B N 1
ATOM 2808 C CA . GLY B 1 15 ? -22.81713 32.57140 -36.46174 1.000 44.08133 15 GLY B CA 1
ATOM 2809 C C . GLY B 1 15 ? -22.73183 32.65333 -34.94942 1.000 48.99604 15 GLY B C 1
ATOM 2810 O O . GLY B 1 15 ? -22.71247 33.74511 -34.36732 1.000 47.78865 15 GLY B O 1
ATOM 2811 N N . PRO B 1 16 ? -22.66443 31.48691 -34.27858 1.000 49.13036 16 PRO B N 1
ATOM 2812 C CA . PRO B 1 16 ? -22.58843 31.48299 -32.80148 1.000 48.26427 16 PRO B CA 1
ATOM 2813 C C . PRO B 1 16 ? -21.47306 32.33973 -32.21899 1.000 49.05185 16 PRO B C 1
ATOM 2814 O O . PRO B 1 16 ? -21.72228 33.06677 -31.25567 1.000 49.94716 16 PRO B O 1
ATOM 2818 N N . ALA B 1 17 ? -20.25537 32.27183 -32.76488 1.000 45.76652 17 ALA B N 1
ATOM 2819 C CA . ALA B 1 17 ? -19.14911 33.06784 -32.23382 1.000 44.47017 17 ALA B CA 1
ATOM 2820 C C . ALA B 1 17 ? -19.40480 34.56711 -32.41813 1.000 49.47236 17 ALA B C 1
ATOM 2821 O O . ALA B 1 17 ? -19.26422 35.35824 -31.47631 1.000 45.51001 17 ALA B O 1
ATOM 2823 N N . GLY B 1 18 ? -19.80868 34.97480 -33.62692 1.000 47.00369 18 GLY B N 1
ATOM 2824 C CA . GLY B 1 18 ? -20.09059 36.37554 -33.85415 1.000 44.77519 18 GLY B CA 1
ATOM 2825 C C . GLY B 1 18 ? -21.22910 36.90478 -33.00251 1.000 49.75887 18 GLY B C 1
ATOM 2826 O O . GLY B 1 18 ? -21.14173 38.00777 -32.44800 1.000 50.76529 18 GLY B O 1
ATOM 2827 N N . LEU B 1 19 ? -22.31438 36.12883 -32.88341 1.000 50.88282 19 LEU B N 1
ATOM 2828 C CA . LEU B 1 19 ? -23.48834 36.60214 -32.15121 1.000 49.86073 19 LEU B CA 1
ATOM 2829 C C . LEU B 1 19 ? -23.17077 36.80795 -30.67819 1.000 49.19865 19 LEU B C 1
ATOM 2830 O O . LEU B 1 19 ? -23.50803 37.84717 -30.09723 1.000 48.10324 19 LEU B O 1
ATOM 2835 N N . TYR B 1 20 ? -22.48588 35.83981 -30.06474 1.000 45.48748 20 TYR B N 1
ATOM 2836 C CA . TYR B 1 20 ? -22.15757 35.97051 -28.65553 1.000 40.53571 20 TYR B CA 1
ATOM 2837 C C . TYR B 1 20 ? -21.12528 37.06991 -28.44048 1.000 49.64254 20 TYR B C 1
ATOM 2838 O O . TYR B 1 20 ? -21.12271 37.70638 -27.37685 1.000 50.11456 20 TYR B O 1
ATOM 2847 N N . SER B 1 21 ? -20.24584 37.31583 -29.42871 1.000 47.53516 21 SER B N 1
ATOM 2848 C CA . SER B 1 21 ? -19.37387 38.48556 -29.35990 1.000 45.20562 21 SER B CA 1
ATOM 2849 C C . SER B 1 21 ? -20.20349 39.75516 -29.32101 1.000 49.50037 21 SER B C 1
ATOM 2850 O O . SER B 1 21 ? -19.98493 40.63077 -28.47281 1.000 50.09878 21 SER B O 1
ATOM 2853 N N . ALA B 1 22 ? -21.14606 39.88726 -30.25801 1.000 47.03781 22 ALA B N 1
ATOM 2854 C CA . ALA B 1 22 ? -22.02115 41.05554 -30.24346 1.000 48.06588 22 ALA B CA 1
ATOM 2855 C C . ALA B 1 22 ? -22.73320 41.16233 -28.90535 1.000 48.80077 22 ALA B C 1
ATOM 2856 O O . ALA B 1 22 ? -22.79506 42.24606 -28.31382 1.000 55.08873 22 ALA B O 1
ATOM 2858 N N . PHE B 1 23 ? -23.23128 40.03883 -28.38370 1.000 47.05844 23 PHE B N 1
ATOM 2859 C CA . PHE B 1 23 ? -23.91871 40.07738 -27.09711 1.000 51.33419 23 PHE B CA 1
ATOM 2860 C C . PHE B 1 23 ? -22.99820 40.56544 -25.98864 1.000 49.82213 23 PHE B C 1
ATOM 2861 O O . PHE B 1 23 ? -23.32949 41.51685 -25.25764 1.000 46.28697 23 PHE B O 1
ATOM 2869 N N . TYR B 1 24 ? -21.84496 39.90193 -25.83640 1.000 43.88410 24 TYR B N 1
ATOM 2870 C CA . TYR B 1 24 ? -20.95158 40.20664 -24.72262 1.000 49.73848 24 TYR B CA 1
ATOM 2871 C C . TYR B 1 24 ? -20.30423 41.58150 -24.87939 1.000 48.81570 24 TYR B C 1
ATOM 2872 O O . TYR B 1 24 ? -20.06307 42.26993 -23.88211 1.000 47.88670 24 TYR B O 1
ATOM 2881 N N . SER B 1 25 ? -20.03682 42.01263 -26.11386 1.000 50.70408 25 SER B N 1
ATOM 2882 C CA . SER B 1 25 ? -19.61108 43.39042 -26.32476 1.000 50.18398 25 SER B CA 1
ATOM 2883 C C . SER B 1 25 ? -20.64925 44.36918 -25.78827 1.000 54.35756 25 SER B C 1
ATOM 2884 O O . SER B 1 25 ? -20.30570 45.38319 -25.16181 1.000 56.87224 25 SER B O 1
ATOM 2887 N N . GLY B 1 26 ? -21.93098 44.07225 -26.00049 1.000 49.19269 26 GLY B N 1
ATOM 2888 C CA . GLY B 1 26 ? -22.96535 44.94274 -25.46779 1.000 52.53048 26 GLY B CA 1
ATOM 2889 C C . GLY B 1 26 ? -23.06243 44.86953 -23.95790 1.000 50.84618 26 GLY B C 1
ATOM 2890 O O . GLY B 1 26 ? -23.34282 45.87055 -23.29783 1.000 53.59346 26 GLY B O 1
ATOM 2891 N N . LEU B 1 27 ? -22.87838 43.67410 -23.39561 1.000 49.52359 27 LEU B N 1
ATOM 2892 C CA . LEU B 1 27 ? -22.83905 43.53390 -21.94490 1.000 49.95749 27 LEU B CA 1
ATOM 2893 C C . LEU B 1 27 ? -21.75830 44.43117 -21.35136 1.000 55.01627 27 LEU B C 1
ATOM 2894 O O . LEU B 1 27 ? -21.95795 45.05681 -20.29800 1.000 57.63346 27 LEU B O 1
ATOM 2899 N N . ARG B 1 28 ? -20.61953 44.54659 -22.03962 1.000 52.48952 28 ARG B N 1
ATOM 2900 C CA . ARG B 1 28 ? -19.54014 45.40467 -21.58239 1.000 58.29602 28 ARG B CA 1
ATOM 2901 C C . ARG B 1 28 ? -19.62511 46.83162 -22.13922 1.000 57.62724 28 ARG B C 1
ATOM 2902 O O . ARG B 1 28 ? -18.64911 47.58564 -22.04452 1.000 53.27752 28 ARG B O 1
ATOM 2910 N N . GLU B 1 29 ? -20.76635 47.20844 -22.72439 1.000 57.68247 29 GLU B N 1
ATOM 2911 C CA . GLU B 1 29 ? -21.08359 48.61152 -23.02478 1.000 55.13496 29 GLU B CA 1
ATOM 2912 C C . GLU B 1 29 ? -20.15911 49.19661 -24.09424 1.000 56.77874 29 GLU B C 1
ATOM 2913 O O . GLU B 1 29 ? -19.74148 50.35215 -23.99399 1.000 57.36514 29 GLU B O 1
ATOM 2919 N N . MET B 1 30 ? -19.83350 48.41440 -25.12097 1.000 55.10613 30 MET B N 1
ATOM 2920 C CA . MET B 1 30 ? -19.05411 48.91345 -26.24323 1.000 53.39963 30 MET B CA 1
ATOM 2921 C C . MET B 1 30 ? -19.94924 49.08260 -27.46779 1.000 51.26831 30 MET B C 1
ATOM 2922 O O . MET B 1 30 ? -20.88589 48.31229 -27.67807 1.000 52.97618 30 MET B O 1
ATOM 2927 N N . ARG B 1 31 ? -19.67169 50.11436 -28.25540 1.000 57.14308 31 ARG B N 1
ATOM 2928 C CA . ARG B 1 31 ? -20.38888 50.32095 -29.50504 1.000 58.88198 31 ARG B CA 1
ATOM 2929 C C . ARG B 1 31 ? -20.02607 49.19020 -30.45246 1.000 56.66422 31 ARG B C 1
ATOM 2930 O O . ARG B 1 31 ? -18.85612 49.03406 -30.82280 1.000 54.64893 31 ARG B O 1
ATOM 2938 N N . THR B 1 32 ? -21.02150 48.38115 -30.80974 1.000 58.69781 32 THR B N 1
ATOM 2939 C CA . THR B 1 32 ? -20.79775 47.09456 -31.45651 1.000 56.67316 32 THR B CA 1
ATOM 2940 C C . THR B 1 32 ? -21.46730 47.03270 -32.82365 1.000 55.98222 32 THR B C 1
ATOM 2941 O O . THR B 1 32 ? -22.60422 47.48355 -32.98492 1.000 54.47188 32 THR B O 1
ATOM 2945 N N . LYS B 1 33 ? -20.75579 46.46460 -33.80174 1.000 51.61205 33 LYS B N 1
ATOM 2946 C CA . LYS B 1 33 ? -21.29923 46.20505 -35.12538 1.000 56.51667 33 LYS B CA 1
ATOM 2947 C C . LYS B 1 33 ? -21.03586 44.74736 -35.47222 1.000 56.76466 33 LYS B C 1
ATOM 2948 O O . LYS B 1 33 ? -20.01720 44.18084 -35.06269 1.000 54.17770 33 LYS B O 1
ATOM 2954 N N . ILE B 1 34 ? -21.94219 44.13647 -36.23695 1.000 50.84770 34 ILE B N 1
ATOM 2955 C CA . ILE B 1 34 ? -21.69933 42.79881 -36.74614 1.000 52.04400 34 ILE B CA 1
ATOM 2956 C C . ILE B 1 34 ? -22.02887 42.76530 -38.23504 1.000 53.66654 34 ILE B C 1
ATOM 2957 O O . ILE B 1 34 ? -23.05250 43.29400 -38.66896 1.000 54.79629 34 ILE B O 1
ATOM 2962 N N . ILE B 1 35 ? -21.12147 42.20097 -39.02416 1.000 55.80488 35 ILE B N 1
ATOM 2963 C CA . ILE B 1 35 ? -21.25001 42.14205 -40.47285 1.000 51.01907 35 ILE B CA 1
ATOM 2964 C C . ILE B 1 35 ? -21.35083 40.68156 -40.86588 1.000 55.97789 35 ILE B C 1
ATOM 2965 O O . ILE B 1 35 ? -20.48731 39.87757 -40.49320 1.000 52.71733 35 ILE B O 1
ATOM 2970 N N . GLU B 1 36 ? -22.41116 40.33398 -41.60032 1.000 53.91953 36 GLU B N 1
ATOM 2971 C CA . GLU B 1 36 ? -22.64867 38.96056 -42.01744 1.000 52.27965 36 GLU B CA 1
ATOM 2972 C C . GLU B 1 36 ? -22.92801 38.91824 -43.51007 1.000 55.07883 36 GLU B C 1
ATOM 2973 O O . GLU B 1 36 ? -23.62530 39.79023 -44.04432 1.000 56.68070 36 GLU B O 1
ATOM 2979 N N . PHE B 1 37 ? -22.40205 37.88221 -44.17546 1.000 51.03064 37 PHE B N 1
ATOM 2980 C CA . PHE B 1 37 ? -22.58587 37.78143 -45.61931 1.000 59.06996 37 PHE B CA 1
ATOM 2981 C C . PHE B 1 37 ? -24.02813 37.46778 -45.98433 1.000 60.51535 37 PHE B C 1
ATOM 2982 O O . PHE B 1 37 ? -24.58252 38.06872 -46.91290 1.000 57.16235 37 PHE B O 1
ATOM 2990 N N . HIS B 1 38 ? -24.64118 36.52282 -45.27614 1.000 57.43920 38 HIS B N 1
ATOM 2991 C CA . HIS B 1 38 ? -25.94608 36.03114 -45.65907 1.000 57.74535 38 HIS B CA 1
ATOM 2992 C C . HIS B 1 38 ? -27.02398 37.04250 -45.28506 1.000 60.09728 38 HIS B C 1
ATOM 2993 O O . HIS B 1 38 ? -26.80865 37.94439 -44.46841 1.000 58.76700 38 HIS B O 1
ATOM 3000 N N . PRO B 1 39 ? -28.20674 36.92604 -45.88313 1.000 62.16708 39 PRO B N 1
ATOM 3001 C CA . PRO B 1 39 ? -29.32330 37.77557 -45.45001 1.000 63.23920 39 PRO B CA 1
ATOM 3002 C C . PRO B 1 39 ? -29.92066 37.35836 -44.11049 1.000 60.20024 39 PRO B C 1
ATOM 3003 O O . PRO B 1 39 ? -30.82986 38.03224 -43.62548 1.000 62.19189 39 PRO B O 1
ATOM 3007 N N A HIS B 1 40 ? -29.39809 36.31031 -43.48409 0.562 59.34902 40 HIS B N 1
ATOM 3008 N N B HIS B 1 40 ? -29.44291 36.27275 -43.50223 0.438 59.36541 40 HIS B N 1
ATOM 3009 C CA A HIS B 1 40 ? -29.86180 35.83118 -42.19301 0.562 59.68808 40 HIS B CA 1
ATOM 3010 C CA B HIS B 1 40 ? -29.88718 35.82836 -42.18885 0.438 59.69131 40 HIS B CA 1
ATOM 3011 C C A HIS B 1 40 ? -28.66130 35.53063 -41.30909 0.562 58.98346 40 HIS B C 1
ATOM 3012 C C B HIS B 1 40 ? -28.67328 35.52629 -41.31487 0.438 58.67698 40 HIS B C 1
ATOM 3013 O O A HIS B 1 40 ? -27.63246 35.05050 -41.78954 0.562 59.56217 40 HIS B O 1
ATOM 3014 O O B HIS B 1 40 ? -27.64505 35.04862 -41.79940 0.438 59.56932 40 HIS B O 1
ATOM 3027 N N . LEU B 1 41 ? -28.80124 35.81841 -40.02146 1.000 58.15186 41 LEU B N 1
ATOM 3028 C CA . LEU B 1 41 ? -27.80185 35.49128 -39.02305 1.000 51.83032 41 LEU B CA 1
ATOM 3029 C C . LEU B 1 41 ? -27.92214 34.01769 -38.63788 1.000 57.10439 41 LEU B C 1
ATOM 3030 O O . LEU B 1 41 ? -28.95066 33.39109 -38.87779 1.000 58.71927 41 LEU B O 1
ATOM 3035 N N . GLY B 1 42 ? -26.85357 33.45101 -38.05036 1.000 55.52220 42 GLY B N 1
ATOM 3036 C CA . GLY B 1 42 ? -26.91283 32.06320 -37.60108 1.000 49.07001 42 GLY B CA 1
ATOM 3037 C C . GLY B 1 42 ? -25.75613 31.12707 -37.94037 1.000 50.40327 42 GLY B C 1
ATOM 3038 O O . GLY B 1 42 ? -25.47701 30.17783 -37.19117 1.000 47.36139 42 GLY B O 1
ATOM 3039 N N . GLY B 1 43 ? -25.08217 31.35405 -39.06623 1.000 48.58328 43 GLY B N 1
ATOM 3040 C CA . GLY B 1 43 ? -23.86626 30.60645 -39.36101 1.000 46.28142 43 GLY B CA 1
ATOM 3041 C C . GLY B 1 43 ? -24.12485 29.20744 -39.89941 1.000 50.50318 43 GLY B C 1
ATOM 3042 O O . GLY B 1 43 ? -25.12943 28.95465 -40.58289 1.000 46.49728 43 GLY B O 1
ATOM 3043 N N . LYS B 1 44 ? -23.18872 28.28692 -39.58790 1.000 47.06428 44 LYS B N 1
ATOM 3044 C CA . LYS B 1 44 ? -23.22080 26.93168 -40.13952 1.000 48.87348 44 LYS B CA 1
ATOM 3045 C C . LYS B 1 44 ? -24.43516 26.13591 -39.66476 1.000 50.39363 44 LYS B C 1
ATOM 3046 O O . LYS B 1 44 ? -24.83649 25.17987 -40.33761 1.000 48.59230 44 LYS B O 1
ATOM 3052 N N . ILE B 1 45 ? -25.04116 26.50326 -38.53575 1.000 49.45971 45 ILE B N 1
ATOM 3053 C CA . ILE B 1 45 ? -26.25101 25.81125 -38.10448 1.000 50.77908 45 ILE B CA 1
ATOM 3054 C C . ILE B 1 45 ? -27.34102 25.84257 -39.18825 1.000 51.39447 45 ILE B C 1
ATOM 3055 O O . ILE B 1 45 ? -28.20811 24.97592 -39.22129 1.000 50.53442 45 ILE B O 1
ATOM 3060 N N . HIS B 1 46 ? -27.31431 26.81905 -40.09200 1.000 51.62703 46 HIS B N 1
ATOM 3061 C CA . HIS B 1 46 ? -28.22147 26.77140 -41.23151 1.000 48.77772 46 HIS B CA 1
ATOM 3062 C C . HIS B 1 46 ? -27.95432 25.57912 -42.14761 1.000 51.50398 46 HIS B C 1
ATOM 3063 O O . HIS B 1 46 ? -28.75238 25.33756 -43.05887 1.000 61.04519 46 HIS B O 1
ATOM 3070 N N . VAL B 1 47 ? -26.84099 24.86379 -41.97057 1.000 52.58749 47 VAL B N 1
ATOM 3071 C CA . VAL B 1 47 ? -26.57614 23.63684 -42.72873 1.000 54.23246 47 VAL B CA 1
ATOM 3072 C C . VAL B 1 47 ? -27.31341 22.44341 -42.13108 1.000 54.17936 47 VAL B C 1
ATOM 3073 O O . VAL B 1 47 ? -27.56081 21.45110 -42.82725 1.000 59.09847 47 VAL B O 1
ATOM 3077 N N . TYR B 1 48 ? -27.69291 22.51837 -40.86720 1.000 53.89875 48 TYR B N 1
ATOM 3078 C CA . TYR B 1 48 ? -28.36423 21.40817 -40.21572 1.000 53.06831 48 TYR B CA 1
ATOM 3079 C C . TYR B 1 48 ? -29.45585 21.90935 -39.27651 1.000 53.55474 48 TYR B C 1
ATOM 3080 O O . TYR B 1 48 ? -29.50360 21.50355 -38.10932 1.000 54.82743 48 TYR B O 1
ATOM 3089 N N . PRO B 1 49 ? -30.38158 22.74920 -39.74279 1.000 54.28848 49 PRO B N 1
ATOM 3090 C CA . PRO B 1 49 ? -31.42667 23.24441 -38.83543 1.000 51.88947 49 PRO B CA 1
ATOM 3091 C C . PRO B 1 49 ? -32.42683 22.17148 -38.43041 1.000 54.14484 49 PRO B C 1
ATOM 3092 O O . PRO B 1 49 ? -33.20454 22.39691 -37.49789 1.000 58.98622 49 PRO B O 1
ATOM 3096 N N . GLU B 1 50 ? -32.41700 21.00692 -39.06598 1.000 55.33371 50 GLU B N 1
ATOM 3097 C CA . GLU B 1 50 ? -33.35380 19.94132 -38.72485 1.000 55.38638 50 GLU B CA 1
ATOM 3098 C C . GLU B 1 50 ? -32.81955 18.95580 -37.68450 1.000 53.07025 50 GLU B C 1
ATOM 3099 O O . GLU B 1 50 ? -33.53930 18.02601 -37.31564 1.000 52.79915 50 GLU B O 1
ATOM 3105 N N . LYS B 1 51 ? -31.58803 19.09739 -37.21620 1.000 54.66336 51 LYS B N 1
ATOM 3106 C CA . LYS B 1 51 ? -31.06351 18.10602 -36.28219 1.000 55.95386 51 LYS B CA 1
ATOM 3107 C C . LYS B 1 51 ? -31.26991 18.56389 -34.84320 1.000 55.80267 51 LYS B C 1
ATOM 3108 O O . LYS B 1 51 ? -31.40860 19.75198 -34.56398 1.000 52.27866 51 LYS B O 1
ATOM 3114 N N . MET B 1 52 ? -31.32625 17.59815 -33.92449 1.000 56.83821 52 MET B N 1
ATOM 3115 C CA . MET B 1 52 ? -31.38261 17.92883 -32.50355 1.000 54.55171 52 MET B CA 1
ATOM 3116 C C . MET B 1 52 ? -29.97205 18.16613 -32.00500 1.000 52.91855 52 MET B C 1
ATOM 3117 O O . MET B 1 52 ? -29.05055 17.42251 -32.34614 1.000 52.11517 52 MET B O 1
ATOM 3122 N N . ILE B 1 53 ? -29.80517 19.19837 -31.18662 1.000 58.21175 53 ILE B N 1
ATOM 3123 C CA . ILE B 1 53 ? -28.49821 19.58369 -30.66530 1.000 50.80302 53 ILE B CA 1
ATOM 3124 C C . ILE B 1 53 ? -28.51886 19.44367 -29.15297 1.000 46.90820 53 ILE B C 1
ATOM 3125 O O . ILE B 1 53 ? -29.24757 20.15591 -28.45461 1.000 50.96552 53 ILE B O 1
ATOM 3130 N N . TRP B 1 54 ? -27.68972 18.54044 -28.65483 1.000 53.37467 54 TRP B N 1
ATOM 3131 C CA . TRP B 1 54 ? -27.67797 18.12621 -27.26375 1.000 50.05774 54 TRP B CA 1
ATOM 3132 C C . TRP B 1 54 ? -26.52967 18.70289 -26.45674 1.000 48.60452 54 TRP B C 1
ATOM 3133 O O . TRP B 1 54 ? -26.60814 18.68612 -25.21874 1.000 46.52972 54 TRP B O 1
ATOM 3144 N N . ASP B 1 55 ? -25.46118 19.17959 -27.11538 1.000 44.21686 55 ASP B N 1
ATOM 3145 C CA . ASP B 1 55 ? -24.20671 19.48579 -26.42798 1.000 44.15962 55 ASP B CA 1
ATOM 3146 C C . ASP B 1 55 ? -23.88321 20.98338 -26.33878 1.000 47.39826 55 ASP B C 1
ATOM 3147 O O . ASP B 1 55 ? -22.71412 21.37062 -26.25369 1.000 47.91882 55 ASP B O 1
ATOM 3152 N N . VAL B 1 56 ? -24.89097 21.84772 -26.35677 1.000 45.23909 56 VAL B N 1
ATOM 3153 C CA . VAL B 1 56 ? -24.70147 23.21533 -25.90805 1.000 38.31537 56 VAL B CA 1
ATOM 3154 C C . VAL B 1 56 ? -24.99394 23.23992 -24.41492 1.000 42.82362 56 VAL B C 1
ATOM 3155 O O . VAL B 1 56 ? -26.02508 22.72526 -23.97638 1.000 48.56846 56 VAL B O 1
ATOM 3159 N N . GLY B 1 57 ? -24.05302 23.74194 -23.62076 1.000 48.60371 57 GLY B N 1
ATOM 3160 C CA . GLY B 1 57 ? -24.17078 23.71319 -22.17233 1.000 44.80081 57 GLY B CA 1
ATOM 3161 C C . GLY B 1 57 ? -25.38667 24.46850 -21.66452 1.000 49.22026 57 GLY B C 1
ATOM 3162 O O . GLY B 1 57 ? -25.52011 25.67664 -21.89626 1.000 47.33621 57 GLY B O 1
ATOM 3163 N N . GLY B 1 58 ? -26.27319 23.77316 -20.95686 1.000 46.19508 58 GLY B N 1
ATOM 3164 C CA . GLY B 1 58 ? -27.45607 24.38018 -20.41948 1.000 46.31427 58 GLY B CA 1
ATOM 3165 C C . GLY B 1 58 ? -28.68086 24.26066 -21.28902 1.000 52.59763 58 GLY B C 1
ATOM 3166 O O . GLY B 1 58 ? -29.77565 24.59193 -20.82155 1.000 50.20298 58 GLY B O 1
ATOM 3167 N N . LEU B 1 59 ? -28.53995 23.81353 -22.53821 1.000 52.98227 59 LEU B N 1
ATOM 3168 C CA . LEU B 1 59 ? -29.68662 23.60893 -23.42688 1.000 50.27848 59 LEU B CA 1
ATOM 3169 C C . LEU B 1 59 ? -30.14732 22.16168 -23.38169 1.000 50.20371 59 LEU B C 1
ATOM 3170 O O . LEU B 1 59 ? -29.37892 21.25118 -23.73077 1.000 48.50326 59 LEU B O 1
ATOM 3175 N N . LEU B 1 60 ? -31.40910 21.95573 -23.00695 1.000 52.77761 60 LEU B N 1
ATOM 3176 C CA . LEU B 1 60 ? -32.06546 20.70189 -23.34035 1.000 53.04369 60 LEU B CA 1
ATOM 3177 C C . LEU B 1 60 ? -32.15504 20.59461 -24.86036 1.000 51.88894 60 LEU B C 1
ATOM 3178 O O . LEU B 1 60 ? -32.10358 21.60959 -25.55711 1.000 56.65679 60 LEU B O 1
ATOM 3183 N N . PRO B 1 61 ? -32.21070 19.38584 -25.40772 1.000 51.40276 61 PRO B N 1
ATOM 3184 C CA . PRO B 1 61 ? -32.08847 19.24297 -26.86518 1.000 51.84099 61 PRO B CA 1
ATOM 3185 C C . PRO B 1 61 ? -33.08696 20.12067 -27.60279 1.000 57.13349 61 PRO B C 1
ATOM 3186 O O . PRO B 1 61 ? -34.28056 20.17764 -27.26955 1.000 57.81832 61 PRO B O 1
ATOM 3190 N N A VAL B 1 62 ? -32.56792 20.85743 -28.58206 0.693 55.83422 62 VAL B N 1
ATOM 3191 N N B VAL B 1 62 ? -32.59679 20.82334 -28.61871 0.307 55.84613 62 VAL B N 1
ATOM 3192 C CA A VAL B 1 62 ? -33.35184 21.72989 -29.44253 0.693 54.93254 62 VAL B CA 1
ATOM 3193 C CA B VAL B 1 62 ? -33.44412 21.69608 -29.41942 0.307 55.10160 62 VAL B CA 1
ATOM 3194 C C A VAL B 1 62 ? -32.93102 21.42841 -30.87288 0.693 53.25316 62 VAL B C 1
ATOM 3195 C C B VAL B 1 62 ? -32.88599 21.70810 -30.83367 0.307 53.68003 62 VAL B C 1
ATOM 3196 O O A VAL B 1 62 ? -31.87320 20.84941 -31.12545 0.693 55.32358 62 VAL B O 1
ATOM 3197 O O B VAL B 1 62 ? -31.67406 21.60111 -31.04046 0.307 54.38934 62 VAL B O 1
ATOM 3204 N N . THR B 1 63 ? -33.78452 21.80041 -31.81089 1.000 51.82569 63 THR B N 1
ATOM 3205 C CA . THR B 1 63 ? -33.38269 21.73663 -33.20052 1.000 54.52576 63 THR B CA 1
ATOM 3206 C C . THR B 1 63 ? -32.48947 22.92355 -33.51235 1.000 53.81864 63 THR B C 1
ATOM 3207 O O . THR B 1 63 ? -32.58112 23.96985 -32.87261 1.000 53.69523 63 THR B O 1
ATOM 3211 N N . GLY B 1 64 ? -31.63793 22.75781 -34.52991 1.000 51.63389 64 GLY B N 1
ATOM 3212 C CA . GLY B 1 64 ? -30.82748 23.86274 -34.98903 1.000 50.47580 64 GLY B CA 1
ATOM 3213 C C . GLY B 1 64 ? -31.65068 25.09826 -35.29190 1.000 56.72084 64 GLY B C 1
ATOM 3214 O O . GLY B 1 64 ? -31.24471 26.22226 -34.98246 1.000 55.94513 64 GLY B O 1
ATOM 3215 N N . ASP B 1 65 ? -32.81769 24.90686 -35.90188 1.000 55.91250 65 ASP B N 1
ATOM 3216 C CA . ASP B 1 65 ? -33.71749 26.01404 -36.17781 1.000 55.37454 65 ASP B CA 1
ATOM 3217 C C . ASP B 1 65 ? -34.05285 26.79788 -34.91129 1.000 54.47058 65 ASP B C 1
ATOM 3218 O O . ASP B 1 65 ? -34.03594 28.03274 -34.90033 1.000 57.12397 65 ASP B O 1
ATOM 3223 N N . LYS B 1 66 ? -34.37071 26.09232 -33.82904 1.000 56.89102 66 LYS B N 1
ATOM 3224 C CA . LYS B 1 66 ? -34.72040 26.77076 -32.58654 1.000 57.36635 66 LYS B CA 1
ATOM 3225 C C . LYS B 1 66 ? -33.48440 27.37405 -31.93433 1.000 56.33097 66 LYS B C 1
ATOM 3226 O O . LYS B 1 66 ? -33.56568 28.43548 -31.31524 1.000 60.01545 66 LYS B O 1
ATOM 3232 N N . LEU B 1 67 ? -32.33596 26.71246 -32.07092 1.000 56.17585 67 LEU B N 1
ATOM 3233 C CA . LEU B 1 67 ? -31.08112 27.24690 -31.55225 1.000 55.69994 67 LEU B CA 1
ATOM 3234 C C . LEU B 1 67 ? -30.68841 28.54196 -32.26542 1.000 55.93977 67 LEU B C 1
ATOM 3235 O O . LEU B 1 67 ? -30.26821 29.51387 -31.62333 1.000 53.36230 67 LEU B O 1
ATOM 3240 N N . ILE B 1 68 ? -30.81315 28.57715 -33.59411 1.000 52.83360 68 ILE B N 1
ATOM 3241 C CA . ILE B 1 68 ? -30.55139 29.81615 -34.31887 1.000 51.36904 68 ILE B CA 1
ATOM 3242 C C . ILE B 1 68 ? -31.42349 30.94768 -33.79548 1.000 55.62622 68 ILE B C 1
ATOM 3243 O O . ILE B 1 68 ? -30.93192 32.05849 -33.56538 1.000 58.30584 68 ILE B O 1
ATOM 3248 N N . GLU B 1 69 ? -32.72281 30.68392 -33.58022 1.000 59.85478 69 GLU B N 1
ATOM 3249 C CA . GLU B 1 69 ? -33.61574 31.67574 -32.97542 1.000 56.41422 69 GLU B CA 1
ATOM 3250 C C . GLU B 1 69 ? -33.04011 32.22689 -31.68569 1.000 54.11470 69 GLU B C 1
ATOM 3251 O O . GLU B 1 69 ? -32.89002 33.43797 -31.51961 1.000 56.61096 69 GLU B O 1
ATOM 3257 N N . GLN B 1 70 ? -32.72940 31.33859 -30.74836 1.000 56.52481 70 GLN B N 1
ATOM 3258 C CA . GLN B 1 70 ? -32.24035 31.77628 -29.44910 1.000 57.42352 70 GLN B CA 1
ATOM 3259 C C . GLN B 1 70 ? -30.94275 32.58319 -29.57561 1.000 52.83407 70 GLN B C 1
ATOM 3260 O O . GLN B 1 70 ? -30.78396 33.61141 -28.91180 1.000 52.25677 70 GLN B O 1
ATOM 3266 N N . LEU B 1 71 ? -30.00645 32.14106 -30.42660 1.000 55.57704 71 LEU B N 1
ATOM 3267 C CA . LEU B 1 71 ? -28.72118 32.83579 -30.55298 1.000 51.58562 71 LEU B CA 1
ATOM 3268 C C . LEU B 1 71 ? -28.89145 34.20389 -31.18491 1.000 53.60256 71 LEU B C 1
ATOM 3269 O O . LEU B 1 71 ? -28.26591 35.18437 -30.75690 1.000 52.05012 71 LEU B O 1
ATOM 3274 N N . VAL B 1 72 ? -29.71885 34.29117 -32.22258 1.000 55.92899 72 VAL B N 1
ATOM 3275 C CA . VAL B 1 72 ? -29.93651 35.58846 -32.83980 1.000 54.46347 72 VAL B CA 1
ATOM 3276 C C . VAL B 1 72 ? -30.56133 36.55369 -31.83874 1.000 54.12278 72 VAL B C 1
ATOM 3277 O O . VAL B 1 72 ? -30.12793 37.70393 -31.71340 1.000 56.27167 72 VAL B O 1
ATOM 3281 N N . GLN B 1 73 ? -31.55781 36.09799 -31.08056 1.000 49.74513 73 GLN B N 1
ATOM 3282 C CA . GLN B 1 73 ? -32.13017 36.96980 -30.06401 1.000 49.41484 73 GLN B CA 1
ATOM 3283 C C . GLN B 1 73 ? -31.07702 37.39973 -29.05248 1.000 54.36817 73 GLN B C 1
ATOM 3284 O O . GLN B 1 73 ? -31.00603 38.57243 -28.68701 1.000 57.69943 73 GLN B O 1
ATOM 3290 N N . GLN B 1 74 ? -30.23039 36.47831 -28.59704 1.000 53.96971 74 GLN B N 1
ATOM 3291 C CA . GLN B 1 74 ? -29.23751 36.86822 -27.60513 1.000 49.22720 74 GLN B CA 1
ATOM 3292 C C . GLN B 1 74 ? -28.26237 37.88110 -28.20261 1.000 53.87997 74 GLN B C 1
ATOM 3293 O O . GLN B 1 74 ? -27.97369 38.92008 -27.58679 1.000 54.31563 74 GLN B O 1
ATOM 3299 N N . GLY B 1 75 ? -27.81950 37.64258 -29.44276 1.000 51.49517 75 GLY B N 1
ATOM 3300 C CA . GLY B 1 75 ? -26.87657 38.54528 -30.07902 1.000 46.93016 75 GLY B CA 1
ATOM 3301 C C . GLY B 1 75 ? -27.40933 39.95152 -30.27477 1.000 52.22915 75 GLY B C 1
ATOM 3302 O O . GLY B 1 75 ? -26.62532 40.91116 -30.31443 1.000 51.59987 75 GLY B O 1
ATOM 3303 N N . LEU B 1 76 ? -28.72304 40.11726 -30.33994 1.000 56.05074 76 LEU B N 1
ATOM 3304 C CA . LEU B 1 76 ? -29.27052 41.44297 -30.58260 1.000 57.37572 76 LEU B CA 1
ATOM 3305 C C . LEU B 1 76 ? -29.74482 42.14050 -29.31608 1.000 54.56611 76 LEU B C 1
ATOM 3306 O O . LEU B 1 76 ? -30.19163 43.28061 -29.39769 1.000 59.61624 76 LEU B O 1
ATOM 3311 N N . THR B 1 77 ? -29.55806 41.51889 -28.14811 1.000 52.61659 77 THR B N 1
ATOM 3312 C CA . THR B 1 77 ? -30.02167 42.07497 -26.87942 1.000 48.25311 77 THR B CA 1
ATOM 3313 C C . THR B 1 77 ? -29.65241 43.54389 -26.71131 1.000 55.94078 77 THR B C 1
ATOM 3314 O O . THR B 1 77 ? -30.46368 44.33720 -26.23188 1.000 66.98316 77 THR B O 1
ATOM 3318 N N . PHE B 1 78 ? -28.43226 43.93349 -27.08916 1.000 59.38904 78 PHE B N 1
ATOM 3319 C CA . PHE B 1 78 ? -27.98217 45.30492 -26.92051 1.000 54.89617 78 PHE B CA 1
ATOM 3320 C C . PHE B 1 78 ? -28.02345 46.06145 -28.22306 1.000 60.79106 78 PHE B C 1
ATOM 3321 O O . PHE B 1 78 ? -27.37961 47.10706 -28.34908 1.000 61.17104 78 PHE B O 1
ATOM 3329 N N . LYS B 1 79 ? -28.77240 45.55032 -29.19163 1.000 62.10193 79 LYS B N 1
ATOM 3330 C CA . LYS B 1 79 ? -29.09720 46.28358 -30.40842 1.000 65.96371 79 LYS B CA 1
ATOM 3331 C C . LYS B 1 79 ? -27.83303 46.77560 -31.11492 1.000 61.24854 79 LYS B C 1
ATOM 3332 O O . LYS B 1 79 ? -27.62665 47.98757 -31.26356 1.000 62.96027 79 LYS B O 1
ATOM 3338 N N . PRO B 1 80 ? -26.95961 45.86803 -31.54226 1.000 58.12396 80 PRO B N 1
ATOM 3339 C CA . PRO B 1 80 ? -25.80728 46.28292 -32.33033 1.000 58.01266 80 PRO B CA 1
ATOM 3340 C C . PRO B 1 80 ? -26.23180 46.75785 -33.70342 1.000 56.63385 80 PRO B C 1
ATOM 3341 O O . PRO B 1 80 ? -27.31920 46.44844 -34.19147 1.000 60.83078 80 PRO B O 1
ATOM 3345 N N . GLU B 1 81 ? -25.33451 47.50296 -34.33862 1.000 57.56425 81 GLU B N 1
ATOM 3346 C CA . GLU B 1 81 ? -25.46130 47.79136 -35.76026 1.000 59.01426 81 GLU B CA 1
ATOM 3347 C C . GLU B 1 81 ? -25.25131 46.49169 -36.53652 1.000 60.98796 81 GLU B C 1
ATOM 3348 O O . GLU B 1 81 ? -24.15496 45.92311 -36.51830 1.000 61.40177 81 GLU B O 1
ATOM 3354 N N . VAL B 1 82 ? -26.29935 46.01942 -37.20661 1.000 54.74226 82 VAL B N 1
ATOM 3355 C CA . VAL B 1 82 ? -26.30864 44.75058 -37.92297 1.000 55.77375 82 VAL B CA 1
ATOM 3356 C C . VAL B 1 82 ? -26.23401 45.05679 -39.40951 1.000 59.10802 82 VAL B C 1
ATOM 3357 O O . VAL B 1 82 ? -27.16824 45.64023 -39.96801 1.000 63.49854 82 VAL B O 1
ATOM 3361 N N . VAL B 1 83 ? -25.15495 44.64536 -40.06001 1.000 57.68730 83 VAL B N 1
ATOM 3362 C CA . VAL B 1 83 ? -24.97013 44.84310 -41.49818 1.000 56.83958 83 VAL B CA 1
ATOM 3363 C C . VAL B 1 83 ? -24.99573 43.46495 -42.15897 1.000 58.34710 83 VAL B C 1
ATOM 3364 O O . VAL B 1 83 ? -23.96999 42.78221 -42.23023 1.000 62.87929 83 VAL B O 1
ATOM 3368 N N . LEU B 1 84 ? -26.14493 43.06437 -42.68602 1.000 58.00415 84 LEU B N 1
ATOM 3369 C CA . LEU B 1 84 ? -26.30794 41.78982 -43.37167 1.000 61.66280 84 LEU B CA 1
ATOM 3370 C C . LEU B 1 84 ? -26.07194 41.95331 -44.87830 1.000 61.82358 84 LEU B C 1
ATOM 3371 O O . LEU B 1 84 ? -25.83367 43.05551 -45.37978 1.000 62.40814 84 LEU B O 1
ATOM 3376 N N . ASP B 1 85 ? -26.12077 40.83427 -45.60893 1.000 58.99688 85 ASP B N 1
ATOM 3377 C CA . ASP B 1 85 ? -25.94180 40.83083 -47.06167 1.000 59.34904 85 ASP B CA 1
ATOM 3378 C C . ASP B 1 85 ? -24.65465 41.52233 -47.46923 1.000 59.71531 85 ASP B C 1
ATOM 3379 O O . ASP B 1 85 ? -24.61402 42.26067 -48.45523 1.000 55.35810 85 ASP B O 1
ATOM 3384 N N . THR B 1 86 ? -23.60029 41.31436 -46.69044 1.000 59.03782 86 THR B N 1
ATOM 3385 C CA . THR B 1 86 ? -22.39594 42.10619 -46.86846 1.000 60.37405 86 THR B CA 1
ATOM 3386 C C . THR B 1 86 ? -21.20235 41.19775 -46.67518 1.000 61.97907 86 THR B C 1
ATOM 3387 O O . THR B 1 86 ? -21.04470 40.58369 -45.61210 1.000 55.59797 86 THR B O 1
ATOM 3391 N N . LYS B 1 87 ? -20.37649 41.11001 -47.70818 1.000 62.64732 87 LYS B N 1
ATOM 3392 C CA . LYS B 1 87 ? -19.12795 40.36957 -47.62786 1.000 63.78593 87 LYS B CA 1
ATOM 3393 C C . LYS B 1 87 ? -18.03524 41.34596 -47.22828 1.000 60.74671 87 LYS B C 1
ATOM 3394 O O . LYS B 1 87 ? -17.79681 42.32945 -47.93884 1.000 62.75472 87 LYS B O 1
ATOM 3400 N N . VAL B 1 88 ? -17.39623 41.09348 -46.08473 1.000 62.42149 88 VAL B N 1
ATOM 3401 C CA . VAL B 1 88 ? -16.17094 41.81470 -45.76637 1.000 60.79294 88 VAL B CA 1
ATOM 3402 C C . VAL B 1 88 ? -15.06564 41.24371 -46.63953 1.000 65.09615 88 VAL B C 1
ATOM 3403 O O . VAL B 1 88 ? -14.74881 40.04822 -46.56107 1.000 60.41735 88 VAL B O 1
ATOM 3407 N N . GLU B 1 89 ? -14.47666 42.10474 -47.46945 1.000 61.24611 89 GLU B N 1
ATOM 3408 C CA . GLU B 1 89 ? -13.50803 41.73138 -48.48572 1.000 63.03110 89 GLU B CA 1
ATOM 3409 C C . GLU B 1 89 ? -12.07856 41.79471 -47.96243 1.000 66.29837 89 GLU B C 1
ATOM 3410 O O . GLU B 1 89 ? -11.24547 40.96472 -48.34699 1.000 70.95441 89 GLU B O 1
ATOM 3416 N N . SER B 1 90 ? -11.77707 42.76098 -47.09433 1.000 69.20771 90 SER B N 1
ATOM 3417 C CA . SER B 1 90 ? -10.41144 42.94877 -46.62292 1.000 71.29568 90 SER B CA 1
ATOM 3418 C C . SER B 1 90 ? -10.41381 43.68453 -45.29036 1.000 69.93862 90 SER B C 1
ATOM 3419 O O . SER B 1 90 ? -11.37009 44.38287 -44.94031 1.000 68.39414 90 SER B O 1
ATOM 3422 N N . ILE B 1 91 ? -9.30527 43.53154 -44.56585 1.000 68.75116 91 ILE B N 1
ATOM 3423 C CA . ILE B 1 91 ? -9.05302 44.23519 -43.31675 1.000 64.45721 91 ILE B CA 1
ATOM 3424 C C . ILE B 1 91 ? -7.72382 44.95263 -43.43306 1.000 69.77133 91 ILE B C 1
ATOM 3425 O O . ILE B 1 91 ? -6.71692 44.35188 -43.83231 1.000 75.47155 91 ILE B O 1
ATOM 3430 N N . ILE B 1 92 ? -7.72427 46.23817 -43.09362 1.000 69.86197 92 ILE B N 1
ATOM 3431 C CA . ILE B 1 92 ? -6.52916 47.06912 -43.08743 1.000 66.23561 92 ILE B CA 1
ATOM 3432 C C . ILE B 1 92 ? -6.33661 47.61389 -41.67945 1.000 64.92663 92 ILE B C 1
ATOM 3433 O O . ILE B 1 92 ? -7.30595 47.99533 -41.01449 1.000 68.01894 92 ILE B O 1
ATOM 3438 N N . ARG B 1 93 ? -5.09713 47.63103 -41.20937 1.000 65.20447 93 ARG B N 1
ATOM 3439 C CA . ARG B 1 93 ? -4.78881 48.22990 -39.91888 1.000 63.34096 93 ARG B CA 1
ATOM 3440 C C . ARG B 1 93 ? -4.19369 49.60528 -40.16896 1.000 65.63910 93 ARG B C 1
ATOM 3441 O O . ARG B 1 93 ? -3.10473 49.72600 -40.73918 1.000 71.61888 93 ARG B O 1
ATOM 3449 N N . ASN B 1 94 ? -4.91860 50.63776 -39.75603 1.000 66.08724 94 ASN B N 1
ATOM 3450 C CA . ASN B 1 94 ? -4.50568 52.00845 -39.99979 1.000 69.07759 94 ASN B CA 1
ATOM 3451 C C . ASN B 1 94 ? -3.30542 52.35803 -39.11946 1.000 73.39097 94 ASN B C 1
ATOM 3452 O O . ASN B 1 94 ? -2.92178 51.62093 -38.20840 1.000 73.00670 94 ASN B O 1
ATOM 3457 N N . GLN B 1 95 ? -2.68791 53.49628 -39.39933 1.000 77.45873 95 GLN B N 1
ATOM 3458 C CA . GLN B 1 95 ? -1.48328 53.78636 -38.64185 1.000 80.44088 95 GLN B CA 1
ATOM 3459 C C . GLN B 1 95 ? -1.81109 54.15064 -37.19951 1.000 76.93231 95 GLN B C 1
ATOM 3460 O O . GLN B 1 95 ? -1.05465 53.79185 -36.28774 1.000 71.94623 95 GLN B O 1
ATOM 3466 N N . ASP B 1 96 ? -2.95432 54.80232 -36.96296 1.000 77.70151 96 ASP B N 1
ATOM 3467 C CA . ASP B 1 96 ? -3.33223 55.12418 -35.59368 1.000 76.36877 96 ASP B CA 1
ATOM 3468 C C . ASP B 1 96 ? -3.69358 53.86960 -34.79293 1.000 77.33287 96 ASP B C 1
ATOM 3469 O O . ASP B 1 96 ? -3.83295 53.94511 -33.56555 1.000 78.18811 96 ASP B O 1
ATOM 3474 N N . GLY B 1 97 ? -3.77415 52.70572 -35.44969 1.000 75.85653 97 GLY B N 1
ATOM 3475 C CA . GLY B 1 97 ? -4.07725 51.45007 -34.79774 1.000 66.58535 97 GLY B CA 1
ATOM 3476 C C . GLY B 1 97 ? -5.51224 50.98484 -34.94347 1.000 69.05277 97 GLY B C 1
ATOM 3477 O O . GLY B 1 97 ? -5.83030 49.86061 -34.53589 1.000 67.10564 97 GLY B O 1
ATOM 3478 N N . THR B 1 98 ? -6.38778 51.81249 -35.49402 1.000 73.21495 98 THR B N 1
ATOM 3479 C CA . THR B 1 98 ? -7.75217 51.39215 -35.74231 1.000 67.58308 98 THR B CA 1
ATOM 3480 C C . THR B 1 98 ? -7.79063 50.54203 -37.00634 1.000 62.85314 98 THR B C 1
ATOM 3481 O O . THR B 1 98 ? -6.77285 50.30162 -37.65253 1.000 65.37246 98 THR B O 1
ATOM 3485 N N . PHE B 1 99 ? -8.97893 50.08938 -37.37406 1.000 63.21128 99 PHE B N 1
ATOM 3486 C CA . PHE B 1 99 ? -9.14408 49.16270 -38.47920 1.000 63.44240 99 PHE B CA 1
ATOM 3487 C C . PHE B 1 99 ? -10.17337 49.70145 -39.44979 1.000 61.74159 99 PHE B C 1
ATOM 3488 O O . PHE B 1 99 ? -11.16301 50.31365 -39.05378 1.000 61.09083 99 PHE B O 1
ATOM 3496 N N . THR B 1 100 ? -9.94105 49.42610 -40.72288 1.000 62.06153 100 THR B N 1
ATOM 3497 C CA . THR B 1 100 ? -10.87455 49.74714 -41.78423 1.000 63.26626 100 THR B CA 1
ATOM 3498 C C . THR B 1 100 ? -11.21568 48.46065 -42.50942 1.000 65.33673 100 THR B C 1
ATOM 3499 O O . THR B 1 100 ? -10.32120 47.77373 -43.01535 1.000 65.84009 100 THR B O 1
ATOM 3503 N N . LEU B 1 101 ? -12.49766 48.13833 -42.55146 1.000 65.81936 101 LEU B N 1
ATOM 3504 C CA . LEU B 1 101 ? -12.99505 46.94275 -43.21186 1.000 64.13989 101 LEU B CA 1
ATOM 3505 C C . LEU B 1 101 ? -13.63179 47.34863 -44.53389 1.000 70.83480 101 LEU B C 1
ATOM 3506 O O . LEU B 1 101 ? -14.49376 48.23254 -44.56453 1.000 74.39870 101 LEU B O 1
ATOM 3511 N N . LYS B 1 102 ? -13.20327 46.72151 -45.62262 1.000 68.18557 102 LYS B N 1
ATOM 3512 C CA . LYS B 1 102 ? -13.69267 47.04924 -46.95590 1.000 67.32251 102 LYS B CA 1
ATOM 3513 C C . LYS B 1 102 ? -14.57330 45.91222 -47.45032 1.000 68.85960 102 LYS B C 1
ATOM 3514 O O . LYS B 1 102 ? -14.16925 44.74787 -47.41592 1.000 69.26663 102 LYS B O 1
ATOM 3520 N N . THR B 1 103 ? -15.78436 46.24399 -47.87047 1.000 80.76291 103 THR B N 1
ATOM 3521 C CA . THR B 1 103 ? -16.72995 45.24677 -48.33714 1.000 73.39619 103 THR B CA 1
ATOM 3522 C C . THR B 1 103 ? -16.60586 45.05314 -49.84339 1.000 77.05945 103 THR B C 1
ATOM 3523 O O . THR B 1 103 ? -15.98990 45.84663 -50.55502 1.000 80.80309 103 THR B O 1
ATOM 3527 N N . SER B 1 104 ? -17.21302 43.97599 -50.33153 1.000 70.93326 104 SER B N 1
ATOM 3528 C CA . SER B 1 104 ? -17.18144 43.68439 -51.75926 1.000 75.38204 104 SER B CA 1
ATOM 3529 C C . SER B 1 104 ? -17.71996 44.83925 -52.59485 1.000 79.86410 104 SER B C 1
ATOM 3530 O O . SER B 1 104 ? -17.39111 44.93706 -53.78433 1.000 78.29901 104 SER B O 1
ATOM 3533 N N . THR B 1 105 ? -18.49391 45.74043 -51.97314 1.000 79.74448 105 THR B N 1
ATOM 3534 C CA . THR B 1 105 ? -18.99137 46.96486 -52.59297 1.000 76.86511 105 THR B CA 1
ATOM 3535 C C . THR B 1 105 ? -17.93878 48.05737 -52.63710 1.000 78.38408 105 THR B C 1
ATOM 3536 O O . THR B 1 105 ? -18.01761 48.95159 -53.48676 1.000 78.37135 105 THR B O 1
ATOM 3540 N N . GLY B 1 106 ? -16.94444 47.98997 -51.75607 1.000 79.00981 106 GLY B N 1
ATOM 3541 C CA . GLY B 1 106 ? -16.04871 49.09402 -51.52343 1.000 76.07241 106 GLY B CA 1
ATOM 3542 C C . GLY B 1 106 ? -16.43535 49.94237 -50.33124 1.000 78.64798 106 GLY B C 1
ATOM 3543 O O . GLY B 1 106 ? -15.63514 50.78697 -49.90698 1.000 82.14262 106 GLY B O 1
ATOM 3544 N N . GLU B 1 107 ? -17.64964 49.77215 -49.80570 1.000 76.03163 107 GLU B N 1
ATOM 3545 C CA . GLU B 1 107 ? -18.04472 50.48308 -48.59723 1.000 78.35606 107 GLU B CA 1
ATOM 3546 C C . GLU B 1 107 ? -17.09437 50.13599 -47.45757 1.000 76.10827 107 GLU B C 1
ATOM 3547 O O . GLU B 1 107 ? -16.53956 49.03527 -47.39895 1.000 76.84429 107 GLU B O 1
ATOM 3553 N N . GLU B 1 108 ? -16.88582 51.09356 -46.55633 1.000 75.09880 108 GLU B N 1
ATOM 3554 C CA . GLU B 1 108 ? -15.86688 50.97242 -45.52544 1.000 71.96398 108 GLU B CA 1
ATOM 3555 C C . GLU B 1 108 ? -16.49329 51.09836 -44.14618 1.000 71.47758 108 GLU B C 1
ATOM 3556 O O . GLU B 1 108 ? -17.41914 51.89050 -43.94314 1.000 72.22656 108 GLU B O 1
ATOM 3562 N N . HIS B 1 109 ? -15.98722 50.29958 -43.20868 1.000 68.78639 109 HIS B N 1
ATOM 3563 C CA . HIS B 1 109 ? -16.34541 50.36612 -41.80151 1.000 63.66038 109 HIS B CA 1
ATOM 3564 C C . HIS B 1 109 ? -15.08010 50.55972 -40.97588 1.000 66.31541 109 HIS B C 1
ATOM 3565 O O . HIS B 1 109 ? -13.98864 50.16284 -41.39014 1.000 69.91821 109 HIS B O 1
ATOM 3572 N N . PHE B 1 110 ? -15.21643 51.20288 -39.82104 1.000 65.47656 110 PHE B N 1
ATOM 3573 C CA . PHE B 1 110 ? -14.06946 51.60912 -39.01834 1.000 65.40346 110 PHE B CA 1
ATOM 3574 C C . PHE B 1 110 ? -14.25115 51.12652 -37.58856 1.000 64.06228 110 PHE B C 1
ATOM 3575 O O . PHE B 1 110 ? -15.34311 51.24511 -37.03003 1.000 65.30384 110 PHE B O 1
ATOM 3583 N N . SER B 1 111 ? -13.19088 50.59105 -36.98216 1.000 59.36959 111 SER B N 1
ATOM 3584 C CA . SER B 1 111 ? -13.36782 50.03152 -35.65220 1.000 58.44199 111 SER B CA 1
ATOM 3585 C C . SER B 1 111 ? -12.09241 50.17512 -34.84209 1.000 60.72896 111 SER B C 1
ATOM 3586 O O . SER B 1 111 ? -10.98720 50.12056 -35.38473 1.000 62.12043 111 SER B O 1
ATOM 3589 N N . LYS B 1 112 ? -12.25099 50.34624 -33.52796 1.000 59.88350 112 LYS B N 1
ATOM 3590 C CA . LYS B 1 112 ? -11.07612 50.29833 -32.66366 1.000 58.50682 112 LYS B CA 1
ATOM 3591 C C . LYS B 1 112 ? -10.52400 48.88149 -32.56420 1.000 60.90570 112 LYS B C 1
ATOM 3592 O O . LYS B 1 112 ? -9.30434 48.69219 -32.51259 1.000 63.88753 112 LYS B O 1
ATOM 3598 N N . THR B 1 113 ? -11.40344 47.87396 -32.52335 1.000 60.52431 113 THR B N 1
ATOM 3599 C CA . THR B 1 113 ? -11.01125 46.47023 -32.49851 1.000 56.63987 113 THR B CA 1
ATOM 3600 C C . THR B 1 113 ? -11.90592 45.69421 -33.45893 1.000 57.05430 113 THR B C 1
ATOM 3601 O O . THR B 1 113 ? -13.07280 46.04874 -33.68944 1.000 53.42664 113 THR B O 1
ATOM 3605 N N . VAL B 1 114 ? -11.35191 44.61879 -34.00335 1.000 53.87178 114 VAL B N 1
ATOM 3606 C CA . VAL B 1 114 ? -12.07747 43.71364 -34.88294 1.000 57.37095 114 VAL B CA 1
ATOM 3607 C C . VAL B 1 114 ? -12.02945 42.31148 -34.29946 1.000 50.27970 114 VAL B C 1
ATOM 3608 O O . VAL B 1 114 ? -10.95426 41.82812 -33.92087 1.000 49.91906 114 VAL B O 1
ATOM 3612 N N . ILE B 1 115 ? -13.18923 41.65928 -34.24631 1.000 49.13852 115 ILE B N 1
ATOM 3613 C CA . ILE B 1 115 ? -13.31702 40.25892 -33.83893 1.000 49.86453 115 ILE B CA 1
ATOM 3614 C C . ILE B 1 115 ? -13.68253 39.43947 -35.06952 1.000 46.77342 115 ILE B C 1
ATOM 3615 O O . ILE B 1 115 ? -14.80046 39.54451 -35.58326 1.000 46.50501 115 ILE B O 1
ATOM 3620 N N . VAL B 1 116 ? -12.73202 38.65169 -35.56167 1.000 45.86699 116 VAL B N 1
ATOM 3621 C CA . VAL B 1 116 ? -12.94097 37.79688 -36.72270 1.000 44.82497 116 VAL B CA 1
ATOM 3622 C C . VAL B 1 116 ? -13.65911 36.53584 -36.25003 1.000 49.73180 116 VAL B C 1
ATOM 3623 O O . VAL B 1 116 ? -13.10853 35.74153 -35.47545 1.000 46.72824 116 VAL B O 1
ATOM 3627 N N . ALA B 1 117 ? -14.89686 36.35104 -36.70436 1.000 45.34206 117 ALA B N 1
ATOM 3628 C CA . ALA B 1 117 ? -15.66154 35.15839 -36.38774 1.000 43.53223 117 ALA B CA 1
ATOM 3629 C C . ALA B 1 117 ? -16.23900 34.58562 -37.65806 1.000 47.84301 117 ALA B C 1
ATOM 3630 O O . ALA B 1 117 ? -17.44985 34.35350 -37.78954 1.000 45.66659 117 ALA B O 1
ATOM 3632 N N . THR B 1 118 ? -15.36036 34.39109 -38.64036 1.000 43.10763 118 THR B N 1
ATOM 3633 C CA . THR B 1 118 ? -15.81041 33.97665 -39.95509 1.000 47.19407 118 THR B CA 1
ATOM 3634 C C . THR B 1 118 ? -15.93865 32.46361 -40.07277 1.000 51.76897 118 THR B C 1
ATOM 3635 O O . THR B 1 118 ? -16.24377 31.95422 -41.16846 1.000 44.25511 118 THR B O 1
ATOM 3639 N N . GLY B 1 119 ? -15.71444 31.74231 -38.96962 1.000 48.39427 119 GLY B N 1
ATOM 3640 C CA . GLY B 1 119 ? -15.89599 30.29949 -38.97457 1.000 50.20180 119 GLY B CA 1
ATOM 3641 C C . GLY B 1 119 ? -15.08573 29.66714 -40.08734 1.000 51.67123 119 GLY B C 1
ATOM 3642 O O . GLY B 1 119 ? -13.93608 30.03570 -40.33182 1.000 51.37960 119 GLY B O 1
ATOM 3643 N N . SER B 1 120 ? -15.70342 28.76244 -40.84091 1.000 54.22079 120 SER B N 1
ATOM 3644 C CA . SER B 1 120 ? -15.00435 28.17031 -41.97347 1.000 59.62276 120 SER B CA 1
ATOM 3645 C C . SER B 1 120 ? -15.28685 28.90642 -43.28324 1.000 55.41745 120 SER B C 1
ATOM 3646 O O . SER B 1 120 ? -14.94737 28.39869 -44.35654 1.000 59.25975 120 SER B O 1
ATOM 3649 N N . GLY B 1 121 ? -15.82903 30.11400 -43.21103 1.000 53.25346 121 GLY B N 1
ATOM 3650 C CA . GLY B 1 121 ? -15.91141 30.97658 -44.36268 1.000 53.32964 121 GLY B CA 1
ATOM 3651 C C . GLY B 1 121 ? -17.33569 31.23238 -44.81239 1.000 54.73100 121 GLY B C 1
ATOM 3652 O O . GLY B 1 121 ? -18.29651 31.11052 -44.05895 1.000 55.29172 121 GLY B O 1
ATOM 3653 N N . ILE B 1 122 ? -17.45724 31.66462 -46.05501 1.000 56.79264 122 ILE B N 1
ATOM 3654 C CA . ILE B 1 122 ? -18.75269 31.89322 -46.67025 1.000 56.45406 122 ILE B CA 1
ATOM 3655 C C . ILE B 1 122 ? -19.16285 30.60934 -47.37715 1.000 57.24405 122 ILE B C 1
ATOM 3656 O O . ILE B 1 122 ? -18.45373 30.13240 -48.27002 1.000 58.49798 122 ILE B O 1
ATOM 3661 N N . LEU B 1 123 ? -20.29004 30.03799 -46.96145 1.000 57.95684 123 LEU B N 1
ATOM 3662 C CA . LEU B 1 123 ? -20.86781 28.85800 -47.59528 1.000 61.03588 123 LEU B CA 1
ATOM 3663 C C . LEU B 1 123 ? -22.09890 29.25467 -48.40390 1.000 60.42738 123 LEU B C 1
ATOM 3664 O O . LEU B 1 123 ? -23.00244 29.92067 -47.88949 1.000 56.34263 123 LEU B O 1
ATOM 3669 N N . LYS B 1 124 ? -22.10882 28.88227 -49.67714 1.000 62.84779 124 LYS B N 1
ATOM 3670 C CA . LYS B 1 124 ? -23.28545 28.99919 -50.51655 1.000 66.23987 124 LYS B CA 1
ATOM 3671 C C . LYS B 1 124 ? -23.60709 27.61676 -51.06885 1.000 67.68675 124 LYS B C 1
ATOM 3672 O O . LYS B 1 124 ? -22.70864 26.93565 -51.58723 1.000 64.75674 124 LYS B O 1
ATOM 3678 N N . PRO B 1 125 ? -24.84809 27.16202 -50.98126 1.000 68.91930 125 PRO B N 1
ATOM 3679 C CA . PRO B 1 125 ? -25.20160 25.90323 -51.64230 1.000 69.41593 125 PRO B CA 1
ATOM 3680 C C . PRO B 1 125 ? -25.19357 26.09608 -53.15201 1.000 68.58911 125 PRO B C 1
ATOM 3681 O O . PRO B 1 125 ? -25.64220 27.12100 -53.66964 1.000 69.86083 125 PRO B O 1
ATOM 3685 N N . GLN B 1 126 ? -24.63936 25.11844 -53.85506 1.000 67.69064 126 GLN B N 1
ATOM 3686 C CA . GLN B 1 126 ? -24.56193 25.20120 -55.30352 1.000 71.96290 126 GLN B CA 1
ATOM 3687 C C . GLN B 1 126 ? -25.96628 25.13024 -55.88934 1.000 70.25125 126 GLN B C 1
ATOM 3688 O O . GLN B 1 126 ? -26.70815 24.17886 -55.62650 1.000 72.51035 126 GLN B O 1
ATOM 3694 N N . LYS B 1 127 ? -26.33969 26.14756 -56.65756 1.000 71.90832 127 LYS B N 1
ATOM 3695 C CA . LYS B 1 127 ? -27.71856 26.29079 -57.09919 1.000 77.04373 127 LYS B CA 1
ATOM 3696 C C . LYS B 1 127 ? -28.04611 25.35504 -58.26213 1.000 79.10418 127 LYS B C 1
ATOM 3697 O O . LYS B 1 127 ? -27.17743 24.89263 -59.00650 1.000 81.22655 127 LYS B O 1
ATOM 3703 N N . LEU B 1 128 ? -29.33506 25.10184 -58.41803 1.000 74.25856 128 LEU B N 1
ATOM 3704 C CA . LEU B 1 128 ? -29.82965 24.34259 -59.55602 1.000 87.84049 128 LEU B CA 1
ATOM 3705 C C . LEU B 1 128 ? -29.65581 25.15616 -60.83820 1.000 98.52049 128 LEU B C 1
ATOM 3706 O O . LEU B 1 128 ? -30.16153 26.28028 -60.94182 1.000 97.24376 128 LEU B O 1
ATOM 3711 N N . SER B 1 129 ? -28.92901 24.60270 -61.80678 1.000 100.50942 129 SER B N 1
ATOM 3712 C CA . SER B 1 129 ? -28.70060 25.28931 -63.07910 1.000 99.11032 129 SER B CA 1
ATOM 3713 C C . SER B 1 129 ? -29.82440 25.01619 -64.07049 1.000 101.60359 129 SER B C 1
ATOM 3714 O O . SER B 1 129 ? -29.59192 24.57713 -65.19550 1.000 103.98815 129 SER B O 1
ATOM 3717 N N . ILE B 1 130 ? -31.06178 25.26457 -63.64803 1.000 106.28907 130 ILE B N 1
ATOM 3718 C CA . ILE B 1 130 ? -32.23400 25.16968 -64.51386 1.000 112.76356 130 ILE B CA 1
ATOM 3719 C C . ILE B 1 130 ? -32.78547 26.57248 -64.73345 1.000 120.74877 130 ILE B C 1
ATOM 3720 O O . ILE B 1 130 ? -32.79285 27.40271 -63.81426 1.000 118.41577 130 ILE B O 1
ATOM 3725 N N . GLU B 1 131 ? -33.23230 26.83402 -65.96115 1.000 127.72598 131 GLU B N 1
ATOM 3726 C CA . GLU B 1 131 ? -33.68534 28.16102 -66.35767 1.000 135.07020 131 GLU B CA 1
ATOM 3727 C C . GLU B 1 131 ? -34.80631 28.65358 -65.44904 1.000 132.68830 131 GLU B C 1
ATOM 3728 O O . GLU B 1 131 ? -35.89631 28.06902 -65.41889 1.000 128.50254 131 GLU B O 1
ATOM 3734 N N . GLY B 1 132 ? -34.54397 29.75275 -64.73953 1.000 126.82319 132 GLY B N 1
ATOM 3735 C CA . GLY B 1 132 ? -35.55141 30.36519 -63.88947 1.000 124.10408 132 GLY B CA 1
ATOM 3736 C C . GLY B 1 132 ? -36.01273 29.48968 -62.74727 1.000 120.35438 132 GLY B C 1
ATOM 3737 O O . GLY B 1 132 ? -37.19297 29.51771 -62.38595 1.000 118.99179 132 GLY B O 1
ATOM 3738 N N . ALA B 1 133 ? -35.11364 28.69353 -62.17353 1.000 120.75250 133 ALA B N 1
ATOM 3739 C CA . ALA B 1 133 ? -35.49411 27.85510 -61.04744 1.000 112.75620 133 ALA B CA 1
ATOM 3740 C C . ALA B 1 133 ? -35.72007 28.65670 -59.77160 1.000 112.50483 133 ALA B C 1
ATOM 3741 O O . ALA B 1 133 ? -36.34543 28.14491 -58.83902 1.000 107.64654 133 ALA B O 1
ATOM 3743 N N . GLU B 1 134 ? -35.21890 29.89342 -59.70570 1.000 109.78503 134 GLU B N 1
ATOM 3744 C CA . GLU B 1 134 ? -35.29249 30.68881 -58.48317 1.000 105.97468 134 GLU B CA 1
ATOM 3745 C C . GLU B 1 134 ? -36.71048 31.07196 -58.10683 1.000 105.97760 134 GLU B C 1
ATOM 3746 O O . GLU B 1 134 ? -36.93345 31.48920 -56.96520 1.000 98.79297 134 GLU B O 1
ATOM 3752 N N . ARG B 1 135 ? -37.66333 30.95876 -59.03947 1.000 119.98507 135 ARG B N 1
ATOM 3753 C CA . ARG B 1 135 ? -39.04157 31.32865 -58.73834 1.000 120.29563 135 ARG B CA 1
ATOM 3754 C C . ARG B 1 135 ? -39.57822 30.53763 -57.55617 1.000 118.38503 135 ARG B C 1
ATOM 3755 O O . ARG B 1 135 ? -40.33913 31.06982 -56.74034 1.000 116.58675 135 ARG B O 1
ATOM 3763 N N . PHE B 1 136 ? -39.16150 29.28187 -57.43013 1.000 108.62409 136 PHE B N 1
ATOM 3764 C CA . PHE B 1 136 ? -39.70445 28.34884 -56.45545 1.000 101.34348 136 PHE B CA 1
ATOM 3765 C C . PHE B 1 136 ? -38.93359 28.32917 -55.14793 1.000 93.08905 136 PHE B C 1
ATOM 3766 O O . PHE B 1 136 ? -39.30463 27.58856 -54.23760 1.000 91.57559 136 PHE B O 1
ATOM 3774 N N . GLU B 1 137 ? -37.88182 29.13213 -55.03104 1.000 90.86685 137 GLU B N 1
ATOM 3775 C CA . GLU B 1 137 ? -37.14723 29.23307 -53.77549 1.000 90.89213 137 GLU B CA 1
ATOM 3776 C C . GLU B 1 137 ? -38.04827 29.73872 -52.65212 1.000 93.79359 137 GLU B C 1
ATOM 3777 O O . GLU B 1 137 ? -37.86203 29.37663 -51.48103 1.000 85.24863 137 GLU B O 1
ATOM 3783 N N . VAL B 1 138 ? -39.02150 30.59169 -52.99710 1.000 96.31444 138 VAL B N 1
ATOM 3784 C CA . VAL B 1 138 ? -39.94350 31.16397 -52.01866 1.000 95.88412 138 VAL B CA 1
ATOM 3785 C C . VAL B 1 138 ? -41.02070 30.19474 -51.56988 1.000 96.36479 138 VAL B C 1
ATOM 3786 O O . VAL B 1 138 ? -41.76418 30.51376 -50.63380 1.000 100.71511 138 VAL B O 1
ATOM 3790 N N . SER B 1 139 ? -41.13900 29.03303 -52.21650 1.000 90.66937 139 SER B N 1
ATOM 3791 C CA . SER B 1 139 ? -42.18016 28.06426 -51.88746 1.000 90.50670 139 SER B CA 1
ATOM 3792 C C . SER B 1 139 ? -41.62467 26.71123 -51.43716 1.000 88.92915 139 SER B C 1
ATOM 3793 O O . SER B 1 139 ? -41.45551 26.47726 -50.23560 1.000 88.96677 139 SER B O 1
ATOM 3796 N N . ASN B 1 140 ? -41.36759 25.79758 -52.38524 1.000 83.44201 140 ASN B N 1
ATOM 3797 C CA . ASN B 1 140 ? -41.04374 24.41256 -52.04834 1.000 80.97532 140 ASN B CA 1
ATOM 3798 C C . ASN B 1 140 ? -39.79260 23.88995 -52.75916 1.000 75.93065 140 ASN B C 1
ATOM 3799 O O . ASN B 1 140 ? -39.65974 22.67662 -52.94569 1.000 76.75383 140 ASN B O 1
ATOM 3804 N N . LEU B 1 141 ? -38.88199 24.76245 -53.17924 1.000 77.72608 141 LEU B N 1
ATOM 3805 C CA . LEU B 1 141 ? -37.58895 24.35138 -53.72472 1.000 75.43662 141 LEU B CA 1
ATOM 3806 C C . LEU B 1 141 ? -36.53773 24.68832 -52.67549 1.000 72.09107 141 LEU B C 1
ATOM 3807 O O . LEU B 1 141 ? -36.22259 25.86342 -52.46567 1.000 75.54256 141 LEU B O 1
ATOM 3812 N N . ASN B 1 142 ? -36.01520 23.67219 -51.99945 1.000 69.61664 142 ASN B N 1
ATOM 3813 C CA . ASN B 1 142 ? -35.10072 23.88685 -50.88798 1.000 67.74629 142 ASN B CA 1
ATOM 3814 C C . ASN B 1 142 ? -33.69206 23.41935 -51.22448 1.000 67.35428 142 ASN B C 1
ATOM 3815 O O . ASN B 1 142 ? -33.48143 22.56951 -52.09538 1.000 65.78007 142 ASN B O 1
ATOM 3820 N N . TYR B 1 143 ? -32.72694 24.00300 -50.49871 1.000 68.49436 143 TYR B N 1
ATOM 3821 C CA . TYR B 1 143 ? -31.32306 23.59513 -50.50658 1.000 65.89061 143 TYR B CA 1
ATOM 3822 C C . TYR B 1 143 ? -30.85673 23.06796 -49.16049 1.000 62.99096 143 TYR B C 1
ATOM 3823 O O . TYR B 1 143 ? -29.68972 22.68962 -49.03555 1.000 68.04081 143 TYR B O 1
ATOM 3832 N N . THR B 1 144 ? -31.71975 23.08090 -48.14850 1.000 63.93892 144 THR B N 1
ATOM 3833 C CA . THR B 1 144 ? -31.49488 22.43814 -46.86569 1.000 62.54220 144 THR B CA 1
ATOM 3834 C C . THR B 1 144 ? -32.82074 21.84536 -46.41043 1.000 65.32824 144 THR B C 1
ATOM 3835 O O . THR B 1 144 ? -33.88306 22.21070 -46.91704 1.000 70.47216 144 THR B O 1
ATOM 3839 N N . VAL B 1 145 ? -32.75419 20.91854 -45.45496 1.000 62.66290 145 VAL B N 1
ATOM 3840 C CA . VAL B 1 145 ? -33.94723 20.39121 -44.77463 1.000 58.79793 145 VAL B CA 1
ATOM 3841 C C . VAL B 1 145 ? -34.24391 21.33314 -43.60659 1.000 62.05697 145 VAL B C 1
ATOM 3842 O O . VAL B 1 145 ? -33.71069 21.18640 -42.50865 1.000 63.91351 145 VAL B O 1
ATOM 3846 N N . LYS B 1 146 ? -35.12508 22.31167 -43.82986 1.000 63.30188 146 LYS B N 1
ATOM 3847 C CA . LYS B 1 146 ? -35.29201 23.33732 -42.80739 1.000 60.90824 146 LYS B CA 1
ATOM 3848 C C . LYS B 1 146 ? -35.91166 22.77825 -41.53267 1.000 57.24837 146 LYS B C 1
ATOM 3849 O O . LYS B 1 146 ? -35.66092 23.29713 -40.44124 1.000 58.47216 146 LYS B O 1
ATOM 3855 N N . SER B 1 147 ? -36.72673 21.73965 -41.64597 1.000 61.05962 147 SER B N 1
ATOM 3856 C CA . SER B 1 147 ? -37.28725 21.07405 -40.47923 1.000 62.38555 147 SER B CA 1
ATOM 3857 C C . SER B 1 147 ? -37.88825 19.75553 -40.93550 1.000 62.55109 147 SER B C 1
ATOM 3858 O O . SER B 1 147 ? -38.36216 19.64196 -42.07112 1.000 61.11599 147 SER B O 1
ATOM 3861 N N . LEU B 1 148 ? -37.86484 18.76424 -40.04050 1.000 65.33369 148 LEU B N 1
ATOM 3862 C CA . LEU B 1 148 ? -38.46230 17.47610 -40.37059 1.000 63.15848 148 LEU B CA 1
ATOM 3863 C C . LEU B 1 148 ? -39.96927 17.60798 -40.56755 1.000 69.81002 148 LEU B C 1
ATOM 3864 O O . LEU B 1 148 ? -40.54618 16.95757 -41.44369 1.000 68.76301 148 LEU B O 1
ATOM 3869 N N . LYS B 1 149 ? -40.62501 18.46836 -39.77748 1.000 70.48171 149 LYS B N 1
ATOM 3870 C CA . LYS B 1 149 ? -42.07652 18.58401 -39.87815 1.000 68.61224 149 LYS B CA 1
ATOM 3871 C C . LYS B 1 149 ? -42.50213 19.15990 -41.21111 1.000 67.08982 149 LYS B C 1
ATOM 3872 O O . LYS B 1 149 ? -43.52642 18.74358 -41.75773 1.000 68.72168 149 LYS B O 1
ATOM 3878 N N . ARG B 1 150 ? -41.69861 20.05871 -41.77668 1.000 65.87165 150 ARG B N 1
ATOM 3879 C CA . ARG B 1 150 ? -42.02343 20.64269 -43.07067 1.000 65.64108 150 ARG B CA 1
ATOM 3880 C C . ARG B 1 150 ? -42.37488 19.56536 -44.09995 1.000 68.07406 150 ARG B C 1
ATOM 3881 O O . ARG B 1 150 ? -43.18924 19.80480 -45.00239 1.000 67.06629 150 ARG B O 1
ATOM 3889 N N . PHE B 1 151 ? -41.81973 18.36105 -43.94645 1.000 64.41897 151 PHE B N 1
ATOM 3890 C CA . PHE B 1 151 ? -41.95026 17.30819 -44.94214 1.000 69.01325 151 PHE B CA 1
ATOM 3891 C C . PHE B 1 151 ? -42.85738 16.17976 -44.49169 1.000 70.06749 151 PHE B C 1
ATOM 3892 O O . PHE B 1 151 ? -43.01069 15.19512 -45.22371 1.000 71.48218 151 PHE B O 1
ATOM 3900 N N . LYS B 1 152 ? -43.47200 16.30558 -43.32171 1.000 69.83357 152 LYS B N 1
ATOM 3901 C CA . LYS B 1 152 ? -44.34562 15.25914 -42.82368 1.000 66.68723 152 LYS B CA 1
ATOM 3902 C C . LYS B 1 152 ? -45.45047 14.98815 -43.83131 1.000 69.41874 152 LYS B C 1
ATOM 3903 O O . LYS B 1 152 ? -46.14490 15.90736 -44.27666 1.000 71.06006 152 LYS B O 1
ATOM 3909 N N . GLY B 1 153 ? -45.57517 13.72129 -44.21859 1.000 69.39552 153 GLY B N 1
ATOM 3910 C CA . GLY B 1 153 ? -46.60508 13.27909 -45.13738 1.000 66.37293 153 GLY B CA 1
ATOM 3911 C C . GLY B 1 153 ? -46.51595 13.84017 -46.53363 1.000 67.91109 153 GLY B C 1
ATOM 3912 O O . GLY B 1 153 ? -47.50198 13.77862 -47.26884 1.000 72.77371 153 GLY B O 1
ATOM 3913 N N . LYS B 1 154 ? -45.35697 14.34954 -46.94152 1.000 69.23735 154 LYS B N 1
ATOM 3914 C CA . LYS B 1 154 ? -45.18527 14.94901 -48.25582 1.000 68.46519 154 LYS B CA 1
ATOM 3915 C C . LYS B 1 154 ? -44.32451 14.05925 -49.14331 1.000 68.41400 154 LYS B C 1
ATOM 3916 O O . LYS B 1 154 ? -43.60700 13.17681 -48.66690 1.000 69.19638 154 LYS B O 1
ATOM 3922 N N . THR B 1 155 ? -44.38257 14.32658 -50.44686 1.000 70.05081 155 THR B N 1
ATOM 3923 C CA . THR B 1 155 ? -43.62479 13.58399 -51.45044 1.000 72.38148 155 THR B CA 1
ATOM 3924 C C . THR B 1 155 ? -42.44816 14.43506 -51.89836 1.000 73.71237 155 THR B C 1
ATOM 3925 O O . THR B 1 155 ? -42.64276 15.49127 -52.51243 1.000 74.54391 155 THR B O 1
ATOM 3929 N N . VAL B 1 156 ? -41.23636 13.94627 -51.64012 1.000 69.90331 156 VAL B N 1
ATOM 3930 C CA . VAL B 1 156 ? -40.01372 14.72287 -51.78764 1.000 68.16890 156 VAL B CA 1
ATOM 3931 C C . VAL B 1 156 ? -39.11617 14.03921 -52.79810 1.000 71.01939 156 VAL B C 1
ATOM 3932 O O . VAL B 1 156 ? -38.92897 12.81974 -52.74395 1.000 74.10554 156 VAL B O 1
ATOM 3936 N N . ILE B 1 157 ? -38.53302 14.82063 -53.69714 1.000 68.15019 157 ILE B N 1
ATOM 3937 C CA . ILE B 1 157 ? -37.44789 14.34549 -54.54304 1.000 69.22988 157 ILE B CA 1
ATOM 3938 C C . ILE B 1 157 ? -36.18445 15.10057 -54.15601 1.000 69.99419 157 ILE B C 1
ATOM 3939 O O . ILE B 1 157 ? -36.20931 16.32893 -54.00621 1.000 71.26833 157 ILE B O 1
ATOM 3944 N N . ILE B 1 158 ? -35.08458 14.36986 -53.99249 1.000 74.71138 158 ILE B N 1
ATOM 3945 C CA . ILE B 1 158 ? -33.78464 14.93632 -53.64411 1.000 69.66895 158 ILE B CA 1
ATOM 3946 C C . ILE B 1 158 ? -32.89194 14.80580 -54.86078 1.000 73.75263 158 ILE B C 1
ATOM 3947 O O . ILE B 1 158 ? -32.71984 13.70309 -55.39101 1.000 78.41426 158 ILE B O 1
ATOM 3952 N N . SER B 1 159 ? -32.34089 15.91949 -55.32294 1.000 69.82187 159 SER B N 1
ATOM 3953 C CA . SER B 1 159 ? -31.44680 15.88857 -56.47111 1.000 78.31038 159 SER B CA 1
ATOM 3954 C C . SER B 1 159 ? -30.00247 15.88867 -55.99680 1.000 83.24706 159 SER B C 1
ATOM 3955 O O . SER B 1 159 ? -29.64017 16.62368 -55.07051 1.000 81.62886 159 SER B O 1
ATOM 3958 N N . GLY B 1 160 ? -29.18615 15.05874 -56.63714 1.000 88.57027 160 GLY B N 1
ATOM 3959 C CA . GLY B 1 160 ? -27.81793 14.85993 -56.21743 1.000 95.72971 160 GLY B CA 1
ATOM 3960 C C . GLY B 1 160 ? -27.69581 13.73900 -55.20198 1.000 104.86820 160 GLY B C 1
ATOM 3961 O O . GLY B 1 160 ? -28.63352 13.40415 -54.47993 1.000 98.50193 160 GLY B O 1
ATOM 3962 N N . GLY B 1 161 ? -26.49636 13.15524 -55.14864 1.000 117.37020 161 GLY B N 1
ATOM 3963 C CA . GLY B 1 161 ? -26.23991 12.01888 -54.29482 1.000 124.27259 161 GLY B CA 1
ATOM 3964 C C . GLY B 1 161 ? -24.99930 12.26359 -53.45626 1.000 129.00805 161 GLY B C 1
ATOM 3965 O O . GLY B 1 161 ? -24.22371 13.18567 -53.71398 1.000 124.10101 161 GLY B O 1
ATOM 3966 N N . GLY B 1 162 ? -24.83277 11.42402 -52.43912 1.000 133.58854 162 GLY B N 1
ATOM 3967 C CA . GLY B 1 162 ? -23.69601 11.55732 -51.55238 1.000 137.40584 162 GLY B CA 1
ATOM 3968 C C . GLY B 1 162 ? -23.86124 12.69083 -50.56311 1.000 123.53254 162 GLY B C 1
ATOM 3969 O O . GLY B 1 162 ? -24.81609 12.68077 -49.77991 1.000 115.57932 162 GLY B O 1
ATOM 3970 N N . ASN B 1 163 ? -22.93720 13.66508 -50.61253 1.000 126.96709 163 ASN B N 1
ATOM 3971 C CA . ASN B 1 163 ? -22.88432 14.86460 -49.77224 1.000 119.19522 163 ASN B CA 1
ATOM 3972 C C . ASN B 1 163 ? -23.71483 14.69974 -48.50691 1.000 115.10753 163 ASN B C 1
ATOM 3973 O O . ASN B 1 163 ? -23.41485 13.86437 -47.64821 1.000 119.94660 163 ASN B O 1
ATOM 3978 N N . SER B 1 164 ? -24.74734 15.52211 -48.38026 1.000 106.16644 164 SER B N 1
ATOM 3979 C CA . SER B 1 164 ? -25.77266 15.36874 -47.36454 1.000 96.48152 164 SER B CA 1
ATOM 3980 C C . SER B 1 164 ? -26.96710 14.57447 -47.87091 1.000 92.61476 164 SER B C 1
ATOM 3981 O O . SER B 1 164 ? -27.88723 14.31117 -47.09566 1.000 87.37769 164 SER B O 1
ATOM 3984 N N . ALA B 1 165 ? -26.97757 14.19570 -49.15185 1.000 97.64509 165 ALA B N 1
ATOM 3985 C CA . ALA B 1 165 ? -28.14530 13.54045 -49.73525 1.000 95.95754 165 ALA B CA 1
ATOM 3986 C C . ALA B 1 165 ? -28.51359 12.24879 -49.01245 1.000 91.91987 165 ALA B C 1
ATOM 3987 O O . ALA B 1 165 ? -29.67452 12.05438 -48.64301 1.000 88.43093 165 ALA B O 1
ATOM 3989 N N . VAL B 1 166 ? -27.56108 11.33548 -48.82799 1.000 100.64107 166 VAL B N 1
ATOM 3990 C CA . VAL B 1 166 ? -27.90824 10.06289 -48.19631 1.000 104.12332 166 VAL B CA 1
ATOM 3991 C C . VAL B 1 166 ? -28.44530 10.28878 -46.78760 1.000 102.17725 166 VAL B C 1
ATOM 3992 O O . VAL B 1 166 ? -29.41958 9.65744 -46.36557 1.000 103.33965 166 VAL B O 1
ATOM 3996 N N . ASP B 1 167 ? -27.85098 11.22572 -46.06041 1.000 89.15306 167 ASP B N 1
ATOM 3997 C CA . ASP B 1 167 ? -28.26281 11.48980 -44.68683 1.000 89.94107 167 ASP B CA 1
ATOM 3998 C C . ASP B 1 167 ? -29.64956 12.13245 -44.63121 1.000 81.85606 167 ASP B C 1
ATOM 3999 O O . ASP B 1 167 ? -30.42014 11.89391 -43.69490 1.000 78.47267 167 ASP B O 1
ATOM 4004 N N . TRP B 1 168 ? -29.96106 12.99363 -45.59444 1.000 83.04414 168 TRP B N 1
ATOM 4005 C CA . TRP B 1 168 ? -31.28630 13.59389 -45.65586 1.000 77.41448 168 TRP B CA 1
ATOM 4006 C C . TRP B 1 168 ? -32.35254 12.54442 -45.92451 1.000 76.09735 168 TRP B C 1
ATOM 4007 O O . TRP B 1 168 ? -33.37021 12.47772 -45.22691 1.000 71.44715 168 TRP B O 1
ATOM 4018 N N . ALA B 1 169 ? -32.14049 11.72658 -46.95294 1.000 82.18118 169 ALA B N 1
ATOM 4019 C CA . ALA B 1 169 ? -33.09708 10.68166 -47.28027 1.000 77.77297 169 ALA B CA 1
ATOM 4020 C C . ALA B 1 169 ? -33.33662 9.75746 -46.09405 1.000 80.53951 169 ALA B C 1
ATOM 4021 O O . ALA B 1 169 ? -34.46893 9.33534 -45.84909 1.000 80.19680 169 ALA B O 1
ATOM 4023 N N . ASN B 1 170 ? -32.29238 9.44153 -45.33175 1.000 81.66081 170 ASN B N 1
ATOM 4024 C CA . ASN B 1 170 ? -32.47797 8.49433 -44.23786 1.000 87.86422 170 ASN B CA 1
ATOM 4025 C C . ASN B 1 170 ? -33.31958 9.07072 -43.10032 1.000 81.63648 170 ASN B C 1
ATOM 4026 O O . ASN B 1 170 ? -33.97080 8.31658 -42.37266 1.000 82.79595 170 ASN B O 1
ATOM 4031 N N . GLU B 1 171 ? -33.33061 10.38478 -42.92487 1.000 71.13813 171 GLU B N 1
ATOM 4032 C CA . GLU B 1 171 ? -34.13151 10.98316 -41.86913 1.000 66.75267 171 GLU B CA 1
ATOM 4033 C C . GLU B 1 171 ? -35.50161 11.44253 -42.34981 1.000 68.63829 171 GLU B C 1
ATOM 4034 O O . GLU B 1 171 ? -36.36827 11.72772 -41.51782 1.000 64.45474 171 GLU B O 1
ATOM 4040 N N . LEU B 1 172 ? -35.71713 11.52093 -43.66259 1.000 70.57551 172 LEU B N 1
ATOM 4041 C CA . LEU B 1 172 ? -37.03196 11.80302 -44.20663 1.000 68.35046 172 LEU B CA 1
ATOM 4042 C C . LEU B 1 172 ? -37.80717 10.54970 -44.57926 1.000 74.21494 172 LEU B C 1
ATOM 4043 O O . LEU B 1 172 ? -39.03340 10.62133 -44.71483 1.000 74.79377 172 LEU B O 1
ATOM 4048 N N . GLU B 1 173 ? -37.13209 9.41504 -44.76491 1.000 75.33030 173 GLU B N 1
ATOM 4049 C CA . GLU B 1 173 ? -37.82866 8.15313 -45.01813 1.000 73.47439 173 GLU B CA 1
ATOM 4050 C C . GLU B 1 173 ? -38.94769 7.86823 -44.02113 1.000 74.99546 173 GLU B C 1
ATOM 4051 O O . GLU B 1 173 ? -40.06275 7.53874 -44.46364 1.000 75.78625 173 GLU B O 1
ATOM 4057 N N . PRO B 1 174 ? -38.74369 7.96632 -42.70062 1.000 75.82111 174 PRO B N 1
ATOM 4058 C CA . PRO B 1 174 ? -39.84300 7.69135 -41.76667 1.000 76.92847 174 PRO B CA 1
ATOM 4059 C C . PRO B 1 174 ? -40.79936 8.85774 -41.56046 1.000 75.20493 174 PRO B C 1
ATOM 4060 O O . PRO B 1 174 ? -41.72710 8.73735 -40.75267 1.000 75.52214 174 PRO B O 1
ATOM 4064 N N . ILE B 1 175 ? -40.61903 9.96576 -42.27912 1.000 72.12530 175 ILE B N 1
ATOM 4065 C CA . ILE B 1 175 ? -41.42432 11.16271 -42.10730 1.000 68.95415 175 ILE B CA 1
ATOM 4066 C C . ILE B 1 175 ? -42.23364 11.48517 -43.35529 1.000 70.27357 175 ILE B C 1
ATOM 4067 O O . ILE B 1 175 ? -43.41660 11.83159 -43.26394 1.000 68.47573 175 ILE B O 1
ATOM 4072 N N . ALA B 1 176 ? -41.62014 11.38077 -44.52722 1.000 68.88084 176 ALA B N 1
ATOM 4073 C CA . ALA B 1 176 ? -42.27851 11.77399 -45.75584 1.000 68.64014 176 ALA B CA 1
ATOM 4074 C C . ALA B 1 176 ? -43.27000 10.70490 -46.19170 1.000 72.89085 176 ALA B C 1
ATOM 4075 O O . ALA B 1 176 ? -43.25564 9.56902 -45.70990 1.000 74.21036 176 ALA B O 1
ATOM 4077 N N . LYS B 1 177 ? -44.15964 11.08532 -47.10116 1.000 65.98328 177 LYS B N 1
ATOM 4078 C CA . LYS B 1 177 ? -44.99936 10.06580 -47.70845 1.000 69.84527 177 LYS B CA 1
ATOM 4079 C C . LYS B 1 177 ? -44.16552 9.16245 -48.60882 1.000 73.00103 177 LYS B C 1
ATOM 4080 O O . LYS B 1 177 ? -44.33361 7.93597 -48.60735 1.000 75.35754 177 LYS B O 1
ATOM 4086 N N . LYS B 1 178 ? -43.25614 9.75411 -49.37295 1.000 70.74608 178 LYS B N 1
ATOM 4087 C CA . LYS B 1 178 ? -42.39435 9.02223 -50.28133 1.000 71.31637 178 LYS B CA 1
ATOM 4088 C C . LYS B 1 178 ? -41.15448 9.87157 -50.48985 1.000 70.74795 178 LYS B C 1
ATOM 4089 O O . LYS B 1 178 ? -41.24041 11.10313 -50.51679 1.000 69.60789 178 LYS B O 1
ATOM 4095 N N . VAL B 1 179 ? -40.00821 9.21540 -50.62468 1.000 75.98271 179 VAL B N 1
ATOM 4096 C CA . VAL B 1 179 ? -38.74875 9.90408 -50.84275 1.000 71.49440 179 VAL B CA 1
ATOM 4097 C C . VAL B 1 179 ? -38.14179 9.34906 -52.12036 1.000 76.63698 179 VAL B C 1
ATOM 4098 O O . VAL B 1 179 ? -37.90334 8.14026 -52.23194 1.000 78.70261 179 VAL B O 1
ATOM 4102 N N . TYR B 1 180 ? -37.91805 10.22891 -53.08654 1.000 69.90419 180 TYR B N 1
ATOM 4103 C CA . TYR B 1 180 ? -37.18326 9.91990 -54.29890 1.000 71.42875 180 TYR B CA 1
ATOM 4104 C C . TYR B 1 180 ? -35.80606 10.56510 -54.21928 1.000 74.15906 180 TYR B C 1
ATOM 4105 O O . TYR B 1 180 ? -35.62807 11.60906 -53.58818 1.000 72.46153 180 TYR B O 1
ATOM 4114 N N . VAL B 1 181 ? -34.82366 9.91707 -54.83786 1.000 82.78269 181 VAL B N 1
ATOM 4115 C CA . VAL B 1 181 ? -33.47298 10.44260 -54.94204 1.000 77.30052 181 VAL B CA 1
ATOM 4116 C C . VAL B 1 181 ? -33.02473 10.25351 -56.38167 1.000 85.34069 181 VAL B C 1
ATOM 4117 O O . VAL B 1 181 ? -33.19046 9.16911 -56.94474 1.000 89.55569 181 VAL B O 1
ATOM 4121 N N . THR B 1 182 ? -32.51405 11.31195 -56.99745 1.000 81.41312 182 THR B N 1
ATOM 4122 C CA . THR B 1 182 ? -31.99990 11.23702 -58.35866 1.000 91.70137 182 THR B CA 1
ATOM 4123 C C . THR B 1 182 ? -30.53113 11.63962 -58.33513 1.000 97.55987 182 THR B C 1
ATOM 4124 O O . THR B 1 182 ? -30.18859 12.73428 -57.87553 1.000 94.89150 182 THR B O 1
ATOM 4128 N N . TYR B 1 183 ? -29.66304 10.74192 -58.79292 1.000 103.92037 183 TYR B N 1
ATOM 4129 C CA . TYR B 1 183 ? -28.23333 10.99777 -58.82877 1.000 115.37931 183 TYR B CA 1
ATOM 4130 C C . TYR B 1 183 ? -27.71749 10.88046 -60.25341 1.000 121.41399 183 TYR B C 1
ATOM 4131 O O . TYR B 1 183 ? -28.10494 9.97669 -60.99826 1.000 120.35827 183 TYR B O 1
ATOM 4140 N N . ARG B 1 184 ? -26.80635 11.78449 -60.59745 1.000 128.29076 184 ARG B N 1
ATOM 4141 C CA . ARG B 1 184 ? -26.23699 11.92823 -61.92761 1.000 128.96659 184 ARG B CA 1
ATOM 4142 C C . ARG B 1 184 ? -25.10914 10.93980 -62.22193 1.000 133.24994 184 ARG B C 1
ATOM 4143 O O . ARG B 1 184 ? -24.73267 10.79271 -63.38918 1.000 134.47435 184 ARG B O 1
ATOM 4151 N N . LYS B 1 185 ? -24.55638 10.27262 -61.21054 1.000 141.14061 185 LYS B N 1
ATOM 4152 C CA . LYS B 1 185 ? -23.55613 9.22807 -61.39623 1.000 146.86549 185 LYS B CA 1
ATOM 4153 C C . LYS B 1 185 ? -24.21105 7.84387 -61.26089 1.000 153.00767 185 LYS B C 1
ATOM 4154 O O . LYS B 1 185 ? -25.43854 7.71260 -61.36380 1.000 146.51665 185 LYS B O 1
ATOM 4160 N N . GLU B 1 186 ? -23.39453 6.80352 -61.02912 1.000 177.86167 186 GLU B N 1
ATOM 4161 C CA . GLU B 1 186 ? -23.84948 5.41367 -60.91173 1.000 175.24473 186 GLU B CA 1
ATOM 4162 C C . GLU B 1 186 ? -24.08185 4.94560 -59.47659 1.000 174.10627 186 GLU B C 1
ATOM 4163 O O . GLU B 1 186 ? -25.08400 4.27267 -59.21045 1.000 170.66661 186 GLU B O 1
ATOM 4169 N N . GLU B 1 187 ? -23.16129 5.23119 -58.55505 1.000 166.71095 187 GLU B N 1
ATOM 4170 C CA . GLU B 1 187 ? -23.32356 4.86086 -57.15318 1.000 168.75366 187 GLU B CA 1
ATOM 4171 C C . GLU B 1 187 ? -23.55707 6.11401 -56.31315 1.000 173.00791 187 GLU B C 1
ATOM 4172 O O . GLU B 1 187 ? -22.91489 7.14630 -56.53458 1.000 171.25317 187 GLU B O 1
ATOM 4178 N N . LEU B 1 188 ? -24.48773 6.02005 -55.35335 1.000 175.68217 188 LEU B N 1
ATOM 4179 C CA . LEU B 1 188 ? -24.77704 7.11175 -54.42283 1.000 174.60980 188 LEU B CA 1
ATOM 4180 C C . LEU B 1 188 ? -23.53251 7.41653 -53.59268 1.000 184.44198 188 LEU B C 1
ATOM 4181 O O . LEU B 1 188 ? -23.17367 6.64080 -52.69944 1.000 187.08069 188 LEU B O 1
ATOM 4186 N N . SER B 1 189 ? -22.89160 8.56069 -53.85719 1.000 199.20046 189 SER B N 1
ATOM 4187 C CA . SER B 1 189 ? -21.54179 8.85365 -53.37317 1.000 204.25012 189 SER B CA 1
ATOM 4188 C C . SER B 1 189 ? -21.44605 9.15368 -51.87685 1.000 201.21117 189 SER B C 1
ATOM 4189 O O . SER B 1 189 ? -20.78939 10.12401 -51.47820 1.000 201.87803 189 SER B O 1
ATOM 4192 N N . GLY B 1 190 ? -22.09281 8.33802 -51.04174 1.000 188.24597 190 GLY B N 1
ATOM 4193 C CA . GLY B 1 190 ? -21.84628 8.33865 -49.61511 1.000 186.00876 190 GLY B CA 1
ATOM 4194 C C . GLY B 1 190 ? -20.83593 7.27080 -49.22008 1.000 190.36004 190 GLY B C 1
ATOM 4195 O O . GLY B 1 190 ? -20.11645 6.70718 -50.04845 1.000 187.11982 190 GLY B O 1
ATOM 4196 N N . HIS B 1 191 ? -20.78329 6.99755 -47.91782 1.000 188.98912 191 HIS B N 1
ATOM 4197 C CA . HIS B 1 191 ? -19.99993 5.88891 -47.38830 1.000 187.65755 191 HIS B CA 1
ATOM 4198 C C . HIS B 1 191 ? -20.90619 4.67498 -47.20845 1.000 186.23843 191 HIS B C 1
ATOM 4199 O O . HIS B 1 191 ? -22.07556 4.81332 -46.83632 1.000 186.24218 191 HIS B O 1
ATOM 4206 N N . GLU B 1 192 ? -20.36322 3.48287 -47.49214 1.000 185.39717 192 GLU B N 1
ATOM 4207 C CA . GLU B 1 192 ? -21.17526 2.26953 -47.58784 1.000 180.35154 192 GLU B CA 1
ATOM 4208 C C . GLU B 1 192 ? -21.89603 1.92449 -46.28972 1.000 178.03415 192 GLU B C 1
ATOM 4209 O O . GLU B 1 192 ? -22.71683 0.99832 -46.28637 1.000 172.87638 192 GLU B O 1
ATOM 4215 N N . ALA B 1 193 ? -21.60758 2.63146 -45.19455 1.000 182.70964 193 ALA B N 1
ATOM 4216 C CA . ALA B 1 193 ? -22.34055 2.41380 -43.95224 1.000 180.79031 193 ALA B CA 1
ATOM 4217 C C . ALA B 1 193 ? -23.80320 2.83318 -44.09603 1.000 184.26110 193 ALA B C 1
ATOM 4218 O O . ALA B 1 193 ? -24.71241 2.05543 -43.78106 1.000 180.21629 193 ALA B O 1
ATOM 4220 N N . GLN B 1 194 ? -24.05241 4.06217 -44.57447 1.000 190.85336 194 GLN B N 1
ATOM 4221 C CA . GLN B 1 194 ? -25.40462 4.61202 -44.65380 1.000 181.72712 194 GLN B CA 1
ATOM 4222 C C . GLN B 1 194 ? -26.09760 4.39682 -45.99739 1.000 177.65078 194 GLN B C 1
ATOM 4223 O O . GLN B 1 194 ? -27.31513 4.59794 -46.07831 1.000 172.95411 194 GLN B O 1
ATOM 4229 N N . VAL B 1 195 ? -25.37174 4.01669 -47.05094 1.000 174.47022 195 VAL B N 1
ATOM 4230 C CA . VAL B 1 195 ? -26.02592 3.75806 -48.33388 1.000 173.52386 195 VAL B CA 1
ATOM 4231 C C . VAL B 1 195 ? -26.76079 2.41003 -48.32485 1.000 172.45274 195 VAL B C 1
ATOM 4232 O O . VAL B 1 195 ? -27.74514 2.23205 -49.05513 1.000 171.92460 195 VAL B O 1
ATOM 4236 N N . LYS B 1 196 ? -26.32977 1.45246 -47.49282 1.000 167.18134 196 LYS B N 1
ATOM 4237 C CA . LYS B 1 196 ? -27.02860 0.16873 -47.42793 1.000 159.18638 196 LYS B CA 1
ATOM 4238 C C . LYS B 1 196 ? -28.36906 0.27108 -46.69885 1.000 157.11619 196 LYS B C 1
ATOM 4239 O O . LYS B 1 196 ? -29.31650 -0.43808 -47.05780 1.000 153.76218 196 LYS B O 1
ATOM 4245 N N . GLN B 1 197 ? -28.48100 1.14067 -45.68679 1.000 156.86721 197 GLN B N 1
ATOM 4246 C CA . GLN B 1 197 ? -29.78662 1.38264 -45.06813 1.000 152.45669 197 GLN B CA 1
ATOM 4247 C C . GLN B 1 197 ? -30.73115 2.11988 -46.01087 1.000 149.17863 197 GLN B C 1
ATOM 4248 O O . GLN B 1 197 ? -31.94234 1.86112 -46.00478 1.000 143.64360 197 GLN B O 1
ATOM 4254 N N . LEU B 1 198 ? -30.18830 3.02148 -46.83463 1.000 147.47317 198 LEU B N 1
ATOM 4255 C CA . LEU B 1 198 ? -31.00197 3.78631 -47.77350 1.000 140.04374 198 LEU B CA 1
ATOM 4256 C C . LEU B 1 198 ? -31.71880 2.87404 -48.76903 1.000 144.54940 198 LEU B C 1
ATOM 4257 O O . LEU B 1 198 ? -32.89043 3.10492 -49.10070 1.000 132.04915 198 LEU B O 1
ATOM 4262 N N . MET B 1 199 ? -31.02818 1.83222 -49.26136 1.000 158.54055 199 MET B N 1
ATOM 4263 C CA . MET B 1 199 ? -31.56468 0.98470 -50.32502 1.000 159.92004 199 MET B CA 1
ATOM 4264 C C . MET B 1 199 ? -32.47580 -0.13380 -49.81766 1.000 155.59412 199 MET B C 1
ATOM 4265 O O . MET B 1 199 ? -33.30902 -0.62341 -50.58872 1.000 158.07624 199 MET B O 1
ATOM 4270 N N . ASN B 1 200 ? -32.33805 -0.56495 -48.56144 1.000 146.77012 200 ASN B N 1
ATOM 4271 C CA . ASN B 1 200 ? -33.21833 -1.59128 -48.00300 1.000 146.05968 200 ASN B CA 1
ATOM 4272 C C . ASN B 1 200 ? -34.51125 -1.01794 -47.44747 1.000 140.50617 200 ASN B C 1
ATOM 4273 O O . ASN B 1 200 ? -35.37550 -1.78758 -47.00405 1.000 135.16642 200 ASN B O 1
ATOM 4278 N N . SER B 1 201 ? -34.65565 0.30922 -47.47322 1.000 135.39169 201 SER B N 1
ATOM 4279 C CA . SER B 1 201 ? -35.76396 1.04919 -46.89563 1.000 125.92416 201 SER B CA 1
ATOM 4280 C C . SER B 1 201 ? -36.58752 1.72664 -47.98983 1.000 116.18664 201 SER B C 1
ATOM 4281 O O . SER B 1 201 ? -36.41787 1.46910 -49.18568 1.000 107.92407 201 SER B O 1
ATOM 4284 N N . SER B 1 202 ? -37.44559 2.65030 -47.56617 1.000 110.42319 202 SER B N 1
ATOM 4285 C CA . SER B 1 202 ? -38.48893 3.21258 -48.41107 1.000 105.89816 202 SER B CA 1
ATOM 4286 C C . SER B 1 202 ? -38.05771 4.38044 -49.29129 1.000 103.89819 202 SER B C 1
ATOM 4287 O O . SER B 1 202 ? -38.86751 5.27421 -49.53930 1.000 104.11032 202 SER B O 1
ATOM 4290 N N . ALA B 1 203 ? -36.80818 4.43071 -49.73817 1.000 103.20345 203 ALA B N 1
ATOM 4291 C CA . ALA B 1 203 ? -36.36902 5.45519 -50.68027 1.000 96.53432 203 ALA B CA 1
ATOM 4292 C C . ALA B 1 203 ? -36.20497 4.84921 -52.06717 1.000 96.53722 203 ALA B C 1
ATOM 4293 O O . ALA B 1 203 ? -35.60584 3.78185 -52.21015 1.000 97.08890 203 ALA B O 1
ATOM 4295 N N . GLU B 1 204 ? -36.76041 5.51216 -53.07878 1.000 82.76364 204 GLU B N 1
ATOM 4296 C CA . GLU B 1 204 ? -36.68397 5.05644 -54.46380 1.000 82.00884 204 GLU B CA 1
ATOM 4297 C C . GLU B 1 204 ? -35.64983 5.90501 -55.19643 1.000 81.63679 204 GLU B C 1
ATOM 4298 O O . GLU B 1 204 ? -35.78870 7.13000 -55.27325 1.000 75.43267 204 GLU B O 1
ATOM 4304 N N . CYS B 1 205 ? -34.60855 5.25738 -55.71172 1.000 87.45272 205 CYS B N 1
ATOM 4305 C CA . CYS B 1 205 ? -33.49430 5.94008 -56.35185 1.000 86.26236 205 CYS B CA 1
ATOM 4306 C C . CYS B 1 205 ? -33.57271 5.82658 -57.86534 1.000 90.45240 205 CYS B C 1
ATOM 4307 O O . CYS B 1 205 ? -33.96180 4.78761 -58.40119 1.000 89.09146 205 CYS B O 1
ATOM 4310 N N . PHE B 1 206 ? -33.17482 6.89859 -58.54527 1.000 92.25774 206 PHE B N 1
ATOM 4311 C CA . PHE B 1 206 ? -33.00897 6.93011 -59.99366 1.000 95.80404 206 PHE B CA 1
ATOM 4312 C C . PHE B 1 206 ? -31.56256 7.32040 -60.27823 1.000 101.57088 206 PHE B C 1
ATOM 4313 O O . PHE B 1 206 ? -31.11869 8.39471 -59.86102 1.000 102.62597 206 PHE B O 1
ATOM 4321 N N . PHE B 1 207 ? -30.82135 6.45415 -60.96345 1.000 110.53898 207 PHE B N 1
ATOM 4322 C CA . PHE B 1 207 ? -29.42113 6.73074 -61.26283 1.000 119.10792 207 PHE B CA 1
ATOM 4323 C C . PHE B 1 207 ? -29.25426 7.15198 -62.71952 1.000 119.85584 207 PHE B C 1
ATOM 4324 O O . PHE B 1 207 ? -30.06319 6.80404 -63.58363 1.000 115.83253 207 PHE B O 1
ATOM 4332 N N . ASN B 1 208 ? -28.19328 7.92162 -62.97540 1.000 125.66028 208 ASN B N 1
ATOM 4333 C CA . ASN B 1 208 ? -27.94713 8.53836 -64.28024 1.000 129.20805 208 ASN B CA 1
ATOM 4334 C C . ASN B 1 208 ? -29.10222 9.43796 -64.71456 1.000 130.12636 208 ASN B C 1
ATOM 4335 O O . ASN B 1 208 ? -29.41977 9.52784 -65.90250 1.000 132.60506 208 ASN B O 1
ATOM 4340 N N . THR B 1 209 ? -29.74874 10.10400 -63.75966 1.000 121.29176 209 THR B N 1
ATOM 4341 C CA . THR B 1 209 ? -30.88271 10.97325 -64.03903 1.000 119.68246 209 THR B CA 1
ATOM 4342 C C . THR B 1 209 ? -30.64055 12.34458 -63.42246 1.000 116.56526 209 THR B C 1
ATOM 4343 O O . THR B 1 209 ? -29.82535 12.50851 -62.50957 1.000 115.26953 209 THR B O 1
ATOM 4347 N N . SER B 1 210 ? -31.34665 13.33710 -63.95922 1.000 117.40367 210 SER B N 1
ATOM 4348 C CA . SER B 1 210 ? -31.30965 14.68850 -63.42398 1.000 113.73440 210 SER B CA 1
ATOM 4349 C C . SER B 1 210 ? -32.63397 15.37699 -63.71869 1.000 110.46738 210 SER B C 1
ATOM 4350 O O . SER B 1 210 ? -33.37332 14.98723 -64.62648 1.000 112.85372 210 SER B O 1
ATOM 4353 N N . ILE B 1 211 ? -32.93788 16.39238 -62.91794 1.000 105.71618 211 ILE B N 1
ATOM 4354 C CA . ILE B 1 211 ? -34.14048 17.19277 -63.11810 1.000 104.33743 211 ILE B CA 1
ATOM 4355 C C . ILE B 1 211 ? -33.90232 18.16588 -64.26642 1.000 106.42130 211 ILE B C 1
ATOM 4356 O O . ILE B 1 211 ? -32.89636 18.88284 -64.28894 1.000 106.39973 211 ILE B O 1
ATOM 4361 N N . THR B 1 212 ? -34.83034 18.20533 -65.22151 1.000 103.33524 212 THR B N 1
ATOM 4362 C CA . THR B 1 212 ? -34.67147 19.05304 -66.39164 1.000 104.96119 212 THR B CA 1
ATOM 4363 C C . THR B 1 212 ? -35.71537 20.15370 -66.51869 1.000 106.11924 212 THR B C 1
ATOM 4364 O O . THR B 1 212 ? -35.51143 21.08034 -67.31277 1.000 109.08550 212 THR B O 1
ATOM 4368 N N . LYS B 1 213 ? -36.80672 20.10225 -65.76219 1.000 106.51770 213 LYS B N 1
ATOM 4369 C CA . LYS B 1 213 ? -37.71542 21.23822 -65.71806 1.000 108.92821 213 LYS B CA 1
ATOM 4370 C C . LYS B 1 213 ? -38.55291 21.15898 -64.45012 1.000 106.54116 213 LYS B C 1
ATOM 4371 O O . LYS B 1 213 ? -38.94535 20.07190 -64.01657 1.000 104.22937 213 LYS B O 1
ATOM 4377 N N . LEU B 1 214 ? -38.76396 22.31839 -63.83493 1.000 105.26708 214 LEU B N 1
ATOM 4378 C CA . LEU B 1 214 ? -39.64695 22.46264 -62.68944 1.000 103.72511 214 LEU B CA 1
ATOM 4379 C C . LEU B 1 214 ? -40.98341 22.96039 -63.22015 1.000 107.02744 214 LEU B C 1
ATOM 4380 O O . LEU B 1 214 ? -41.04706 24.01679 -63.85975 1.000 107.35821 214 LEU B O 1
ATOM 4385 N N . ILE B 1 215 ? -42.03993 22.20111 -62.95773 1.000 109.82167 215 ILE B N 1
ATOM 4386 C CA . ILE B 1 215 ? -43.36085 22.46502 -63.50469 1.000 108.54403 215 ILE B CA 1
ATOM 4387 C C . ILE B 1 215 ? -44.22697 22.98787 -62.36948 1.000 109.44242 215 ILE B C 1
ATOM 4388 O O . ILE B 1 215 ? -44.59901 22.23854 -61.45532 1.000 106.20872 215 ILE B O 1
ATOM 4393 N N . ALA B 1 216 ? -44.56720 24.27092 -62.43651 1.000 115.12623 216 ALA B N 1
ATOM 4394 C CA . ALA B 1 216 ? -45.38940 24.85576 -61.39768 1.000 113.28807 216 ALA B CA 1
ATOM 4395 C C . ALA B 1 216 ? -46.82765 24.39106 -61.57191 1.000 114.80836 216 ALA B C 1
ATOM 4396 O O . ALA B 1 216 ? -47.20372 23.80695 -62.58977 1.000 115.29022 216 ALA B O 1
ATOM 4398 N N . GLY B 1 217 ? -47.64511 24.65859 -60.56811 1.000 124.38874 217 GLY B N 1
ATOM 4399 C CA . GLY B 1 217 ? -49.05114 24.39315 -60.70682 1.000 133.50400 217 GLY B CA 1
ATOM 4400 C C . GLY B 1 217 ? -49.72461 25.44799 -61.56026 1.000 144.88811 217 GLY B C 1
ATOM 4401 O O . GLY B 1 217 ? -49.32798 26.61187 -61.59204 1.000 148.07936 217 GLY B O 1
ATOM 4402 N N . ASP B 1 218 ? -50.76848 25.02716 -62.27004 1.000 142.56466 218 ASP B N 1
ATOM 4403 C CA . ASP B 1 218 ? -51.57981 26.00077 -62.98690 1.000 145.66309 218 ASP B CA 1
ATOM 4404 C C . ASP B 1 218 ? -52.31627 26.90864 -62.01621 1.000 146.80772 218 ASP B C 1
ATOM 4405 O O . ASP B 1 218 ? -52.73064 28.00611 -62.39832 1.000 149.53411 218 ASP B O 1
ATOM 4410 N N . ASN B 1 219 ? -52.47421 26.46753 -60.76978 1.000 152.21487 219 ASN B N 1
ATOM 4411 C CA . ASN B 1 219 ? -53.17387 27.20124 -59.72566 1.000 157.71067 219 ASN B CA 1
ATOM 4412 C C . ASN B 1 219 ? -52.25059 27.95250 -58.77672 1.000 161.43535 219 ASN B C 1
ATOM 4413 O O . ASN B 1 219 ? -52.61280 29.03693 -58.31164 1.000 160.75454 219 ASN B O 1
ATOM 4418 N N . HIS B 1 220 ? -51.07162 27.41621 -58.48227 1.000 173.62245 220 HIS B N 1
ATOM 4419 C CA . HIS B 1 220 ? -50.10630 28.06375 -57.60267 1.000 171.15850 220 HIS B CA 1
ATOM 4420 C C . HIS B 1 220 ? -48.84026 28.42220 -58.36987 1.000 169.04691 220 HIS B C 1
ATOM 4421 O O . HIS B 1 220 ? -48.80460 28.43379 -59.60258 1.000 170.44106 220 HIS B O 1
ATOM 4428 N N . GLU B 1 221 ? -47.80258 28.74905 -57.60371 1.000 142.07001 221 GLU B N 1
ATOM 4429 C CA . GLU B 1 221 ? -46.43647 28.84737 -58.09770 1.000 128.89588 221 GLU B CA 1
ATOM 4430 C C . GLU B 1 221 ? -45.52687 27.89555 -57.33351 1.000 112.95769 221 GLU B C 1
ATOM 4431 O O . GLU B 1 221 ? -44.30259 28.00073 -57.43456 1.000 111.27953 221 GLU B O 1
ATOM 4437 N N . ALA B 1 222 ? -46.09511 26.95023 -56.59027 1.000 115.54229 222 ALA B N 1
ATOM 4438 C CA . ALA B 1 222 ? -45.28208 25.86908 -56.06573 1.000 107.50297 222 ALA B CA 1
ATOM 4439 C C . ALA B 1 222 ? -45.02039 24.84332 -57.16178 1.000 103.13762 222 ALA B C 1
ATOM 4440 O O . ALA B 1 222 ? -45.70881 24.79712 -58.18568 1.000 105.59003 222 ALA B O 1
ATOM 4442 N N . ILE B 1 223 ? -44.01507 24.00671 -56.92858 1.000 92.70291 223 ILE B N 1
ATOM 4443 C CA . ILE B 1 223 ? -43.67824 22.93267 -57.85831 1.000 95.41376 223 ILE B CA 1
ATOM 4444 C C . ILE B 1 223 ? -44.68209 21.80415 -57.65683 1.000 93.04292 223 ILE B C 1
ATOM 4445 O O . ILE B 1 223 ? -44.79334 21.24723 -56.55913 1.000 88.03062 223 ILE B O 1
ATOM 4450 N N . GLU B 1 224 ? -45.43823 21.48689 -58.70554 1.000 94.76142 224 GLU B N 1
ATOM 4451 C CA . GLU B 1 224 ? -46.42609 20.42174 -58.62372 1.000 96.35512 224 GLU B CA 1
ATOM 4452 C C . GLU B 1 224 ? -45.92956 19.12657 -59.25230 1.000 95.96891 224 GLU B C 1
ATOM 4453 O O . GLU B 1 224 ? -46.21453 18.04143 -58.73229 1.000 93.68278 224 GLU B O 1
ATOM 4459 N N . TYR B 1 225 ? -45.16655 19.22472 -60.34318 1.000 96.60570 225 TYR B N 1
ATOM 4460 C CA . TYR B 1 225 ? -44.55762 18.07661 -61.00180 1.000 97.16439 225 TYR B CA 1
ATOM 4461 C C . TYR B 1 225 ? -43.11028 18.41771 -61.35214 1.000 97.77814 225 TYR B C 1
ATOM 4462 O O . TYR B 1 225 ? -42.71828 19.58625 -61.39320 1.000 97.26153 225 TYR B O 1
ATOM 4471 N N . VAL B 1 226 ? -42.31092 17.37898 -61.58515 1.000 103.13183 226 VAL B N 1
ATOM 4472 C CA . VAL B 1 226 ? -40.91061 17.51712 -61.96201 1.000 101.29891 226 VAL B CA 1
ATOM 4473 C C . VAL B 1 226 ? -40.64564 16.62681 -63.16658 1.000 107.31106 226 VAL B C 1
ATOM 4474 O O . VAL B 1 226 ? -41.14142 15.49794 -63.22732 1.000 106.32229 226 VAL B O 1
ATOM 4478 N N . GLU B 1 227 ? -39.88287 17.13665 -64.13329 1.000 112.55588 227 GLU B N 1
ATOM 4479 C CA . GLU B 1 227 ? -39.48972 16.36924 -65.31073 1.000 116.72146 227 GLU B CA 1
ATOM 4480 C C . GLU B 1 227 ? -38.07872 15.81269 -65.11693 1.000 116.20664 227 GLU B C 1
ATOM 4481 O O . GLU B 1 227 ? -37.16085 16.55623 -64.75590 1.000 115.57800 227 GLU B O 1
ATOM 4487 N N . LEU B 1 228 ? -37.91374 14.50989 -65.34874 1.000 114.51067 228 LEU B N 1
ATOM 4488 C CA . LEU B 1 228 ? -36.65066 13.79806 -65.19279 1.000 113.76376 228 LEU B CA 1
ATOM 4489 C C . LEU B 1 228 ? -36.15051 13.26548 -66.53624 1.000 121.45815 228 LEU B C 1
ATOM 4490 O O . LEU B 1 228 ? -36.93674 13.00108 -67.44988 1.000 122.21626 228 LEU B O 1
ATOM 4495 N N . THR B 1 229 ? -34.82912 13.05701 -66.63351 1.000 119.73788 229 THR B N 1
ATOM 4496 C CA . THR B 1 229 ? -34.17857 12.64352 -67.88128 1.000 122.79879 229 THR B CA 1
ATOM 4497 C C . THR B 1 229 ? -33.05908 11.64058 -67.62187 1.000 126.61340 229 THR B C 1
ATOM 4498 O O . THR B 1 229 ? -32.16445 11.91140 -66.81665 1.000 126.94345 229 THR B O 1
ATOM 4502 N N . ASN B 1 230 ? -33.08260 10.50782 -68.33675 1.000 135.34378 230 ASN B N 1
ATOM 4503 C CA . ASN B 1 230 ? -32.03965 9.48930 -68.20951 1.000 138.32780 230 ASN B CA 1
ATOM 4504 C C . ASN B 1 230 ? -30.82233 9.82509 -69.06045 1.000 140.71411 230 ASN B C 1
ATOM 4505 O O . ASN B 1 230 ? -30.94606 10.08351 -70.26117 1.000 141.21262 230 ASN B O 1
ATOM 4510 N N . HIS B 1 231 ? -29.64154 9.78780 -68.44018 1.000 142.27560 231 HIS B N 1
ATOM 4511 C CA . HIS B 1 231 ? -28.39029 10.10891 -69.11597 1.000 144.65408 231 HIS B CA 1
ATOM 4512 C C . HIS B 1 231 ? -27.76497 8.92062 -69.83813 1.000 148.78418 231 HIS B C 1
ATOM 4513 O O . HIS B 1 231 ? -26.80763 9.11736 -70.59405 1.000 152.37643 231 HIS B O 1
ATOM 4520 N N . GLU B 1 232 ? -28.26652 7.70131 -69.63385 1.000 150.99262 232 GLU B N 1
ATOM 4521 C CA . GLU B 1 232 ? -27.73139 6.53754 -70.33137 1.000 154.45124 232 GLU B CA 1
ATOM 4522 C C . GLU B 1 232 ? -28.72413 5.87162 -71.26662 1.000 155.41090 232 GLU B C 1
ATOM 4523 O O . GLU B 1 232 ? -28.31360 5.36398 -72.31254 1.000 157.65742 232 GLU B O 1
ATOM 4529 N N . THR B 1 233 ? -30.01162 5.86275 -70.92938 1.000 151.87473 233 THR B N 1
ATOM 4530 C CA . THR B 1 233 ? -31.04104 5.34092 -71.83777 1.000 151.68908 233 THR B CA 1
ATOM 4531 C C . THR B 1 233 ? -31.59169 6.48231 -72.68912 1.000 148.92005 233 THR B C 1
ATOM 4532 O O . THR B 1 233 ? -31.41148 6.50263 -73.91091 1.000 150.17865 233 THR B O 1
ATOM 4536 N N . GLY B 1 234 ? -32.27862 7.42900 -72.04968 1.000 149.29054 234 GLY B N 1
ATOM 4537 C CA . GLY B 1 234 ? -32.74348 8.62557 -72.72251 1.000 146.48965 234 GLY B CA 1
ATOM 4538 C C . GLY B 1 234 ? -34.16442 9.00728 -72.36839 1.000 144.82411 234 GLY B C 1
ATOM 4539 O O . GLY B 1 234 ? -34.66562 10.04740 -72.80591 1.000 140.49236 234 GLY B O 1
ATOM 4540 N N . GLU B 1 235 ? -34.81084 8.17527 -71.55754 1.000 148.71976 235 GLU B N 1
ATOM 4541 C CA . GLU B 1 235 ? -36.21239 8.36948 -71.20746 1.000 147.39862 235 GLU B CA 1
ATOM 4542 C C . GLU B 1 235 ? -36.41779 9.71846 -70.51623 1.000 144.21703 235 GLU B C 1
ATOM 4543 O O . GLU B 1 235 ? -35.54273 10.21680 -69.80207 1.000 143.94581 235 GLU B O 1
ATOM 4549 N N . VAL B 1 236 ? -37.57965 10.32563 -70.75789 1.000 134.44556 236 VAL B N 1
ATOM 4550 C CA . VAL B 1 236 ? -37.95895 11.60265 -70.14924 1.000 127.98256 236 VAL B CA 1
ATOM 4551 C C . VAL B 1 236 ? -39.31160 11.40530 -69.47038 1.000 125.24986 236 VAL B C 1
ATOM 4552 O O . VAL B 1 236 ? -40.35385 11.44227 -70.13157 1.000 124.94135 236 VAL B O 1
ATOM 4556 N N . SER B 1 237 ? -39.30165 11.17849 -68.15756 1.000 122.16760 237 SER B N 1
ATOM 4557 C CA . SER B 1 237 ? -40.51609 10.97319 -67.37808 1.000 117.37586 237 SER B CA 1
ATOM 4558 C C . SER B 1 237 ? -40.90585 12.22925 -66.59153 1.000 116.75056 237 SER B C 1
ATOM 4559 O O . SER B 1 237 ? -40.15696 13.20766 -66.49710 1.000 113.53037 237 SER B O 1
ATOM 4562 N N . HIS B 1 238 ? -42.11416 12.18017 -66.02460 1.000 119.05984 238 HIS B N 1
ATOM 4563 C CA . HIS B 1 238 ? -42.66231 13.21874 -65.16173 1.000 111.14760 238 HIS B CA 1
ATOM 4564 C C . HIS B 1 238 ? -43.06870 12.60647 -63.82850 1.000 110.07884 238 HIS B C 1
ATOM 4565 O O . HIS B 1 238 ? -43.44882 11.43463 -63.75439 1.000 114.70876 238 HIS B O 1
ATOM 4572 N N . LEU B 1 239 ? -42.97590 13.40128 -62.76576 1.000 106.98017 239 LEU B N 1
ATOM 4573 C CA . LEU B 1 239 ? -43.24952 12.86572 -61.45376 1.000 101.81654 239 LEU B CA 1
ATOM 4574 C C . LEU B 1 239 ? -43.89461 13.90890 -60.54868 1.000 98.79331 239 LEU B C 1
ATOM 4575 O O . LEU B 1 239 ? -43.35088 15.01686 -60.42857 1.000 93.51703 239 LEU B O 1
ATOM 4580 N N . PRO B 1 240 ? -45.02334 13.59828 -59.90234 1.000 96.31361 240 PRO B N 1
ATOM 4581 C CA . PRO B 1 240 ? -45.64378 14.56635 -58.98084 1.000 92.59345 240 PRO B CA 1
ATOM 4582 C C . PRO B 1 240 ? -44.95952 14.57357 -57.61919 1.000 89.11143 240 PRO B C 1
ATOM 4583 O O . PRO B 1 240 ? -44.70830 13.52040 -57.02597 1.000 86.96644 240 PRO B O 1
ATOM 4587 N N . ILE B 1 241 ? -44.66237 15.77645 -57.12422 1.000 84.48170 241 ILE B N 1
ATOM 4588 C CA . ILE B 1 241 ? -43.96836 15.94984 -55.85559 1.000 85.95285 241 ILE B CA 1
ATOM 4589 C C . ILE B 1 241 ? -44.55713 17.13633 -55.10243 1.000 83.43081 241 ILE B C 1
ATOM 4590 O O . ILE B 1 241 ? -45.13751 18.04630 -55.69477 1.000 85.95653 241 ILE B O 1
ATOM 4595 N N . ASP B 1 242 ? -44.42419 17.10299 -53.77994 1.000 76.89415 242 ASP B N 1
ATOM 4596 C CA . ASP B 1 242 ? -44.78894 18.21499 -52.91757 1.000 71.71007 242 ASP B CA 1
ATOM 4597 C C . ASP B 1 242 ? -43.59144 19.10546 -52.59296 1.000 75.28396 242 ASP B C 1
ATOM 4598 O O . ASP B 1 242 ? -43.75939 20.30651 -52.35369 1.000 76.09214 242 ASP B O 1
ATOM 4603 N N . GLU B 1 243 ? -42.39358 18.53748 -52.52135 1.000 73.51059 243 GLU B N 1
ATOM 4604 C CA . GLU B 1 243 ? -41.19957 19.28038 -52.13877 1.000 74.13712 243 GLU B CA 1
ATOM 4605 C C . GLU B 1 243 ? -40.03551 18.82142 -52.99624 1.000 70.46275 243 GLU B C 1
ATOM 4606 O O . GLU B 1 243 ? -39.95450 17.64480 -53.36065 1.000 71.62150 243 GLU B O 1
ATOM 4612 N N . VAL B 1 244 ? -39.15613 19.75722 -53.34134 1.000 71.69682 244 VAL B N 1
ATOM 4613 C CA . VAL B 1 244 ? -37.89987 19.46048 -54.02012 1.000 69.75709 244 VAL B CA 1
ATOM 4614 C C . VAL B 1 244 ? -36.76866 19.97912 -53.15464 1.000 71.45623 244 VAL B C 1
ATOM 4615 O O . VAL B 1 244 ? -36.83746 21.11342 -52.65904 1.000 71.66971 244 VAL B O 1
ATOM 4619 N N . ILE B 1 245 ? -35.74412 19.14095 -52.96636 1.000 67.63599 245 ILE B N 1
ATOM 4620 C CA . ILE B 1 245 ? -34.54205 19.46887 -52.20582 1.000 66.76071 245 ILE B CA 1
ATOM 4621 C C . ILE B 1 245 ? -33.33017 19.25337 -53.10280 1.000 69.29895 245 ILE B C 1
ATOM 4622 O O . ILE B 1 245 ? -33.11665 18.14882 -53.61903 1.000 71.56674 245 ILE B O 1
ATOM 4627 N N . ILE B 1 246 ? -32.53817 20.29538 -53.28492 1.000 70.20570 246 ILE B N 1
ATOM 4628 C CA . ILE B 1 246 ? -31.33323 20.22276 -54.09634 1.000 71.08045 246 ILE B CA 1
ATOM 4629 C C . ILE B 1 246 ? -30.14048 20.01782 -53.17799 1.000 75.30926 246 ILE B C 1
ATOM 4630 O O . ILE B 1 246 ? -29.97935 20.73749 -52.18738 1.000 77.51062 246 ILE B O 1
ATOM 4635 N N . ASN B 1 247 ? -29.30675 19.02538 -53.49846 1.000 74.60398 247 ASN B N 1
ATOM 4636 C CA . ASN B 1 247 ? -28.04017 18.78411 -52.80566 1.000 77.95457 247 ASN B CA 1
ATOM 4637 C C . ASN B 1 247 ? -26.96627 18.53265 -53.85835 1.000 80.94851 247 ASN B C 1
ATOM 4638 O O . ASN B 1 247 ? -26.64936 17.38592 -54.18753 1.000 80.37784 247 ASN B O 1
ATOM 4643 N N . HIS B 1 248 ? -26.41242 19.61865 -54.39160 1.000 82.97843 248 HIS B N 1
ATOM 4644 C CA . HIS B 1 248 ? -25.31365 19.53246 -55.33688 1.000 83.05118 248 HIS B CA 1
ATOM 4645 C C . HIS B 1 248 ? -24.00847 20.04545 -54.73835 1.000 82.46181 248 HIS B C 1
ATOM 4646 O O . HIS B 1 248 ? -23.05389 20.30616 -55.47303 1.000 83.34677 248 HIS B O 1
ATOM 4653 N N . GLY B 1 249 ? -23.95033 20.18214 -53.41916 1.000 82.05014 249 GLY B N 1
ATOM 4654 C CA . GLY B 1 249 ? -22.76171 20.64085 -52.73119 1.000 76.82292 249 GLY B CA 1
ATOM 4655 C C . GLY B 1 249 ? -22.79684 22.11722 -52.40885 1.000 73.21343 249 GLY B C 1
ATOM 4656 O O . GLY B 1 249 ? -23.77978 22.82405 -52.63385 1.000 78.07923 249 GLY B O 1
ATOM 4657 N N . TYR B 1 250 ? -21.67452 22.58853 -51.89111 1.000 66.46545 250 TYR B N 1
ATOM 4658 C CA . TYR B 1 250 ? -21.53134 23.95586 -51.41614 1.000 68.62825 250 TYR B CA 1
ATOM 4659 C C . TYR B 1 250 ? -20.30056 24.58614 -52.04820 1.000 70.53669 250 TYR B C 1
ATOM 4660 O O . TYR B 1 250 ? -19.29315 23.91520 -52.29568 1.000 68.49001 250 TYR B O 1
ATOM 4669 N N . GLU B 1 251 ? -20.39027 25.88797 -52.29171 1.000 69.38850 251 GLU B N 1
ATOM 4670 C CA . GLU B 1 251 ? -19.24449 26.69886 -52.66849 1.000 68.16727 251 GLU B CA 1
ATOM 4671 C C . GLU B 1 251 ? -18.72865 27.40805 -51.43218 1.000 64.09916 251 GLU B C 1
ATOM 4672 O O . GLU B 1 251 ? -19.51716 27.79147 -50.56305 1.000 62.31240 251 GLU B O 1
ATOM 4678 N N . ARG B 1 252 ? -17.40035 27.51879 -51.32951 1.000 62.74550 252 ARG B N 1
ATOM 4679 C CA . ARG B 1 252 ? -16.73723 28.16456 -50.20613 1.000 61.97090 252 ARG B CA 1
ATOM 4680 C C . ARG B 1 252 ? -16.06612 29.45457 -50.66004 1.000 60.53103 252 ARG B C 1
ATOM 4681 O O . ARG B 1 252 ? -15.61336 29.56304 -51.80269 1.000 59.57504 252 ARG B O 1
ATOM 4689 N N . ASP B 1 253 ? -16.03253 30.44974 -49.76963 1.000 62.48924 253 ASP B N 1
ATOM 4690 C CA . ASP B 1 253 ? -15.20473 31.64504 -49.96272 1.000 64.70374 253 ASP B CA 1
ATOM 4691 C C . ASP B 1 253 ? -14.41276 31.91003 -48.69380 1.000 59.24503 253 ASP B C 1
ATOM 4692 O O . ASP B 1 253 ? -14.99259 32.27128 -47.66583 1.000 58.50897 253 ASP B O 1
ATOM 4697 N N . ILE B 1 254 ? -13.09069 31.78226 -48.77743 1.000 64.14910 254 ILE B N 1
ATOM 4698 C CA . ILE B 1 254 ? -12.22762 31.95236 -47.61360 1.000 66.51358 254 ILE B CA 1
ATOM 4699 C C . ILE B 1 254 ? -11.21054 33.07786 -47.81778 1.000 67.64791 254 ILE B C 1
ATOM 4700 O O . ILE B 1 254 ? -10.25564 33.19498 -47.05821 1.000 68.68418 254 ILE B O 1
ATOM 4705 N N . THR B 1 255 ? -11.44857 33.94928 -48.80285 1.000 72.72714 255 THR B N 1
ATOM 4706 C CA . THR B 1 255 ? -10.46894 34.92223 -49.27762 1.000 72.37490 255 THR B CA 1
ATOM 4707 C C . THR B 1 255 ? -10.19995 36.07121 -48.32545 1.000 69.30593 255 THR B C 1
ATOM 4708 O O . THR B 1 255 ? -9.29390 36.84729 -48.61978 1.000 76.58333 255 THR B O 1
ATOM 4712 N N . LEU B 1 256 ? -10.89467 36.16489 -47.19194 1.000 66.99706 256 LEU B N 1
ATOM 4713 C CA . LEU B 1 256 ? -10.81790 37.35173 -46.34336 1.000 67.32394 256 LEU B CA 1
ATOM 4714 C C . LEU B 1 256 ? -9.38348 37.69013 -45.96041 1.000 74.37281 256 LEU B C 1
ATOM 4715 O O . LEU B 1 256 ? -8.92287 38.82050 -46.16774 1.000 76.47784 256 LEU B O 1
ATOM 4720 N N . LEU B 1 257 ? -8.66128 36.72527 -45.39562 1.000 71.19217 257 LEU B N 1
ATOM 4721 C CA . LEU B 1 257 ? -7.35931 37.03380 -44.83460 1.000 69.42969 257 LEU B CA 1
ATOM 4722 C C . LEU B 1 257 ? -6.25600 37.05843 -45.88244 1.000 75.38000 257 LEU B C 1
ATOM 4723 O O . LEU B 1 257 ? -5.27836 37.78988 -45.70164 1.000 78.80932 257 LEU B O 1
ATOM 4728 N N . GLU B 1 258 ? -6.42973 36.37224 -47.01517 1.000 74.30501 258 GLU B N 1
ATOM 4729 C CA . GLU B 1 258 ? -5.44358 36.48908 -48.08991 1.000 78.46151 258 GLU B CA 1
ATOM 4730 C C . GLU B 1 258 ? -5.47663 37.86956 -48.72589 1.000 79.77213 258 GLU B C 1
ATOM 4731 O O . GLU B 1 258 ? -4.42338 38.45656 -49.00786 1.000 85.97319 258 GLU B O 1
ATOM 4737 N N . ASN B 1 259 ? -6.68065 38.39614 -48.95329 1.000 86.20946 259 ASN B N 1
ATOM 4738 C CA . ASN B 1 259 ? -6.89791 39.70810 -49.55255 1.000 89.63763 259 ASN B CA 1
ATOM 4739 C C . ASN B 1 259 ? -6.53091 40.86151 -48.62688 1.000 93.43554 259 ASN B C 1
ATOM 4740 O O . ASN B 1 259 ? -6.51538 42.01556 -49.07831 1.000 93.16318 259 ASN B O 1
ATOM 4745 N N . SER B 1 260 ? -6.26945 40.58749 -47.35141 1.000 92.36182 260 SER B N 1
ATOM 4746 C CA . SER B 1 260 ? -5.91130 41.62410 -46.39517 1.000 91.91842 260 SER B CA 1
ATOM 4747 C C . SER B 1 260 ? -4.39683 41.77862 -46.30125 1.000 93.78469 260 SER B C 1
ATOM 4748 O O . SER B 1 260 ? -3.64972 40.79338 -46.27810 1.000 91.30968 260 SER B O 1
ATOM 4751 N N . GLU B 1 261 ? -3.95481 43.03387 -46.25305 1.000 106.47629 261 GLU B N 1
ATOM 4752 C CA . GLU B 1 261 ? -2.56984 43.36940 -45.92887 1.000 108.23436 261 GLU B CA 1
ATOM 4753 C C . GLU B 1 261 ? -2.45183 43.44913 -44.40939 1.000 107.72563 261 GLU B C 1
ATOM 4754 O O . GLU B 1 261 ? -2.55093 44.51273 -43.79634 1.000 108.19507 261 GLU B O 1
ATOM 4760 N N . LEU B 1 262 ? -2.27504 42.28362 -43.79243 1.000 92.08298 262 LEU B N 1
ATOM 4761 C CA . LEU B 1 262 ? -2.14307 42.18605 -42.34744 1.000 82.63496 262 LEU B CA 1
ATOM 4762 C C . LEU B 1 262 ? -1.13220 41.10549 -42.00162 1.000 81.33006 262 LEU B C 1
ATOM 4763 O O . LEU B 1 262 ? -1.26765 39.97011 -42.46196 1.000 79.74311 262 LEU B O 1
ATOM 4768 N N . ASP B 1 263 ? -0.13220 41.42766 -41.17862 1.000 79.23405 263 ASP B N 1
ATOM 4769 C CA . ASP B 1 263 ? 0.76463 40.37142 -40.71333 1.000 74.03772 263 ASP B CA 1
ATOM 4770 C C . ASP B 1 263 ? 0.10459 39.66636 -39.52854 1.000 63.72424 263 ASP B C 1
ATOM 4771 O O . ASP B 1 263 ? 0.55724 39.71205 -38.38083 1.000 61.68682 263 ASP B O 1
ATOM 4776 N N . VAL B 1 264 ? -1.03984 39.05381 -39.83929 1.000 64.27080 264 VAL B N 1
ATOM 4777 C CA . VAL B 1 264 ? -1.73441 38.17540 -38.90696 1.000 60.77162 264 VAL B CA 1
ATOM 4778 C C . VAL B 1 264 ? -1.24506 36.77649 -39.22042 1.000 54.21078 264 VAL B C 1
ATOM 4779 O O . VAL B 1 264 ? -1.09546 36.40933 -40.39254 1.000 54.41562 264 VAL B O 1
ATOM 4783 N N . ALA B 1 265 ? -0.88362 36.03991 -38.18786 1.000 53.67606 265 ALA B N 1
ATOM 4784 C CA . ALA B 1 265 ? -0.33299 34.70609 -38.37265 1.000 52.98078 265 ALA B CA 1
ATOM 4785 C C . ALA B 1 265 ? -1.45932 33.70644 -38.63171 1.000 53.52543 265 ALA B C 1
ATOM 4786 O O . ALA B 1 265 ? -2.44366 33.67329 -37.88784 1.000 51.93252 265 ALA B O 1
ATOM 4788 N N . ILE B 1 266 ? -1.30921 32.89159 -39.68065 1.000 49.37850 266 ILE B N 1
ATOM 4789 C CA . ILE B 1 266 ? -2.33859 31.96872 -40.15118 1.000 50.82518 266 ILE B CA 1
ATOM 4790 C C . ILE B 1 266 ? -1.82875 30.54168 -40.02184 1.000 51.02929 266 ILE B C 1
ATOM 4791 O O . ILE B 1 266 ? -0.68935 30.25623 -40.41503 1.000 58.09567 266 ILE B O 1
ATOM 4796 N N . ILE B 1 267 ? -2.65570 29.63978 -39.48131 1.000 51.91585 267 ILE B N 1
ATOM 4797 C CA . ILE B 1 267 ? -2.30538 28.21390 -39.42553 1.000 57.45787 267 ILE B CA 1
ATOM 4798 C C . ILE B 1 267 ? -2.91302 27.44954 -40.59661 1.000 56.97621 267 ILE B C 1
ATOM 4799 O O . ILE B 1 267 ? -4.11126 27.56700 -40.88099 1.000 57.77397 267 ILE B O 1
ATOM 4804 N N . ASP B 1 268 ? -2.08991 26.63788 -41.26110 1.000 56.39373 268 ASP B N 1
ATOM 4805 C CA . ASP B 1 268 ? -2.58331 25.72966 -42.29627 1.000 60.39857 268 ASP B CA 1
ATOM 4806 C C . ASP B 1 268 ? -3.33131 26.48303 -43.39550 1.000 62.33444 268 ASP B C 1
ATOM 4807 O O . ASP B 1 268 ? -4.29475 25.96955 -43.97055 1.000 63.43093 268 ASP B O 1
ATOM 4812 N N . ASN B 1 269 ? -2.89818 27.70892 -43.68079 1.000 60.77471 269 ASN B N 1
ATOM 4813 C CA . ASN B 1 269 ? -3.40443 28.56332 -44.74972 1.000 62.41647 269 ASN B CA 1
ATOM 4814 C C . ASN B 1 269 ? -4.82968 29.00739 -44.54413 1.000 60.75335 269 ASN B C 1
ATOM 4815 O O . ASN B 1 269 ? -5.42906 29.49243 -45.49403 1.000 66.05129 269 ASN B O 1
ATOM 4820 N N . TYR B 1 270 ? -5.41381 28.80140 -43.36579 1.000 59.42010 270 TYR B N 1
ATOM 4821 C CA . TYR B 1 270 ? -6.75439 29.31534 -43.15704 1.000 58.18461 270 TYR B CA 1
ATOM 4822 C C . TYR B 1 270 ? -6.98950 29.89514 -41.76611 1.000 59.17061 270 TYR B C 1
ATOM 4823 O O . TYR B 1 270 ? -7.41175 31.05296 -41.63283 1.000 59.36979 270 TYR B O 1
ATOM 4832 N N . TYR B 1 271 ? -6.78477 29.08755 -40.72922 1.000 59.96293 271 TYR B N 1
ATOM 4833 C CA . TYR B 1 271 ? -7.21824 29.48061 -39.39470 1.000 55.71266 271 TYR B CA 1
ATOM 4834 C C . TYR B 1 271 ? -6.32227 30.59157 -38.87041 1.000 53.24523 271 TYR B C 1
ATOM 4835 O O . TYR B 1 271 ? -5.16353 30.73029 -39.27694 1.000 52.03392 271 TYR B O 1
ATOM 4844 N N . ILE B 1 272 ? -6.86776 31.40222 -37.97328 1.000 49.17215 272 ILE B N 1
ATOM 4845 C CA . ILE B 1 272 ? -6.05237 32.42097 -37.32795 1.000 53.17148 272 ILE B CA 1
ATOM 4846 C C . ILE B 1 272 ? -5.29402 31.79505 -36.16204 1.000 51.54075 272 ILE B C 1
ATOM 4847 O O . ILE B 1 272 ? -5.86592 31.09856 -35.31690 1.000 50.40837 272 ILE B O 1
ATOM 4852 N N . ALA B 1 273 ? -3.99203 31.98824 -36.14953 1.000 43.82292 273 ALA B N 1
ATOM 4853 C CA . ALA B 1 273 ? -3.14807 31.42983 -35.09644 1.000 48.63895 273 ALA B CA 1
ATOM 4854 C C . ALA B 1 273 ? -3.30724 32.27374 -33.84673 1.000 44.72308 273 ALA B C 1
ATOM 4855 O O . ALA B 1 273 ? -2.72863 33.35314 -33.74695 1.000 50.03326 273 ALA B O 1
ATOM 4857 N N . GLY B 1 274 ? -4.06058 31.78016 -32.86448 1.000 46.00148 274 GLY B N 1
ATOM 4858 C CA . GLY B 1 274 ? -4.38482 32.55557 -31.68700 1.000 45.25292 274 GLY B CA 1
ATOM 4859 C C . GLY B 1 274 ? -3.80674 31.97223 -30.40813 1.000 43.20884 274 GLY B C 1
ATOM 4860 O O . GLY B 1 274 ? -3.10485 30.95965 -30.41501 1.000 50.95768 274 GLY B O 1
ATOM 4861 N N . ASN B 1 275 ? -4.08385 32.65964 -29.31058 1.000 40.42022 275 ASN B N 1
ATOM 4862 C CA . ASN B 1 275 ? -3.76936 32.16395 -27.98480 1.000 39.86480 275 ASN B CA 1
ATOM 4863 C C . ASN B 1 275 ? -5.05997 31.82182 -27.23423 1.000 45.21817 275 ASN B C 1
ATOM 4864 O O . ASN B 1 275 ? -6.17984 31.93482 -27.75311 1.000 40.24164 275 ASN B O 1
ATOM 4869 N N . ALA B 1 276 ? -4.89604 31.39349 -25.97652 1.000 47.23769 276 ALA B N 1
ATOM 4870 C CA . ALA B 1 276 ? -6.03343 30.93322 -25.18479 1.000 40.86705 276 ALA B CA 1
ATOM 4871 C C . ALA B 1 276 ? -6.99390 32.05900 -24.84540 1.000 44.20348 276 ALA B C 1
ATOM 4872 O O . ALA B 1 276 ? -8.05227 31.78340 -24.25906 1.000 45.09057 276 ALA B O 1
ATOM 4874 N N . ASN B 1 277 ? -6.63291 33.30254 -25.17431 1.000 39.15944 277 ASN B N 1
ATOM 4875 C CA . ASN B 1 277 ? -7.45218 34.46541 -24.90927 1.000 39.54329 277 ASN B CA 1
ATOM 4876 C C . ASN B 1 277 ? -8.02717 35.03984 -26.18622 1.000 41.68047 277 ASN B C 1
ATOM 4877 O O . ASN B 1 277 ? -8.61894 36.11579 -26.15422 1.000 41.00784 277 ASN B O 1
ATOM 4882 N N . SER B 1 278 ? -7.92105 34.30322 -27.29441 1.000 43.96889 278 SER B N 1
ATOM 4883 C CA . SER B 1 278 ? -8.49047 34.65222 -28.59518 1.000 43.52322 278 SER B CA 1
ATOM 4884 C C . SER B 1 278 ? -7.73046 35.77104 -29.29604 1.000 45.42435 278 SER B C 1
ATOM 4885 O O . SER B 1 278 ? -8.24269 36.35512 -30.26624 1.000 47.65528 278 SER B O 1
ATOM 4888 N N . GLU B 1 279 ? -6.51584 36.07384 -28.82743 1.000 45.46949 279 GLU B N 1
ATOM 4889 C CA . GLU B 1 279 ? -5.68587 37.11593 -29.41708 1.000 45.08919 279 GLU B CA 1
ATOM 4890 C C . GLU B 1 279 ? -4.93621 36.58478 -30.63221 1.000 44.37771 279 GLU B C 1
ATOM 4891 O O . GLU B 1 279 ? -4.37057 35.48653 -30.58276 1.000 48.45834 279 GLU B O 1
ATOM 4897 N N . SER B 1 280 ? -4.96354 37.33819 -31.73480 1.000 43.51736 280 SER B N 1
ATOM 4898 C CA . SER B 1 280 ? -4.12828 37.04079 -32.88846 1.000 48.38986 280 SER B CA 1
ATOM 4899 C C . SER B 1 280 ? -2.79098 37.74878 -32.70056 1.000 51.30938 280 SER B C 1
ATOM 4900 O O . SER B 1 280 ? -2.53960 38.38101 -31.67568 1.000 51.74419 280 SER B O 1
ATOM 4903 N N . SER B 1 281 ? -1.92996 37.68606 -33.70790 1.000 51.53847 281 SER B N 1
ATOM 4904 C CA . SER B 1 281 ? -0.63616 38.34980 -33.66329 1.000 45.10582 281 SER B CA 1
ATOM 4905 C C . SER B 1 281 ? -0.73006 39.84755 -33.94797 1.000 52.74195 281 SER B C 1
ATOM 4906 O O . SER B 1 281 ? 0.30619 40.52029 -33.99930 1.000 55.48177 281 SER B O 1
ATOM 4909 N N . VAL B 1 282 ? -1.92146 40.38361 -34.21373 1.000 54.66758 282 VAL B N 1
ATOM 4910 C CA . VAL B 1 282 ? -2.10398 41.81415 -34.42356 1.000 47.73490 282 VAL B CA 1
ATOM 4911 C C . VAL B 1 282 ? -2.90409 42.35456 -33.25526 1.000 48.52053 282 VAL B C 1
ATOM 4912 O O . VAL B 1 282 ? -3.97358 41.82336 -32.94264 1.000 55.22536 282 VAL B O 1
ATOM 4916 N N . ASP B 1 283 ? -2.41888 43.43377 -32.65185 1.000 49.78821 283 ASP B N 1
ATOM 4917 C CA . ASP B 1 283 ? -3.06099 44.00444 -31.48101 1.000 52.44246 283 ASP B CA 1
ATOM 4918 C C . ASP B 1 283 ? -4.46017 44.51600 -31.80266 1.000 54.43879 283 ASP B C 1
ATOM 4919 O O . ASP B 1 283 ? -4.67041 45.24171 -32.78445 1.000 50.48195 283 ASP B O 1
ATOM 4924 N N . GLY B 1 284 ? -5.41700 44.15119 -30.95105 1.000 53.85636 284 GLY B N 1
ATOM 4925 C CA . GLY B 1 284 ? -6.79190 44.57580 -31.12621 1.000 54.73596 284 GLY B CA 1
ATOM 4926 C C . GLY B 1 284 ? -7.56864 43.81295 -32.18085 1.000 52.34959 284 GLY B C 1
ATOM 4927 O O . GLY B 1 284 ? -8.71544 44.17739 -32.45710 1.000 48.68863 284 GLY B O 1
ATOM 4928 N N . LEU B 1 285 ? -6.96072 42.80889 -32.81660 1.000 51.46964 285 LEU B N 1
ATOM 4929 C CA . LEU B 1 285 ? -7.62527 41.93801 -33.77941 1.000 51.10712 285 LEU B CA 1
ATOM 4930 C C . LEU B 1 285 ? -7.70769 40.55034 -33.16950 1.000 46.83028 285 LEU B C 1
ATOM 4931 O O . LEU B 1 285 ? -6.67928 39.93674 -32.87460 1.000 48.51575 285 LEU B O 1
ATOM 4936 N N . TYR B 1 286 ? -8.92299 40.07370 -32.96050 1.000 49.61196 286 TYR B N 1
ATOM 4937 C CA . TYR B 1 286 ? -9.16784 38.82551 -32.26299 1.000 45.34558 286 TYR B CA 1
ATOM 4938 C C . TYR B 1 286 ? -9.90868 37.87483 -33.18425 1.000 46.37561 286 TYR B C 1
ATOM 4939 O O . TYR B 1 286 ? -10.52122 38.28749 -34.18017 1.000 47.42850 286 TYR B O 1
ATOM 4948 N N . ALA B 1 287 ? -9.86849 36.59564 -32.82063 1.000 44.79334 287 ALA B N 1
ATOM 4949 C CA . ALA B 1 287 ? -10.54723 35.54610 -33.55717 1.000 40.90110 287 ALA B CA 1
ATOM 4950 C C . ALA B 1 287 ? -11.39106 34.74497 -32.58728 1.000 42.70745 287 ALA B C 1
ATOM 4951 O O . ALA B 1 287 ? -10.95310 34.45605 -31.46981 1.000 41.72905 287 ALA B O 1
ATOM 4953 N N . ALA B 1 288 ? -12.60376 34.38207 -33.00472 1.000 44.10326 288 ALA B N 1
ATOM 4954 C CA . ALA B 1 288 ? -13.45033 33.57983 -32.13548 1.000 45.04431 288 ALA B CA 1
ATOM 4955 C C . ALA B 1 288 ? -14.25785 32.58875 -32.95841 1.000 44.44632 288 ALA B C 1
ATOM 4956 O O . ALA B 1 288 ? -14.75141 32.91216 -34.04527 1.000 46.79817 288 ALA B O 1
ATOM 4958 N N . GLY B 1 289 ? -14.38809 31.37948 -32.43468 1.000 41.36441 289 GLY B N 1
ATOM 4959 C CA . GLY B 1 289 ? -15.14396 30.37629 -33.15337 1.000 43.14548 289 GLY B CA 1
ATOM 4960 C C . GLY B 1 289 ? -14.28142 29.48088 -34.02262 1.000 46.53507 289 GLY B C 1
ATOM 4961 O O . GLY B 1 289 ? -13.09675 29.29817 -33.74925 1.000 44.69193 289 GLY B O 1
ATOM 4962 N N . ASP B 1 290 ? -14.84253 28.92275 -35.08928 1.000 48.88305 290 ASP B N 1
ATOM 4963 C CA . ASP B 1 290 ? -14.08358 27.92827 -35.82350 1.000 43.92885 290 ASP B CA 1
ATOM 4964 C C . ASP B 1 290 ? -12.85652 28.53714 -36.48027 1.000 46.91197 290 ASP B C 1
ATOM 4965 O O . ASP B 1 290 ? -11.91070 27.80037 -36.79678 1.000 49.07917 290 ASP B O 1
ATOM 4970 N N . ILE B 1 291 ? -12.82036 29.86592 -36.64486 1.000 46.02965 291 ILE B N 1
ATOM 4971 C CA . ILE B 1 291 ? -11.64360 30.48047 -37.24955 1.000 48.75746 291 ILE B CA 1
ATOM 4972 C C . ILE B 1 291 ? -10.46341 30.47588 -36.27912 1.000 46.50320 291 ILE B C 1
ATOM 4973 O O . ILE B 1 291 ? -9.31889 30.50774 -36.71276 1.000 46.01922 291 ILE B O 1
ATOM 4978 N N . LEU B 1 292 ? -10.71703 30.38091 -34.97872 1.000 45.88291 292 LEU B N 1
ATOM 4979 C CA . LEU B 1 292 ? -9.67790 30.42686 -33.96212 1.000 41.70969 292 LEU B CA 1
ATOM 4980 C C . LEU B 1 292 ? -9.03948 29.07105 -33.79281 1.000 44.08041 292 LEU B C 1
ATOM 4981 O O . LEU B 1 292 ? -9.73127 28.08451 -33.54102 1.000 48.16246 292 LEU B O 1
ATOM 4986 N N . LYS B 1 293 ? -7.71749 29.02771 -33.86316 1.000 43.30327 293 LYS B N 1
ATOM 4987 C CA . LYS B 1 293 ? -6.97274 27.79838 -33.67167 1.000 41.47617 293 LYS B CA 1
ATOM 4988 C C . LYS B 1 293 ? -5.96101 28.03987 -32.56131 1.000 43.70102 293 LYS B C 1
ATOM 4989 O O . LYS B 1 293 ? -5.11001 28.92844 -32.67509 1.000 46.21417 293 LYS B O 1
ATOM 4995 N N . HIS B 1 294 ? -6.05130 27.25811 -31.48987 1.000 42.98205 294 HIS B N 1
ATOM 4996 C CA . HIS B 1 294 ? -5.00628 27.23042 -30.46853 1.000 43.71638 294 HIS B CA 1
ATOM 4997 C C . HIS B 1 294 ? -5.16312 25.91740 -29.71441 1.000 41.09389 294 HIS B C 1
ATOM 4998 O O . HIS B 1 294 ? -6.17714 25.24342 -29.84152 1.000 47.13682 294 HIS B O 1
ATOM 5005 N N . GLU B 1 295 ? -4.15265 25.58272 -28.90671 1.000 41.20616 295 GLU B N 1
ATOM 5006 C CA . GLU B 1 295 ? -4.00617 24.25238 -28.32915 1.000 42.21440 295 GLU B CA 1
ATOM 5007 C C . GLU B 1 295 ? -5.19146 23.83895 -27.46977 1.000 43.80734 295 GLU B C 1
ATOM 5008 O O . GLU B 1 295 ? -5.38006 22.63557 -27.26444 1.000 44.90607 295 GLU B O 1
ATOM 5014 N N . GLY B 1 296 ? -5.96956 24.79210 -26.94265 1.000 39.08072 296 GLY B N 1
ATOM 5015 C CA . GLY B 1 296 ? -7.14654 24.49819 -26.14732 1.000 37.64149 296 GLY B CA 1
ATOM 5016 C C . GLY B 1 296 ? -8.45580 24.84245 -26.82911 1.000 42.90572 296 GLY B C 1
ATOM 5017 O O . GLY B 1 296 ? -9.49852 24.86557 -26.16112 1.000 38.45268 296 GLY B O 1
ATOM 5018 N N . LYS B 1 297 ? -8.44493 25.13200 -28.12860 1.000 41.53322 297 LYS B N 1
ATOM 5019 C CA . LYS B 1 297 ? -9.66138 25.39895 -28.86670 1.000 42.45966 297 LYS B CA 1
ATOM 5020 C C . LYS B 1 297 ? -10.57655 24.17606 -28.85517 1.000 47.10881 297 LYS B C 1
ATOM 5021 O O . LYS B 1 297 ? -10.15902 23.05956 -29.17711 1.000 45.65393 297 LYS B O 1
ATOM 5027 N N . LEU B 1 298 ? -11.82922 24.38871 -28.45532 1.000 49.19571 298 LEU B N 1
ATOM 5028 C CA . LEU B 1 298 ? -12.82552 23.33051 -28.36259 1.000 46.18937 298 LEU B CA 1
ATOM 5029 C C . LEU B 1 298 ? -13.76708 23.44366 -29.56057 1.000 46.43951 298 LEU B C 1
ATOM 5030 O O . LEU B 1 298 ? -14.41463 24.48123 -29.75020 1.000 41.85604 298 LEU B O 1
ATOM 5035 N N . HIS B 1 299 ? -13.82355 22.38318 -30.36686 1.000 47.31018 299 HIS B N 1
ATOM 5036 C CA . HIS B 1 299 ? -14.53535 22.39360 -31.64266 1.000 51.46774 299 HIS B CA 1
ATOM 5037 C C . HIS B 1 299 ? -16.03338 22.11558 -31.46019 1.000 53.37789 299 HIS B C 1
ATOM 5038 O O . HIS B 1 299 ? -16.62420 21.21418 -32.06093 1.000 51.46690 299 HIS B O 1
ATOM 5045 N N . LEU B 1 300 ? -16.63764 22.94733 -30.62273 1.000 46.77264 300 LEU B N 1
ATOM 5046 C CA . LEU B 1 300 ? -18.04093 22.90142 -30.29953 1.000 42.60947 300 LEU B CA 1
ATOM 5047 C C . LEU B 1 300 ? -18.57540 24.31640 -30.36069 1.000 46.89134 300 LEU B C 1
ATOM 5048 O O . LEU B 1 300 ? -17.82523 25.29496 -30.21460 1.000 47.48429 300 LEU B O 1
ATOM 5053 N N . ILE B 1 301 ? -19.89626 24.41278 -30.52776 1.000 47.35726 301 ILE B N 1
ATOM 5054 C CA . ILE B 1 301 ? -20.55594 25.68275 -30.29165 1.000 43.43877 301 ILE B CA 1
ATOM 5055 C C . ILE B 1 301 ? -20.19665 26.21111 -28.90784 1.000 42.09453 301 ILE B C 1
ATOM 5056 O O . ILE B 1 301 ? -19.84239 27.38820 -28.75252 1.000 43.86433 301 ILE B O 1
ATOM 5061 N N . ALA B 1 302 ? -20.19642 25.33041 -27.90075 1.000 39.55215 302 ALA B N 1
ATOM 5062 C CA . ALA B 1 302 ? -19.80831 25.71927 -26.54672 1.000 40.99824 302 ALA B CA 1
ATOM 5063 C C . ALA B 1 302 ? -18.43679 26.38550 -26.51364 1.000 45.66981 302 ALA B C 1
ATOM 5064 O O . ALA B 1 302 ? -18.19449 27.27587 -25.68879 1.000 44.61173 302 ALA B O 1
ATOM 5066 N N . GLY B 1 303 ? -17.51343 25.95442 -27.37951 1.000 45.97557 303 GLY B N 1
ATOM 5067 C CA . GLY B 1 303 ? -16.23588 26.63814 -27.46965 1.000 42.32449 303 GLY B CA 1
ATOM 5068 C C . GLY B 1 303 ? -16.32042 28.00551 -28.12833 1.000 42.56044 303 GLY B C 1
ATOM 5069 O O . GLY B 1 303 ? -15.53900 28.90666 -27.80623 1.000 45.26269 303 GLY B O 1
ATOM 5070 N N . ALA B 1 304 ? -17.22550 28.18017 -29.08582 1.000 41.43956 304 ALA B N 1
ATOM 5071 C CA . ALA B 1 304 ? -17.36352 29.50765 -29.67962 1.000 44.04320 304 ALA B CA 1
ATOM 5072 C C . ALA B 1 304 ? -17.70510 30.54377 -28.62021 1.000 41.00832 304 ALA B C 1
ATOM 5073 O O . ALA B 1 304 ? -17.1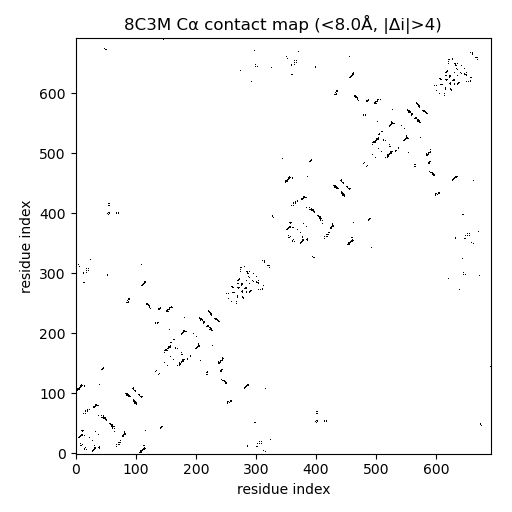7401 31.65252 -28.63828 1.000 39.71852 304 ALA B O 1
ATOM 5075 N N . PHE B 1 305 ? -18.56907 30.18693 -27.66812 1.000 42.14056 305 PHE B N 1
ATOM 5076 C CA . PHE B 1 305 ? -18.94269 31.13961 -26.62869 1.000 40.88205 305 PHE B CA 1
ATOM 5077 C C . PHE B 1 305 ? -17.73021 31.54186 -25.81897 1.000 43.12223 305 PHE B C 1
ATOM 5078 O O . PHE B 1 305 ? -17.54850 32.72896 -25.50282 1.000 42.24671 305 PHE B O 1
ATOM 5086 N N . GLN B 1 306 ? -16.88065 30.56146 -25.47165 1.000 43.59901 306 GLN B N 1
ATOM 5087 C CA . GLN B 1 306 ? -15.69332 30.88202 -24.69558 1.000 40.14108 306 GLN B CA 1
ATOM 5088 C C . GLN B 1 306 ? -14.74012 31.77497 -25.48755 1.000 42.63608 306 GLN B C 1
ATOM 5089 O O . GLN B 1 306 ? -14.20025 32.73232 -24.92952 1.000 46.08479 306 GLN B O 1
ATOM 5095 N N . ASP B 1 307 ? -14.50396 31.46787 -26.77503 1.000 40.16587 307 ASP B N 1
ATOM 5096 C CA . ASP B 1 307 ? -13.67035 32.32905 -27.62180 1.000 42.62335 307 ASP B CA 1
ATOM 5097 C C . ASP B 1 307 ? -14.21408 33.75121 -27.64339 1.000 46.30643 307 ASP B C 1
ATOM 5098 O O . ASP B 1 307 ? -13.47266 34.72368 -27.44820 1.000 46.97368 307 ASP B O 1
ATOM 5103 N N . ALA B 1 308 ? -15.52342 33.87997 -27.87849 1.000 43.75217 308 ALA B N 1
ATOM 5104 C CA . ALA B 1 308 ? -16.14844 35.18257 -27.98730 1.000 42.91407 308 ALA B CA 1
ATOM 5105 C C . ALA B 1 308 ? -15.98500 35.96966 -26.69285 1.000 42.75458 308 ALA B C 1
ATOM 5106 O O . ALA B 1 308 ? -15.53774 37.11490 -26.71261 1.000 42.98038 308 ALA B O 1
ATOM 5108 N N . GLY B 1 309 ? -16.34947 35.37456 -25.55648 1.000 43.28628 309 GLY B N 1
ATOM 5109 C CA . GLY B 1 309 ? -16.16393 36.05878 -24.28492 1.000 38.79179 309 GLY B CA 1
ATOM 5110 C C . GLY B 1 309 ? -14.71398 36.46244 -24.04231 1.000 48.25377 309 GLY B C 1
ATOM 5111 O O . GLY B 1 309 ? -14.43160 37.59225 -23.60353 1.000 45.87515 309 GLY B O 1
ATOM 5112 N N . ASN B 1 310 ? -13.76487 35.54513 -24.30915 1.000 38.97393 310 ASN B N 1
ATOM 5113 C CA . ASN B 1 310 ? -12.36548 35.91510 -24.13167 1.000 41.78623 310 ASN B CA 1
ATOM 5114 C C . ASN B 1 310 ? -11.95788 37.05298 -25.07828 1.000 43.84136 310 ASN B C 1
ATOM 5115 O O . ASN B 1 310 ? -11.26208 37.98922 -24.67607 1.000 42.01752 310 ASN B O 1
ATOM 5120 N N . ALA B 1 311 ? -12.39178 36.99306 -26.33414 1.000 44.06206 311 ALA B N 1
ATOM 5121 C CA . ALA B 1 311 ? -12.08669 38.05080 -27.27803 1.000 41.78381 311 ALA B CA 1
ATOM 5122 C C . ALA B 1 311 ? -12.63986 39.38724 -26.79762 1.000 48.95213 311 ALA B C 1
ATOM 5123 O O . ALA B 1 311 ? -11.92290 40.40167 -26.76745 1.000 47.84067 311 ALA B O 1
ATOM 5125 N N . VAL B 1 312 ? -13.92253 39.40747 -26.41676 1.000 43.87167 312 VAL B N 1
ATOM 5126 C CA . VAL B 1 312 ? -14.56623 40.65688 -26.02705 1.000 44.36680 312 VAL B CA 1
ATOM 5127 C C . VAL B 1 312 ? -13.87796 41.24042 -24.80112 1.000 46.47768 312 VAL B C 1
ATOM 5128 O O . VAL B 1 312 ? -13.67586 42.45757 -24.70924 1.000 52.13161 312 VAL B O 1
ATOM 5132 N N . ASN B 1 313 ? -13.53781 40.39346 -23.82375 1.000 48.72107 313 ASN B N 1
ATOM 5133 C CA . ASN B 1 313 ? -12.89430 40.90052 -22.61538 1.000 48.49312 313 ASN B CA 1
ATOM 5134 C C . ASN B 1 313 ? -11.54198 41.51832 -22.92931 1.000 49.43992 313 ASN B C 1
ATOM 5135 O O . ASN B 1 313 ? -11.15307 42.53354 -22.33655 1.000 50.44184 313 ASN B O 1
ATOM 5140 N N . LYS B 1 314 ? -10.82532 40.95444 -23.88983 1.000 48.70098 314 LYS B N 1
ATOM 5141 C CA . LYS B 1 314 ? -9.56137 41.56703 -24.27496 1.000 46.12300 314 LYS B CA 1
ATOM 5142 C C . LYS B 1 314 ? -9.79800 42.87118 -25.00521 1.000 47.14654 314 LYS B C 1
ATOM 5143 O O . LYS B 1 314 ? -9.10172 43.85903 -24.75026 1.000 48.64204 314 LYS B O 1
ATOM 5149 N N . ALA B 1 315 ? -10.79369 42.90629 -25.89633 1.000 49.35613 315 ALA B N 1
ATOM 5150 C CA . ALA B 1 315 ? -11.08638 44.13925 -26.62469 1.000 52.37128 315 ALA B CA 1
ATOM 5151 C C . ALA B 1 315 ? -11.43720 45.28689 -25.67993 1.000 52.53830 315 ALA B C 1
ATOM 5152 O O . ALA B 1 315 ? -10.98185 46.42099 -25.88241 1.000 53.83511 315 ALA B O 1
ATOM 5154 N N . LYS B 1 316 ? -12.23049 45.01640 -24.63537 1.000 50.57797 316 LYS B N 1
ATOM 5155 C CA . LYS B 1 316 ? -12.60441 46.08282 -23.70100 1.000 55.72482 316 LYS B CA 1
ATOM 5156 C C . LYS B 1 316 ? -11.38395 46.71572 -23.03074 1.000 54.56831 316 LYS B C 1
ATOM 5157 O O . LYS B 1 316 ? -11.35549 47.92727 -22.79921 1.000 61.96459 316 LYS B O 1
ATOM 5163 N N . GLN B 1 317 ? -10.38675 45.92033 -22.68092 1.000 54.91357 317 GLN B N 1
ATOM 5164 C CA . GLN B 1 317 ? -9.18730 46.47452 -22.06503 1.000 58.68735 317 GLN B CA 1
ATOM 5165 C C . GLN B 1 317 ? -8.22557 47.09523 -23.06937 1.000 52.62629 317 GLN B C 1
ATOM 5166 O O . GLN B 1 317 ? -7.41922 47.93318 -22.68463 1.000 62.69777 317 GLN B O 1
ATOM 5172 N N . PHE B 1 318 ? -8.26807 46.68692 -24.32956 1.000 48.98736 318 PHE B N 1
ATOM 5173 C CA . PHE B 1 318 ? -7.47861 47.34644 -25.35752 1.000 48.76580 318 PHE B CA 1
ATOM 5174 C C . PHE B 1 318 ? -7.97166 48.75841 -25.59368 1.000 61.80805 318 PHE B C 1
ATOM 5175 O O . PHE B 1 318 ? -7.18032 49.67673 -25.84780 1.000 59.92217 318 PHE B O 1
ATOM 5183 N N . ILE B 1 319 ? -9.28360 48.94329 -25.50551 1.000 60.40316 319 ILE B N 1
ATOM 5184 C CA . ILE B 1 319 ? -9.90412 50.22875 -25.74978 1.000 59.69166 319 ILE B CA 1
ATOM 5185 C C . ILE B 1 319 ? -9.86893 51.07365 -24.49890 1.000 62.80193 319 ILE B C 1
ATOM 5186 O O . ILE B 1 319 ? -9.75060 52.29740 -24.57676 1.000 70.27045 319 ILE B O 1
ATOM 5191 N N . GLN B 1 320 ? -9.95917 50.44333 -23.33216 1.000 66.93683 320 GLN B N 1
ATOM 5192 C CA . GLN B 1 320 ? -10.04689 51.16124 -22.06556 1.000 69.22695 320 GLN B CA 1
ATOM 5193 C C . GLN B 1 320 ? -9.16271 50.45213 -21.04754 1.000 71.60412 320 GLN B C 1
ATOM 5194 O O . GLN B 1 320 ? -9.62724 49.59148 -20.29035 1.000 73.34267 320 GLN B O 1
ATOM 5200 N N . PRO B 1 321 ? -7.87683 50.80398 -20.99586 1.000 72.38394 321 PRO B N 1
ATOM 5201 C CA . PRO B 1 321 ? -6.92321 50.06076 -20.14988 1.000 73.15034 321 PRO B CA 1
ATOM 5202 C C . PRO B 1 321 ? -7.34934 49.87304 -18.70190 1.000 73.32828 321 PRO B C 1
ATOM 5203 O O . PRO B 1 321 ? -7.08584 48.81618 -18.11257 1.000 74.48258 321 PRO B O 1
ATOM 5207 N N . ASP B 1 322 ? -7.99377 50.86626 -18.11095 1.000 80.90235 322 ASP B N 1
ATOM 5208 C CA . ASP B 1 322 ? -8.45793 50.78673 -16.73501 1.000 82.90242 322 ASP B CA 1
ATOM 5209 C C . ASP B 1 322 ? -9.81358 50.10284 -16.61848 1.000 79.69658 322 ASP B C 1
ATOM 5210 O O . ASP B 1 322 ? -10.39465 50.06761 -15.52593 1.000 80.99789 322 ASP B O 1
ATOM 5215 N N . ALA B 1 323 ? -10.34239 49.57364 -17.71611 1.000 78.00860 323 ALA B N 1
ATOM 5216 C CA . ALA B 1 323 ? -11.52436 48.74479 -17.59152 1.000 75.67622 323 ALA B CA 1
ATOM 5217 C C . ALA B 1 323 ? -11.16116 47.50415 -16.79393 1.000 76.40513 323 ALA B C 1
ATOM 5218 O O . ALA B 1 323 ? -9.98702 47.11748 -16.70142 1.000 74.84313 323 ALA B O 1
ATOM 5220 N N . SER B 1 324 ? -12.17156 46.90823 -16.16475 1.000 70.35220 324 SER B N 1
ATOM 5221 C CA . SER B 1 324 ? -11.93694 45.66832 -15.44579 1.000 65.74796 324 SER B CA 1
ATOM 5222 C C . SER B 1 324 ? -11.59273 44.58687 -16.45802 1.000 69.54038 324 SER B C 1
ATOM 5223 O O . SER B 1 324 ? -11.96394 44.67710 -17.63100 1.000 70.78902 324 SER B O 1
ATOM 5226 N N . GLU B 1 325 ? -10.83523 43.57744 -16.02822 1.000 70.32096 325 GLU B N 1
ATOM 5227 C CA . GLU B 1 325 ? -10.46361 42.60058 -17.04031 1.000 74.71421 325 GLU B CA 1
ATOM 5228 C C . GLU B 1 325 ? -11.53799 41.54987 -17.27641 1.000 74.67084 325 GLU B C 1
ATOM 5229 O O . GLU B 1 325 ? -11.43650 40.81552 -18.26324 1.000 72.34782 325 GLU B O 1
ATOM 5235 N N . TYR B 1 326 ? -12.55995 41.45921 -16.42105 1.000 87.94520 326 TYR B N 1
ATOM 5236 C CA . TYR B 1 326 ? -13.65381 40.51062 -16.61583 1.000 83.30898 326 TYR B CA 1
ATOM 5237 C C . TYR B 1 326 ? -14.98912 41.24452 -16.58653 1.000 81.97504 326 TYR B C 1
ATOM 5238 O O . TYR B 1 326 ? -15.16149 42.22511 -15.85915 1.000 82.63189 326 TYR B O 1
ATOM 5247 N N . GLY B 1 327 ? -15.92671 40.75799 -17.39750 1.000 66.33924 327 GLY B N 1
ATOM 5248 C CA . GLY B 1 327 ? -17.27229 41.30133 -17.38036 1.000 64.72302 327 GLY B CA 1
ATOM 5249 C C . GLY B 1 327 ? -18.03716 40.92749 -16.12231 1.000 67.04591 327 GLY B C 1
ATOM 5250 O O . GLY B 1 327 ? -17.86883 39.84616 -15.55768 1.000 67.25876 327 GLY B O 1
ATOM 5251 N N . MET B 1 328 ? -18.88492 41.86127 -15.67703 1.000 74.70059 328 MET B N 1
ATOM 5252 C CA . MET B 1 328 ? -19.71376 41.67832 -14.48898 1.000 74.06091 328 MET B CA 1
ATOM 5253 C C . MET B 1 328 ? -20.81369 40.64874 -14.76148 1.000 72.56915 328 MET B C 1
ATOM 5254 O O . MET B 1 328 ? -21.50708 40.72612 -15.78265 1.000 71.03132 328 MET B O 1
ATOM 5259 N N . HIS B 1 329 ? -20.94227 39.65921 -13.86867 1.000 64.48855 329 HIS B N 1
ATOM 5260 C CA . HIS B 1 329 ? -21.94334 38.59931 -14.03142 1.000 62.56828 329 HIS B CA 1
ATOM 5261 C C . HIS B 1 329 ? -23.32533 39.17802 -14.31608 1.000 60.01869 329 HIS B C 1
ATOM 5262 O O . HIS B 1 329 ? -23.76293 40.11698 -13.65244 1.000 58.81586 329 HIS B O 1
ATOM 5269 N N . SER B 1 330 ? -24.02178 38.58566 -15.29349 1.000 59.60679 330 SER B N 1
ATOM 5270 C CA . SER B 1 330 ? -25.30253 39.12837 -15.75001 1.000 57.74289 330 SER B CA 1
ATOM 5271 C C . SER B 1 330 ? -26.33110 39.17645 -14.63859 1.000 60.75732 330 SER B C 1
ATOM 5272 O O . SER B 1 330 ? -27.17321 40.07813 -14.61660 1.000 60.76570 330 SER B O 1
ATOM 5275 N N . SER B 1 331 ? -26.28508 38.21718 -13.71735 1.000 57.44209 331 SER B N 1
ATOM 5276 C CA . SER B 1 331 ? -27.25723 38.16782 -12.64076 1.000 63.52722 331 SER B CA 1
ATOM 5277 C C . SER B 1 331 ? -27.21921 39.40571 -11.75466 1.000 69.65190 331 SER B C 1
ATOM 5278 O O . SER B 1 331 ? -28.19126 39.67277 -11.03665 1.000 76.13451 331 SER B O 1
ATOM 5281 N N . HIS B 1 332 ? -26.13393 40.16387 -11.78402 1.000 71.47255 332 HIS B N 1
ATOM 5282 C CA . HIS B 1 332 ? -25.98177 41.33050 -10.92612 1.000 73.65105 332 HIS B CA 1
ATOM 5283 C C . HIS B 1 332 ? -25.57947 42.56879 -11.71199 1.000 73.64804 332 HIS B C 1
ATOM 5284 O O . HIS B 1 332 ? -25.29125 43.60699 -11.10618 1.000 77.03430 332 HIS B O 1
ATOM 5291 N N . ASN B 1 333 ? -25.61185 42.50198 -13.03788 1.000 70.84294 333 ASN B N 1
ATOM 5292 C CA . ASN B 1 333 ? -25.16814 43.59150 -13.89075 1.000 70.48671 333 ASN B CA 1
ATOM 5293 C C . ASN B 1 333 ? -26.35554 44.51811 -14.12395 1.000 74.55596 333 ASN B C 1
ATOM 5294 O O . ASN B 1 333 ? -27.32897 44.14175 -14.77901 1.000 72.04753 333 ASN B O 1
ATOM 5299 N N . GLU B 1 334 ? -26.27326 45.73431 -13.57809 1.000 79.89798 334 GLU B N 1
ATOM 5300 C CA . GLU B 1 334 ? -27.36598 46.69223 -13.68623 1.000 82.69435 334 GLU B CA 1
ATOM 5301 C C . GLU B 1 334 ? -27.75830 46.9721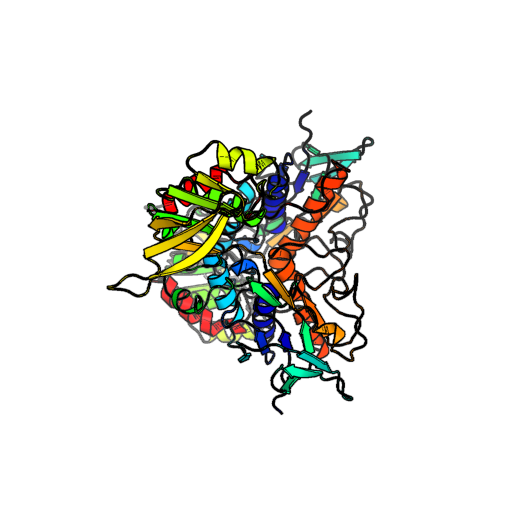6 -15.13895 1.000 78.14889 334 GLU B C 1
ATOM 5302 O O . GLU B 1 334 ? -28.87334 47.44160 -15.38606 1.000 77.09229 334 GLU B O 1
ATOM 5308 N N . VAL B 1 335 ? -26.89122 46.63564 -16.09834 1.000 71.74759 335 VAL B N 1
ATOM 5309 C CA . VAL B 1 335 ? -27.10072 46.82701 -17.53029 1.000 69.93687 335 VAL B CA 1
ATOM 5310 C C . VAL B 1 335 ? -28.41530 46.18008 -17.94831 1.000 77.39910 335 VAL B C 1
ATOM 5311 O O . VAL B 1 335 ? -29.01305 46.57901 -18.95571 1.000 78.43836 335 VAL B O 1
ATOM 5315 N N . PHE B 1 336 ? -28.89307 45.21173 -17.15563 1.000 76.22514 336 PHE B N 1
ATOM 5316 C CA . PHE B 1 336 ? -30.12957 44.48484 -17.42010 1.000 74.08095 336 PHE B CA 1
ATOM 5317 C C . PHE B 1 336 ? -31.30983 44.94150 -16.55926 1.000 81.72525 336 PHE B C 1
ATOM 5318 O O . PHE B 1 336 ? -32.36172 44.29114 -16.58689 1.000 81.96008 336 PHE B O 1
ATOM 5326 N N . LYS B 1 337 ? -31.16465 46.03479 -15.80046 1.000 83.56453 337 LYS B N 1
ATOM 5327 C CA . LYS B 1 337 ? -32.17881 46.42167 -14.81798 1.000 83.96856 337 LYS B CA 1
ATOM 5328 C C . LYS B 1 337 ? -33.55868 46.55740 -15.44843 1.000 84.75494 337 LYS B C 1
ATOM 5329 O O . LYS B 1 337 ? -34.52127 45.91683 -15.01567 1.000 90.23032 337 LYS B O 1
ATOM 5335 N N . LYS B 1 338 ? -33.68366 47.41596 -16.45751 1.000 86.18244 338 LYS B N 1
ATOM 5336 C CA . LYS B 1 338 ? -35.00408 47.66562 -17.02633 1.000 96.34692 338 LYS B CA 1
ATOM 5337 C C . LYS B 1 338 ? -35.53103 46.42404 -17.74179 1.000 97.68999 338 LYS B C 1
ATOM 5338 O O . LYS B 1 338 ? -36.72696 46.11029 -17.65225 1.000 100.14701 338 LYS B O 1
ATOM 5344 N N . ARG B 1 339 ? -34.65113 45.70697 -18.45199 1.000 86.22520 339 ARG B N 1
ATOM 5345 C CA . ARG B 1 339 ? -35.06559 44.51565 -19.18903 1.000 83.75539 339 ARG B CA 1
ATOM 5346 C C . ARG B 1 339 ? -35.62523 43.47122 -18.23072 1.000 84.27822 339 ARG B C 1
ATOM 5347 O O . ARG B 1 339 ? -36.68212 42.87785 -18.47929 1.000 83.49050 339 ARG B O 1
ATOM 5355 N N . ASN B 1 340 ? -34.92258 43.24950 -17.11336 1.000 87.18298 340 ASN B N 1
ATOM 5356 C CA . ASN B 1 340 ? -35.39084 42.32868 -16.08349 1.000 88.43152 340 ASN B CA 1
ATOM 5357 C C . ASN B 1 340 ? -36.68564 42.80364 -15.45997 1.000 97.92422 340 ASN B C 1
ATOM 5358 O O . ASN B 1 340 ? -37.51634 41.97944 -15.07088 1.000 102.75965 340 ASN B O 1
ATOM 5363 N N . ARG B 1 341 ? -36.85251 44.12461 -15.32634 1.000 104.80859 341 ARG B N 1
ATOM 5364 C CA . ARG B 1 341 ? -38.06075 44.69183 -14.73710 1.000 107.47952 341 ARG B CA 1
ATOM 5365 C C . ARG B 1 341 ? -39.31885 44.13567 -15.39782 1.000 110.47125 341 ARG B C 1
ATO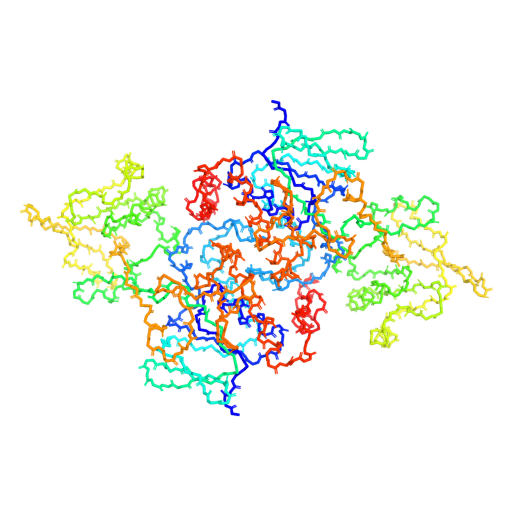M 5366 O O . ARG B 1 341 ? -40.23702 43.66979 -14.71147 1.000 112.48905 341 ARG B O 1
ATOM 5374 N N . GLU B 1 342 ? -39.37077 44.13791 -16.73420 1.000 104.87107 342 GLU B N 1
ATOM 5375 C CA . GLU B 1 342 ? -40.57247 43.62046 -17.39017 1.000 109.06115 342 GLU B CA 1
ATOM 5376 C C . GLU B 1 342 ? -40.66302 42.10562 -17.27944 1.000 107.70029 342 GLU B C 1
ATOM 5377 O O . GLU B 1 342 ? -41.75187 41.56116 -17.06876 1.000 112.96336 342 GLU B O 1
ATOM 5383 N N . LEU B 1 343 ? -39.53644 41.40669 -17.41681 1.000 108.53452 343 LEU B N 1
ATOM 5384 C CA . LEU B 1 343 ? -39.56394 39.95350 -17.31518 1.000 106.90030 343 LEU B CA 1
ATOM 5385 C C . LEU B 1 343 ? -40.11363 39.51589 -15.96652 1.000 114.16710 343 LEU B C 1
ATOM 5386 O O . LEU B 1 343 ? -40.87593 38.54767 -15.88298 1.000 115.56717 343 LEU B O 1
ATOM 5391 N N . ILE B 1 344 ? -39.72749 40.21629 -14.89843 1.000 119.53737 344 ILE B N 1
ATOM 5392 C CA . ILE B 1 344 ? -40.22139 39.89381 -13.56349 1.000 120.66635 344 ILE B CA 1
ATOM 5393 C C . ILE B 1 344 ? -41.70962 40.19985 -13.45657 1.000 122.52818 344 ILE B C 1
ATOM 5394 O O . ILE B 1 344 ? -42.47037 39.44844 -12.83203 1.000 124.66377 344 ILE B O 1
ATOM 5399 N N . LYS B 1 345 ? -42.15215 41.29944 -14.07578 1.000 123.02270 345 LYS B N 1
ATOM 5400 C CA . LYS B 1 345 ? -43.56172 41.68210 -14.00862 1.000 123.88194 345 LYS B CA 1
ATOM 5401 C C . LYS B 1 345 ? -44.45922 40.63824 -14.67018 1.000 123.80738 345 LYS B C 1
ATOM 5402 O O . LYS B 1 345 ? -45.61371 40.46125 -14.25921 1.000 122.47754 345 LYS B O 1
ATOM 5408 N N . GLN B 1 346 ? -43.95425 39.95920 -15.70849 1.000 124.79773 346 GLN B N 1
ATOM 5409 C CA . GLN B 1 346 ? -44.65061 38.82976 -16.31757 1.000 125.21255 346 GLN B CA 1
ATOM 5410 C C . GLN B 1 346 ? -44.49746 37.54862 -15.50463 1.000 126.14785 346 GLN B C 1
ATOM 5411 O O . GLN B 1 346 ? -45.35636 36.66350 -15.58542 1.000 128.03678 346 GLN B O 1
ATOM 5417 N N . MET B 1 347 ? -43.42601 37.41907 -14.72002 1.000 121.97800 347 MET B N 1
ATOM 5418 C CA . MET B 1 347 ? -43.26927 36.20772 -13.92029 1.000 126.47982 347 MET B CA 1
ATOM 5419 C C . MET B 1 347 ? -44.30248 36.13227 -12.80828 1.000 128.47584 347 MET B C 1
ATOM 5420 O O . MET B 1 347 ? -44.65460 35.03005 -12.37079 1.000 129.89981 347 MET B O 1
ATOM 5425 N N . MET B 1 348 ? -44.79798 37.28195 -12.33801 1.000 131.01832 348 MET B N 1
ATOM 5426 C CA . MET B 1 348 ? -45.82434 37.31258 -11.30322 1.000 128.17892 348 MET B CA 1
ATOM 5427 C C . MET B 1 348 ? -47.22654 37.13648 -11.87348 1.000 129.09379 348 MET B C 1
ATOM 5428 O O . MET B 1 348 ? -48.17937 37.57052 -11.22071 1.000 127.37415 348 MET B O 1
ATOM 5433 N N . LYS B 1 349 ? -47.34802 36.51328 -13.05289 1.000 131.88510 349 LYS B N 1
ATOM 5434 C CA . LYS B 1 349 ? -48.58094 36.44136 -13.86941 1.000 139.44116 349 LYS B CA 1
ATOM 5435 C C . LYS B 1 349 ? -48.97359 37.82900 -14.41498 1.000 140.38037 349 LYS B C 1
ATOM 5436 O O . LYS B 1 349 ? -48.79035 38.85608 -13.75774 1.000 139.37830 349 LYS B O 1
#

Secondary structure (DSSP, 8-state):
--EEEEEEE--SHHHHHHHHHHHHTT--EEEE-SSSSS-GGGGGSTTSEE--STTPPSEEHHHHHHHHHHHHTTT--EEE-S--EEEEEE-TTS-EEEEETTS-EEEEEEEEE--TT-EEEEPPP-STTGGGGTTTTEESS---SGGGTT-EEEEE--SHHHHHHHHHHTTTSSEEEEEESSSS--S-HHHHHHHHTTTEEEEETEEEEEEEE-SSSSSEEEEEEEESSS--EEEEE-SEEEE-S-EEEE-TTTTSS-----EETTTEEE--TT-B-SSTTEEE-STTEE-TT---SHHHHHHHHHHHHHHHHHHH-TTS-SSPPPGGG-GGGHHHHHHHHHHHT-/--EEEEEEE--SHHHHHHHHHHHHTT--EEEE-SSSSS-GGGGGSTTSEE--STTPPSEEHHHHHHHHHHHHHTT--EEE-S--EEEEEE-TTS-EEEEETTS-EEEEEEEEE--TT-EEEEPPP-STTGGGGGGTTEESS---SGGGTT-EEEEES-STTHHHHHHHHTTTSSEEEEEESSSS-SS-HHHHHHHHHTTEEEEESEEEEEEEE-SSSSSEEEEEEEESSS--EEEEE-SEEEE---EEEE-TTTTSS-----EETTTEEE--TT-B-SSTTEEE-STTEE-TT---SHHHHHHHHHHHHHHHHHHH-TTS-SSPPPGGG-GGGHHHHHHHHHHHT-

Radius of gyration: 29.03 Å; Cα contacts (8 Å, |Δi|>4): 1629; chains: 2; bounding box: 55×64×98 Å

Foldseek 3Di:
DLAWLEEEEAAALLSLLLLLLLVLLPTQYEYEHQAPAGHPCLQQFQADWDPPAPPDHTDGSVVVSVVSNCSSCVNNHHYHYNWAFAEWAQDPVGWIWTQTPVRDIHIYNFYEYAQAQADKDADDDPEPPPVVQPVPFEAAHDNHLQVAAQWEEEEEAQEQVSLVVLLSNQVGYVAYEYEHLAADRHHDPPSSVVCVVGRYHYHYNKGWHHFDADPVDGHGQKTWMAHNPPGDIDIGGGRHYHYHPDIDGDQNHHVSYPDPWDADPVGAGEAEQLQDTPRPRYGYAANSYDDPPQDNDSNSSSSSSQSSSLRSCCSVPVPDDSHRDDPVPRCSCVVVVVVVVVVVVD/DLAWLEEEEAQALLRLLLLLVLVLVPTQYEYEHQAQAGHPCLQQFQADWDPPAPPDHTDGSLVVSVVSNCSSCVNPHHYHYNWAFAEWAQDPVGWIWTQTPVRDIHIYNFYEYAQAQFDKDFDDDPAPPPVLQPVPFEAAHCNHLQVAAAWFEEEEAAADCVLVVLVSNLVGHVAYEYEHLADDRRHDPVRSVVNVVGRYHYHYNKGWHDFDADPPDRHGQKTWMAHNPPTDIDMGGTDHYYYHPDIDGDQNHHVSYPDPWDAPPVGAGAAEQLQDTPRPRYGYAANSYDDPPQDNDSNSRSSRSQSSSLSSSCSVPVPDDSHRDDPVPRCSCVVVVVVVVVVVVD

Nearest PDB structures (foldseek):
  8c3m-assembly1_B  TM=9.989E-01  e=6.911E-67  Bacillus cereus ATCC 14579
  6gar-assembly1_B  TM=9.982E-01  e=7.091E-66  Bacillus cereus ATCC 14579
  5twb-assembly1_A  TM=9.563E-01  e=1.119E-41  Staphylococcus aureus subsp. aureus USA300
  3lzw-assembly1_A  TM=6.883E-01  e=2.020E-37  Bacillus subtilis
  5ygq-assembly1_B  TM=6.269E-01  e=3.938E-30  Rhodopseudomonas palustris CGA009

Solvent-accessible surface area: 31017 Å² total; per-residue (Å²): 168,107,53,12,28,0,0,0,9,10,1,10,18,8,0,1,1,0,2,0,1,0,7,4,21,138,12,119,10,12,0,2,15,57,45,80,85,15,0,31,76,2,51,51,44,7,7,22,13,4,19,9,0,1,0,6,53,33,36,21,0,68,92,0,15,106,26,1,35,106,7,1,59,21,41,173,16,92,51,32,63,103,24,33,8,49,16,0,68,117,42,184,118,12,24,0,16,0,102,8,72,122,31,110,88,15,47,0,75,0,0,0,0,8,27,15,28,22,29,36,76,36,69,98,11,115,37,174,39,0,81,180,17,54,142,37,12,2,11,20,20,0,101,35,6,101,73,0,111,36,70,26,0,0,0,4,9,1,26,76,50,0,1,28,8,0,21,25,0,33,71,20,15,160,53,3,32,1,1,15,141,113,111,144,13,48,23,88,115,72,29,24,131,92,0,106,137,48,71,9,85,25,68,64,22,4,32,8,56,112,15,44,31,9,146,112,136,110,31,3,80,99,0,28,7,21,42,93,128,113,44,112,80,46,107,27,76,9,66,8,0,0,2,13,47,30,69,85,138,30,55,47,20,22,116,73,11,151,25,137,18,46,60,58,108,138,22,77,0,26,20,64,26,18,1,61,14,72,14,102,3,1,6,0,0,2,52,1,1,70,31,162,0,8,3,66,13,29,1,0,7,2,6,2,0,0,6,0,0,9,61,0,30,54,91,39,69,110,127,11,70,88,82,7,110,105,2,16,99,19,148,38,0,121,182,74,32,132,120,61,22,147,125,66,20,197,169,106,51,14,28,0,0,0,8,9,0,10,19,9,0,1,1,0,1,0,1,0,6,4,22,134,10,117,9,12,0,2,17,59,43,83,80,15,0,26,78,2,49,54,41,3,6,24,13,3,17,9,0,1,0,4,51,34,26,22,0,60,99,0,14,105,24,1,33,108,6,1,59,21,39,173,17,92,53,30,60,101,24,34,9,48,16,0,72,110,42,181,118,12,26,0,18,0,107,4,74,119,34,107,92,14,43,0,72,0,0,0,0,8,29,15,24,26,28,34,74,35,60,92,13,114,30,176,30,3,92,153,12,70,136,37,8,2,18,22,24,0,106,33,11,96,76,0,93,38,65,20,0,0,0,6,3,3,0,94,31,1,1,35,5,0,19,30,0,18,79,19,14,156,67,1,35,1,2,10,114,125,114,143,9,62,33,109,117,71,32,28,128,87,1,109,136,48,64,12,76,27,53,62,24,7,30,10,58,103,16,48,31,10,150,104,132,94,36,4,71,97,0,30,7,28,38,100,129,111,44,121,81,50,104,22,79,7,63,2,0,0,1,4,27,15,76,88,141,28,61,43,18,22,117,77,12,149,29,128,14,48,64,66,123,138,25,67,0,27,22,62,24,16,1,58,16,69,10,105,3,0,8,0,0,2,49,1,0,50,28,162,0,4,2,44,11,30,1,0,8,2,6,2,0,0,6,0,0,9,66,0,28,51,93,39,74,111,125,12,72,91,93,11,116,101,3,17,89,20,126,41,0,124,184,88,24,115,120,64,26,138,123,68,16,204

InterPro domains:
  IPR022890 Ferredoxin--NADP reductase, type 2 [MF_01685] (6-333)
  IPR023753 FAD/NAD(P)-binding domain [PF07992] (7-306)
  IPR036188 FAD/NAD(P)-binding domain superfamily [G3DSA:3.50.50.60] (6-180)
  IPR036188 FAD/NAD(P)-binding domain superfamily [G3DSA:3.50.50.60] (181-349)
  IPR036188 FAD/NAD(P)-binding domain superfamily [SSF51905] (1-318)
  IPR050097 Ferredoxin--NADP reductase type 2 [PTHR48105] (5-298)

Sequence (692 aa):
EELFDVTVIGGGPAGLYSAFYSGLREMRTKIIEFHPHLGGKIHVYPEKMIWDVGGLLPVTGDKLIEQLVQQGLTFKPEVVLDTKVESIIRRNQDGTFTLKTSTGEEHFSKTVIVATGSGILKPQKLSIEGAERFEVSNLNYTVKSLKRFKGKTVIISGGGNSAVDWANELEPIAKKVYVTYRKEELSGHEAQVKQLMNSSAECFFNTSITKLIAGDNHEAIEYVELTNHETGEVSHLPIDEVIINHGYERDITLLENSELDVAIIDNYYIAGNANSESSVDGLYAAGDILKHEGKLHLIAGAFQDAGNAVNKAKQFIQPDASEYYGMHSSHNEVFKKRNRELIKQMMKEELFDVTVIGGGPAGLYSAFYSGLREMRTKIIEFHPHHLGGKIHVYPEKMIWDVGGLLPVVTGDKLIEQLVQQGLTFKPEVVLDTKVESIIRNQDGTFTLKTSTGEEHFSKTVIVATGSGILKPQKLSIEGAERFEVSNLNYTVKSLKRFKGKTVIISGGGNSAVDWANELEPIAKKVYVTYRKEELSGHEAQVKQLMNSSAECFFNTSITKLIAGDNHEAIEYVELTNHETGEVSHLPIDEVIINHGYERDITLLENSELDVAIIDNYYIAGNANSESSVDGLYAAGDILKHEGKLHLIAGAFQDAGNAVNKAKQFIQPDASEYGMHSSHNEVFKKRNRELIKQMMK